Protein AF-A0A8S3URV7-F1 (afdb_monomer)

Sequence (407 aa):
MISGGKGIKQDGANEVMISRGKGIKQDGANEVMISRGKGIKQDKANEVMISGDGANEVMISGGKGIKQDGANEVMISRGKGIKQDQANEVMISRGKGIKQDQANEVMISRGKGIKQDGANEVMISRGKGIKQDGANEVMISRGKGIKQDKANEVMISREQSKGIKQDGANEVMISRGKGIKQDKANEVMISRGKGIKQDGANEVMISRGKGIKQDQANEVEAGFNKNNNCFEIKTYNSFRKYDQVFISYGAHSNTHLLMEYGFILPDNPHDVYELDYDEIVRVAQNLNLQYIDRKKRIIEENNINRKLVCSKEGVSWSMHAVMKILAMDFTELKSWKLIFKDDQISVTNQKAVEQMGHILLQQELLELRSVFVKFPSKDKSRLTPHQNLALDLLKIEENILQQSIKL

Nearest PDB structures (foldseek):
  6n2c-assembly1_A  TM=2.818E-01  e=5.886E-01  Caldicellulosiruptor hydrothermalis 108
  1k8f-assembly2_D  TM=2.735E-01  e=3.463E+00  Homo sapiens
  9j4l-assembly1_B  TM=2.884E-01  e=6.061E+00  Paenarthrobacter aurescens

Radius of gyration: 26.78 Å; Cα contacts (8 Å, |Δi|>4): 936; chains: 1; bounding box: 63×56×77 Å

Foldseek 3Di:
DAEEDECAEDEQEAEAAAAEYEQYEYEEYQEHAYNEYEQHEYEDYDDDDDDDDDGGEDHYAYYENAHYEYGAEYAYAEYENAEYEDYAEYAYAYYEQHEYEDYAEYAYAEYEQYEAEDYAEYHYAAYENYEYEDYAEYEYAYYEQYEYEAYAEYAYHDAHYENYEAEHYAEYHAAHYEQYEYEDYAEYEYAEYENYEYEQYQYYHYNYYDNYHYHNNHQWDWAQDPVVRDTDIDGPDDDDPPDDDDDDPHLDAQVRCCVPPNAGDPPRPSHKAFDDPVLLLVLLVVVVQPDSVVLVCVCVVVVLCPRFIFFLVATDLSVLLSLLSSLDDPVLVVVSVCSVVVDDSDPSSVVSSLSSRLVSLVVVLVVLVVVVVVQPDPDPVPDDPSSVRVNVSSVNSNSGSVSNNVD

InterPro domains:
  IPR015353 Rubisco LSMT, substrate-binding domain [PF09273] (291-401)
  IPR036464 Rubisco LSMT, substrate-binding domain superfamily [G3DSA:3.90.1420.10] (265-407)
  IPR046341 SET domain superfamily [SSF82199] (220-268)
  IPR050600 SETD3/SETD6 methyltransferase [PTHR13271] (235-353)

Mean predicted aligned error: 16.63 Å

Structure (mmCIF, N/CA/C/O backbone):
data_AF-A0A8S3URV7-F1
#
_entry.id   AF-A0A8S3URV7-F1
#
loop_
_atom_site.group_PDB
_atom_site.id
_atom_site.type_symbol
_atom_site.label_atom_id
_atom_site.label_alt_id
_atom_site.label_comp_id
_atom_site.label_asym_id
_atom_site.label_entity_id
_atom_site.label_seq_id
_atom_site.pdbx_PDB_ins_code
_atom_site.Cartn_x
_atom_site.Cartn_y
_atom_site.Cartn_z
_atom_site.occupancy
_atom_site.B_iso_or_equiv
_atom_site.auth_seq_id
_atom_site.auth_comp_id
_atom_site.auth_asym_id
_atom_site.auth_atom_id
_atom_site.pdbx_PDB_model_num
ATOM 1 N N . MET A 1 1 ? -29.264 -3.124 39.403 1.00 60.69 1 MET A N 1
ATOM 2 C CA . MET A 1 1 ? -28.294 -4.246 39.356 1.00 60.69 1 MET A CA 1
ATOM 3 C C . MET A 1 1 ? -28.998 -5.569 39.658 1.00 60.69 1 MET A C 1
ATOM 5 O O . MET A 1 1 ? -29.662 -5.661 40.682 1.00 60.69 1 MET A O 1
ATOM 9 N N . ILE A 1 2 ? -28.846 -6.590 38.806 1.00 70.50 2 ILE A N 1
ATOM 10 C CA . ILE A 1 2 ? -29.430 -7.934 38.998 1.00 70.50 2 ILE A CA 1
ATOM 11 C C . ILE A 1 2 ? -28.341 -8.924 39.444 1.00 70.50 2 ILE A C 1
ATOM 13 O O . ILE A 1 2 ? -27.338 -9.128 38.754 1.00 70.50 2 ILE A O 1
ATOM 17 N N . SER A 1 3 ? -28.544 -9.564 40.600 1.00 66.19 3 SER A N 1
ATOM 18 C CA . SER A 1 3 ? -27.542 -10.384 41.306 1.00 66.19 3 SER A CA 1
ATOM 19 C C . SER A 1 3 ? -27.670 -11.906 41.106 1.00 66.19 3 SER A C 1
ATOM 21 O O . SER A 1 3 ? -27.063 -12.690 41.836 1.00 66.19 3 SER A O 1
ATOM 23 N N . GLY A 1 4 ? -28.409 -12.352 40.088 1.00 66.19 4 GLY A N 1
ATOM 24 C CA . GLY A 1 4 ? -28.606 -13.772 39.779 1.00 66.19 4 GLY A CA 1
ATOM 25 C C . GLY A 1 4 ? -29.998 -14.058 39.221 1.00 66.19 4 GLY A C 1
ATOM 26 O O . GLY A 1 4 ? -30.979 -13.521 39.715 1.00 66.19 4 GLY A O 1
ATOM 27 N N . GLY A 1 5 ? -30.111 -14.935 38.218 1.00 69.38 5 GLY A N 1
ATOM 28 C CA . GLY A 1 5 ? -31.422 -15.340 37.697 1.00 69.38 5 GLY A CA 1
ATOM 29 C C . GLY A 1 5 ? -31.390 -16.334 36.532 1.00 69.38 5 GLY A C 1
ATOM 30 O O . GLY A 1 5 ? -30.348 -16.575 35.908 1.00 69.38 5 GLY A O 1
ATOM 31 N N . LYS A 1 6 ? -32.561 -16.909 36.234 1.00 74.50 6 LYS A N 1
ATOM 32 C CA . LYS A 1 6 ? -32.887 -17.583 34.966 1.00 74.50 6 LYS A CA 1
ATOM 33 C C . LYS A 1 6 ? -33.961 -16.749 34.259 1.00 74.50 6 LYS A C 1
ATOM 35 O O . LYS A 1 6 ? -34.917 -16.372 34.920 1.00 74.50 6 LYS A O 1
ATOM 40 N N . GLY A 1 7 ? -33.844 -16.536 32.949 1.00 75.62 7 GLY A N 1
ATOM 41 C CA . GLY A 1 7 ? -34.867 -15.830 32.168 1.00 75.62 7 GLY A CA 1
ATOM 42 C C . GLY A 1 7 ? -34.942 -14.334 32.479 1.00 75.62 7 GLY A C 1
ATOM 43 O O . GLY A 1 7 ? -36.033 -13.796 32.605 1.00 75.62 7 GLY A O 1
ATOM 44 N N . ILE A 1 8 ? -33.790 -13.678 32.640 1.00 75.75 8 ILE A N 1
ATOM 45 C CA . ILE A 1 8 ? -33.731 -12.229 32.873 1.00 75.75 8 ILE A CA 1
ATOM 46 C C . ILE A 1 8 ? -34.145 -11.531 31.572 1.00 75.75 8 ILE A C 1
ATOM 48 O O . ILE A 1 8 ? -33.482 -11.728 30.552 1.00 75.75 8 ILE A O 1
ATOM 52 N N . LYS A 1 9 ? -35.218 -10.735 31.612 1.00 78.50 9 LYS A N 1
ATOM 53 C CA . LYS A 1 9 ? -35.655 -9.857 30.519 1.00 78.50 9 LYS A CA 1
ATOM 54 C C . LYS A 1 9 ? -35.685 -8.414 31.021 1.00 78.50 9 LYS A C 1
ATOM 56 O O . LYS A 1 9 ? -36.252 -8.172 32.084 1.00 78.50 9 LYS A O 1
ATOM 61 N N . GLN A 1 10 ? -35.076 -7.493 30.281 1.00 68.00 10 GLN A N 1
ATOM 62 C CA . GLN A 1 10 ? -35.202 -6.048 30.491 1.00 68.00 10 GLN A CA 1
ATOM 63 C C . GLN A 1 10 ? -35.304 -5.358 29.134 1.00 68.00 10 GLN A C 1
ATOM 65 O O . GLN A 1 10 ? -34.440 -5.560 28.284 1.00 68.00 10 GLN A O 1
ATOM 70 N N . ASP A 1 11 ? -36.333 -4.537 28.960 1.00 73.38 11 ASP A N 1
ATOM 71 C CA . ASP A 1 11 ? -36.576 -3.784 27.734 1.00 73.38 11 ASP A CA 1
ATOM 72 C C . ASP A 1 11 ? -36.604 -2.283 28.084 1.00 73.38 11 A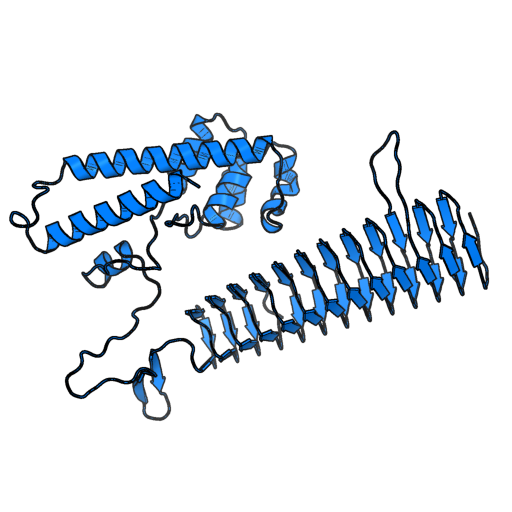SP A C 1
ATOM 74 O O . ASP A 1 11 ? -37.182 -1.925 29.114 1.00 73.38 11 ASP A O 1
ATOM 78 N N . GLY A 1 12 ? -35.995 -1.417 27.268 1.00 63.84 12 GLY A N 1
ATOM 79 C CA . GLY A 1 12 ? -36.136 0.045 27.382 1.00 63.84 12 GLY A CA 1
ATOM 80 C C . GLY A 1 12 ? -35.492 0.706 28.612 1.00 63.84 12 GLY A C 1
ATOM 81 O O . GLY A 1 12 ? -36.036 1.681 29.125 1.00 63.84 12 GLY A O 1
ATOM 82 N N . ALA A 1 13 ? -34.383 0.174 29.133 1.00 64.19 13 ALA A N 1
ATOM 83 C CA . ALA A 1 13 ? -33.708 0.702 30.326 1.00 64.19 13 ALA A CA 1
ATOM 84 C C . ALA A 1 13 ? -32.379 1.382 29.964 1.00 64.19 13 ALA A C 1
ATOM 86 O O . ALA A 1 13 ? -31.572 0.764 29.284 1.00 64.19 13 ALA A O 1
ATOM 87 N N . ASN A 1 14 ? -32.104 2.590 30.472 1.00 64.38 14 ASN A N 1
ATOM 88 C CA . ASN A 1 14 ? -30.864 3.315 30.141 1.00 64.38 14 ASN A CA 1
ATOM 89 C C . ASN A 1 14 ? -29.588 2.512 30.476 1.00 64.38 14 ASN A C 1
ATOM 91 O O . ASN A 1 14 ? -28.701 2.414 29.635 1.00 64.38 14 ASN A O 1
ATOM 95 N N . GLU A 1 15 ? -29.518 1.910 31.671 1.00 69.69 15 GLU A N 1
ATOM 96 C CA . GLU A 1 15 ? -28.347 1.163 32.155 1.00 69.69 15 GLU A CA 1
ATOM 97 C C . GLU A 1 15 ? -28.745 -0.223 32.704 1.00 69.69 15 GLU A C 1
ATOM 99 O O . GLU A 1 15 ? -29.663 -0.357 33.526 1.00 69.69 15 GLU A O 1
ATOM 104 N N . VAL A 1 16 ? -28.036 -1.278 32.282 1.00 69.12 16 VAL A N 1
ATOM 105 C CA . VAL A 1 16 ? -28.296 -2.671 32.688 1.00 69.12 16 VAL A CA 1
ATOM 106 C C . VAL A 1 16 ? -27.043 -3.343 33.262 1.00 69.12 16 VAL A C 1
ATOM 108 O O . VAL A 1 16 ? -26.223 -3.916 32.547 1.00 69.12 16 VAL A O 1
ATOM 111 N N . MET A 1 17 ? -26.940 -3.378 34.596 1.00 75.00 17 MET A N 1
ATOM 112 C CA . MET A 1 17 ? -25.927 -4.164 35.320 1.00 75.00 17 MET A CA 1
ATOM 113 C C . MET A 1 17 ? -26.431 -5.560 35.730 1.00 75.00 17 MET A C 1
ATOM 115 O O . MET A 1 17 ? -27.276 -5.682 36.629 1.00 75.00 17 MET A O 1
ATOM 119 N N . ILE A 1 18 ? -25.842 -6.629 35.176 1.00 67.75 18 ILE A N 1
ATOM 120 C CA . ILE A 1 18 ? -26.134 -8.034 35.531 1.00 67.75 18 ILE A CA 1
ATOM 121 C C . ILE A 1 18 ? -24.853 -8.766 35.956 1.00 67.75 18 ILE A C 1
ATOM 123 O O . ILE A 1 18 ? -23.999 -9.116 35.136 1.00 67.75 18 ILE A O 1
ATOM 127 N N . SER A 1 19 ? -24.741 -9.117 37.240 1.00 64.31 19 SER A N 1
ATOM 128 C CA . SER A 1 19 ? -23.536 -9.802 37.732 1.00 64.31 19 SER A CA 1
ATOM 129 C C . SER A 1 19 ? -23.492 -11.284 37.333 1.00 64.31 19 SER A C 1
ATOM 131 O O . SER A 1 19 ? -22.426 -11.807 36.986 1.00 64.31 19 SER A O 1
ATOM 133 N N . ARG A 1 20 ? -24.637 -11.990 37.354 1.00 63.97 20 ARG A N 1
ATOM 134 C CA . ARG A 1 20 ? -24.758 -13.410 36.958 1.00 63.97 20 ARG A CA 1
ATOM 135 C C . ARG A 1 20 ? -26.134 -13.728 36.356 1.00 63.97 20 ARG A C 1
ATOM 137 O O . ARG A 1 20 ? -27.149 -13.347 36.924 1.00 63.97 20 ARG A O 1
ATOM 144 N N . GLY A 1 21 ? -26.195 -14.525 35.283 1.00 65.38 21 GLY A N 1
ATOM 145 C CA . GLY A 1 21 ? -27.484 -14.960 34.714 1.00 65.38 21 GLY A CA 1
ATOM 146 C C . GLY A 1 21 ? -27.446 -16.123 33.711 1.00 65.38 21 GLY A C 1
ATOM 147 O O . GLY A 1 21 ? -26.399 -16.482 33.161 1.00 65.38 21 GLY A O 1
ATOM 148 N N . LYS A 1 22 ? -28.615 -16.728 33.463 1.00 68.81 22 LYS A N 1
ATOM 149 C CA . LYS A 1 22 ? -28.870 -17.688 32.368 1.00 68.81 22 LYS A CA 1
ATOM 150 C C . LYS A 1 22 ? -30.100 -17.252 31.571 1.00 68.81 22 LYS A C 1
ATOM 152 O O . LYS A 1 22 ? -31.150 -17.071 32.174 1.00 68.81 22 LYS A O 1
ATOM 157 N N . GLY A 1 23 ? -30.004 -17.181 30.245 1.00 71.81 23 GLY A N 1
ATOM 158 C CA . GLY A 1 23 ? -31.092 -16.685 29.400 1.00 71.81 23 GLY A CA 1
ATOM 159 C C . GLY A 1 23 ? -31.350 -15.211 29.689 1.00 71.81 23 GLY A C 1
ATOM 160 O O . GLY A 1 23 ? -32.389 -14.881 30.247 1.00 71.81 23 GLY A O 1
ATOM 161 N N . ILE A 1 24 ? -30.358 -14.372 29.394 1.00 71.25 24 ILE A N 1
ATOM 162 C CA . ILE A 1 24 ? -30.464 -12.913 29.468 1.00 71.25 24 ILE A CA 1
ATOM 163 C C . ILE A 1 24 ? -30.967 -12.445 28.102 1.00 71.25 24 ILE A C 1
ATOM 165 O O . ILE A 1 24 ? -30.348 -12.772 27.086 1.00 71.25 24 ILE A O 1
ATOM 169 N N . LYS A 1 25 ? -32.085 -11.722 28.085 1.00 76.31 25 LYS A N 1
ATOM 170 C CA . LYS A 1 25 ? -32.595 -10.979 26.933 1.00 76.31 25 LYS A CA 1
ATOM 171 C C . LYS A 1 25 ? -32.649 -9.505 27.308 1.00 76.31 25 LYS A C 1
ATOM 173 O O . LYS A 1 25 ? -33.224 -9.175 28.343 1.00 76.31 25 LYS A O 1
ATOM 178 N N . GLN A 1 26 ? -32.061 -8.660 26.481 1.00 70.31 26 GLN A N 1
ATOM 179 C CA . GLN A 1 26 ? -32.095 -7.217 26.648 1.00 70.31 26 GLN A CA 1
ATOM 180 C C . GLN A 1 26 ? -32.399 -6.581 25.282 1.00 70.31 26 GLN A C 1
ATOM 182 O O . GLN A 1 26 ? -31.883 -7.053 24.272 1.00 70.31 26 GLN A O 1
ATOM 187 N N . ASP A 1 27 ? -33.293 -5.595 25.258 1.00 70.25 27 ASP A N 1
ATOM 188 C CA . ASP A 1 27 ? -33.721 -4.864 24.055 1.00 70.25 27 ASP A CA 1
ATOM 189 C C . ASP A 1 27 ? -33.790 -3.356 24.373 1.00 70.25 27 ASP A C 1
ATOM 191 O O . ASP A 1 27 ? -34.379 -2.977 25.392 1.00 70.25 27 ASP A O 1
ATOM 195 N N . GLY A 1 28 ? -33.137 -2.501 23.579 1.00 61.56 28 GLY A N 1
ATOM 196 C CA . GLY A 1 28 ? -33.184 -1.038 23.742 1.00 61.56 28 GLY A CA 1
ATOM 197 C C . GLY A 1 28 ? -32.597 -0.503 25.057 1.00 61.56 28 GLY A C 1
ATOM 198 O O . GLY A 1 28 ? -33.337 0.023 25.886 1.00 61.56 28 GLY A O 1
ATOM 199 N N . ALA A 1 29 ? -31.284 -0.642 25.265 1.00 62.44 29 ALA A N 1
ATOM 200 C CA . ALA A 1 29 ? -30.551 0.010 26.366 1.00 62.44 29 ALA A CA 1
ATOM 201 C C . ALA A 1 29 ? -29.327 0.752 25.835 1.00 62.44 29 ALA A C 1
ATOM 203 O O . ALA A 1 29 ? -28.779 0.354 24.808 1.00 62.44 29 ALA A O 1
ATOM 204 N N . ASN A 1 30 ? -28.881 1.776 26.562 1.00 58.19 30 ASN A N 1
ATOM 205 C CA . ASN A 1 30 ? -27.732 2.589 26.165 1.00 58.19 30 ASN A CA 1
ATOM 206 C C . ASN A 1 30 ? -26.423 1.937 26.647 1.00 58.19 30 ASN A C 1
ATOM 208 O O . ASN A 1 30 ? -25.471 1.836 25.879 1.00 58.19 30 ASN A O 1
ATOM 212 N N . GLU A 1 31 ? -26.404 1.418 27.883 1.00 59.78 31 GLU A N 1
ATOM 213 C CA . GLU A 1 31 ? -25.249 0.713 28.456 1.00 59.78 31 GLU A CA 1
ATOM 214 C C . GLU A 1 31 ? -25.634 -0.653 29.052 1.00 59.78 31 GLU A C 1
ATOM 216 O O . GLU A 1 31 ? -26.603 -0.784 29.813 1.00 59.78 31 GLU A O 1
ATOM 221 N N . VAL A 1 32 ? -24.850 -1.695 28.737 1.00 63.81 32 VAL A N 1
ATOM 222 C CA . VAL A 1 32 ? -25.082 -3.063 29.235 1.00 63.81 32 VAL A CA 1
ATOM 223 C C . VAL A 1 32 ? -23.798 -3.707 29.763 1.00 63.81 32 VAL A C 1
ATOM 225 O O . VAL A 1 32 ? -22.942 -4.178 29.010 1.00 63.81 32 VAL A O 1
ATOM 228 N N . MET A 1 33 ? -23.716 -3.843 31.089 1.00 67.44 33 MET A N 1
ATOM 229 C CA . MET A 1 33 ? -22.627 -4.517 31.799 1.00 67.44 33 MET A CA 1
ATOM 230 C C . MET A 1 33 ? -23.030 -5.928 32.260 1.00 67.44 33 MET A C 1
ATOM 232 O O . MET A 1 33 ? -23.816 -6.105 33.199 1.00 67.44 33 MET A O 1
ATOM 236 N N . ILE A 1 34 ? -22.425 -6.970 31.673 1.00 62.12 34 ILE A N 1
ATOM 237 C CA . ILE A 1 34 ? -22.662 -8.375 32.061 1.00 62.12 34 ILE A CA 1
ATOM 238 C C . ILE A 1 34 ? -21.376 -9.037 32.565 1.00 62.12 34 ILE A C 1
ATOM 240 O O . ILE A 1 34 ? -20.462 -9.371 31.802 1.00 62.12 34 ILE A O 1
ATOM 244 N N . SER A 1 35 ? -21.322 -9.348 33.865 1.00 57.62 35 SER A N 1
ATOM 245 C CA . SER A 1 35 ? -20.127 -9.980 34.439 1.00 57.62 35 SER A CA 1
ATOM 246 C C . SER A 1 35 ? -20.027 -11.481 34.119 1.00 57.62 35 SER A C 1
ATOM 248 O O . SER A 1 35 ? -18.947 -11.965 33.773 1.00 57.62 35 SER A O 1
ATOM 250 N N . ARG A 1 36 ? -21.120 -12.263 34.235 1.00 53.22 36 ARG A N 1
ATOM 251 C CA . ARG A 1 36 ? -21.135 -13.706 33.882 1.00 53.22 36 ARG A CA 1
ATOM 252 C C . ARG A 1 36 ? -22.484 -14.211 33.349 1.00 53.22 36 ARG A C 1
ATOM 254 O O . ARG A 1 36 ? -23.401 -14.453 34.133 1.00 53.22 36 ARG A O 1
ATOM 261 N N . GLY A 1 37 ? -22.575 -14.524 32.053 1.00 53.88 37 GLY A N 1
ATOM 262 C CA . GLY A 1 37 ? -23.813 -15.029 31.428 1.00 53.88 37 GLY A CA 1
ATOM 263 C C . GLY A 1 37 ? -23.714 -16.364 30.668 1.00 53.88 37 GLY A C 1
ATOM 264 O O . GLY A 1 37 ? -22.651 -16.783 30.195 1.00 53.88 37 GLY A O 1
ATOM 265 N N . LYS A 1 38 ? -24.858 -17.044 30.506 1.00 57.12 38 LYS A N 1
ATOM 266 C CA . LYS A 1 38 ? -25.068 -18.106 29.500 1.00 57.12 38 LYS A CA 1
ATOM 267 C C . LYS A 1 38 ? -26.335 -17.818 28.699 1.00 57.12 38 LYS A C 1
ATOM 269 O O . LYS A 1 38 ? -27.394 -17.729 29.311 1.00 57.12 38 LYS A O 1
ATOM 274 N N . GLY A 1 39 ? -26.246 -17.781 27.371 1.00 48.34 39 GLY A N 1
ATOM 275 C CA . GLY A 1 39 ? -27.368 -17.404 26.511 1.00 48.34 39 GLY A CA 1
ATOM 276 C C . GLY A 1 39 ? -27.726 -15.942 26.745 1.00 48.34 39 GLY A C 1
ATOM 277 O O . GLY A 1 39 ? -28.719 -15.663 27.407 1.00 48.34 39 GLY A O 1
ATOM 278 N N . ILE A 1 40 ? -26.855 -15.051 26.281 1.00 66.56 40 ILE A N 1
ATOM 279 C CA . ILE A 1 40 ? -27.071 -13.604 26.249 1.00 66.56 40 ILE A CA 1
ATOM 280 C C . ILE A 1 40 ? -27.579 -13.284 24.841 1.00 66.56 40 ILE A C 1
ATOM 282 O O . ILE A 1 40 ? -26.930 -13.682 23.870 1.00 66.56 40 ILE A O 1
ATOM 286 N N . LYS A 1 41 ? -28.729 -12.619 24.736 1.00 67.19 41 LYS A N 1
ATOM 287 C CA . LYS A 1 41 ? -29.194 -11.952 23.517 1.00 67.19 41 LYS A CA 1
ATOM 288 C C . LYS A 1 41 ? -29.412 -10.479 23.847 1.00 67.19 41 LYS A C 1
ATOM 290 O O . LYS A 1 41 ? -30.148 -10.193 24.790 1.00 67.19 41 LYS A O 1
ATOM 295 N N . GLN A 1 42 ? -28.770 -9.610 23.087 1.00 64.12 42 GLN A N 1
ATOM 296 C CA . GLN A 1 42 ? -28.973 -8.173 23.109 1.00 64.12 42 GLN A CA 1
ATOM 297 C C . GLN A 1 42 ? -29.274 -7.710 21.688 1.00 64.12 42 GLN A C 1
ATOM 299 O O . GLN A 1 42 ? -28.539 -8.083 20.775 1.00 64.12 42 GLN A O 1
ATOM 304 N N . ASP A 1 43 ? -30.331 -6.924 21.526 1.00 56.50 43 ASP A N 1
ATOM 305 C CA . ASP A 1 43 ? -30.705 -6.311 20.256 1.00 56.50 43 ASP A CA 1
ATOM 306 C C . ASP A 1 43 ? -30.808 -4.787 20.477 1.00 56.50 43 ASP A C 1
ATOM 308 O O . ASP A 1 43 ? -31.421 -4.372 21.460 1.00 56.50 43 ASP A O 1
ATOM 312 N N . LYS A 1 44 ? -30.221 -3.984 19.577 1.00 54.19 44 LYS A N 1
ATOM 313 C CA . LYS A 1 44 ? -30.356 -2.513 19.448 1.00 54.19 44 LYS A CA 1
ATOM 314 C C . LYS A 1 44 ? -30.019 -1.654 20.685 1.00 54.19 44 LYS A C 1
ATOM 316 O O . LYS A 1 44 ? -30.768 -1.606 21.661 1.00 54.19 44 LYS A O 1
ATOM 321 N N . ALA A 1 45 ? -28.956 -0.856 20.577 1.00 50.22 45 ALA A N 1
ATOM 322 C CA . ALA A 1 45 ? -28.651 0.273 21.468 1.00 50.22 45 ALA A CA 1
ATOM 323 C C . ALA A 1 45 ? -28.720 1.609 20.696 1.00 50.22 45 ALA A C 1
ATOM 325 O O . ALA A 1 45 ? -28.140 1.705 19.617 1.00 50.22 45 ALA A O 1
ATOM 326 N N . ASN A 1 46 ? -29.408 2.627 21.234 1.00 40.12 46 ASN A N 1
ATOM 327 C CA . ASN A 1 46 ? -29.650 3.921 20.566 1.00 40.12 46 ASN A CA 1
ATOM 328 C C . ASN A 1 46 ? -29.085 5.108 21.379 1.00 40.12 46 ASN A C 1
ATOM 330 O O . ASN A 1 46 ? -28.995 5.046 22.600 1.00 40.12 46 ASN A O 1
ATOM 334 N N . GLU A 1 47 ? -28.719 6.197 20.699 1.00 28.84 47 GLU A N 1
ATOM 335 C CA . GLU A 1 47 ? -28.014 7.363 21.268 1.00 28.84 47 GLU A CA 1
ATOM 336 C C . GLU A 1 47 ? -28.925 8.458 21.869 1.00 28.84 47 GLU A C 1
ATOM 338 O O . GLU A 1 47 ? -30.034 8.682 21.385 1.00 28.84 47 GLU A O 1
ATOM 343 N N . VAL A 1 48 ? -28.416 9.191 22.876 1.00 20.92 48 VAL A N 1
ATOM 344 C CA . VAL A 1 48 ? -28.099 10.650 22.851 1.00 20.92 48 VAL A CA 1
ATOM 345 C C . VAL A 1 48 ? -27.451 11.071 24.200 1.00 20.92 48 VAL A C 1
ATOM 347 O O . VAL A 1 48 ? -27.645 10.426 25.227 1.00 20.92 48 VAL A O 1
ATOM 350 N N . MET A 1 49 ? -26.606 12.109 24.162 1.00 26.64 49 MET A N 1
ATOM 351 C CA . MET A 1 49 ? -25.506 12.450 25.095 1.00 26.64 49 MET A CA 1
ATOM 352 C C . MET A 1 49 ? -25.875 13.408 26.262 1.00 26.64 49 MET A C 1
ATOM 354 O O . MET A 1 49 ? -26.874 14.116 26.162 1.00 26.64 49 MET A O 1
ATOM 358 N N . ILE A 1 50 ? -25.024 13.507 27.309 1.00 25.05 50 ILE A N 1
ATOM 359 C CA . ILE A 1 50 ? -24.368 14.761 27.798 1.00 25.05 50 ILE A CA 1
ATOM 360 C C . ILE A 1 50 ? -23.368 14.486 28.959 1.00 25.05 50 ILE A C 1
ATOM 362 O O . ILE A 1 50 ? -23.680 13.768 29.904 1.00 25.05 50 ILE A O 1
ATOM 366 N N . SER A 1 51 ? -22.199 15.146 28.897 1.00 26.89 51 SER A N 1
ATOM 367 C CA . SER A 1 51 ? -21.103 15.251 29.895 1.00 26.89 51 SER A CA 1
ATOM 368 C C . SER A 1 51 ? -20.344 13.969 30.302 1.00 26.89 51 SER A C 1
ATOM 370 O O . SER A 1 51 ? -20.693 13.323 31.288 1.00 26.89 51 SER A O 1
ATOM 372 N N . GLY A 1 52 ? -19.221 13.700 29.620 1.00 26.58 52 GLY A N 1
ATOM 373 C CA . GLY A 1 52 ? -18.266 12.620 29.916 1.00 26.58 52 GLY A CA 1
ATOM 374 C C . GLY A 1 52 ? -18.304 11.513 28.857 1.00 26.58 52 GLY A C 1
ATOM 375 O O . GLY A 1 52 ? -19.371 11.006 28.532 1.00 26.58 52 GLY A O 1
ATOM 376 N N . ASP A 1 53 ? -17.155 11.144 28.296 1.00 30.77 53 ASP A N 1
ATOM 377 C CA . ASP A 1 53 ? -17.112 10.700 26.895 1.00 30.77 53 ASP A CA 1
ATOM 378 C C . ASP A 1 53 ? -16.617 9.241 26.727 1.00 30.77 53 ASP A C 1
ATOM 380 O O . ASP A 1 53 ? -15.568 8.894 27.267 1.00 30.77 53 ASP A O 1
ATOM 384 N N . GLY A 1 54 ? -17.300 8.358 25.978 1.00 31.09 54 GLY A N 1
ATOM 385 C CA . GLY A 1 54 ? -18.624 8.528 25.354 1.00 31.09 54 GLY A CA 1
ATOM 386 C C . GLY A 1 54 ? -19.026 7.420 24.355 1.00 31.09 54 GLY A C 1
ATOM 387 O O . GLY A 1 54 ? -18.172 6.733 23.814 1.00 31.09 54 GLY A O 1
ATOM 388 N N . ALA A 1 55 ? -20.332 7.354 24.044 1.00 33.53 55 ALA A N 1
ATOM 389 C CA . ALA A 1 55 ? -21.015 6.435 23.105 1.00 33.53 55 ALA A CA 1
ATOM 390 C C . ALA A 1 55 ? -21.222 4.959 23.548 1.00 33.53 55 ALA A C 1
ATOM 392 O O . ALA A 1 55 ? -20.552 4.437 24.423 1.00 33.53 55 ALA A O 1
ATOM 393 N N . ASN A 1 56 ? -22.248 4.313 22.969 1.00 56.97 56 ASN A N 1
ATOM 394 C CA . ASN A 1 56 ? -22.881 3.062 23.432 1.00 56.97 56 ASN A CA 1
ATOM 395 C C . ASN A 1 56 ? -21.945 1.830 23.529 1.00 56.97 56 ASN A C 1
ATOM 397 O O . ASN A 1 56 ? -21.558 1.269 22.498 1.00 56.97 56 ASN A O 1
ATOM 401 N N . GLU A 1 57 ? -21.723 1.322 24.749 1.00 57.91 57 GLU A N 1
ATOM 402 C CA . GLU A 1 57 ? -20.860 0.164 25.039 1.00 57.91 57 GLU A CA 1
ATOM 403 C C . GLU A 1 57 ? -21.615 -1.109 25.487 1.00 57.91 57 GLU A C 1
ATOM 405 O O . GLU A 1 57 ? -22.462 -1.103 26.391 1.00 57.91 57 GLU A O 1
ATOM 410 N N . VAL A 1 58 ? -21.211 -2.263 24.937 1.00 62.28 58 VAL A N 1
ATOM 411 C CA . VAL A 1 58 ? -21.603 -3.598 25.432 1.00 62.28 58 VAL A CA 1
ATOM 412 C C . VAL A 1 58 ? -20.421 -4.302 26.102 1.00 62.28 58 VAL A C 1
ATOM 414 O O . VAL A 1 58 ? -19.602 -4.953 25.446 1.00 62.28 58 VAL A O 1
ATOM 417 N N . MET A 1 59 ? -20.360 -4.245 27.435 1.00 67.25 59 MET A N 1
ATOM 418 C CA . MET A 1 59 ? -19.274 -4.823 28.234 1.00 67.25 59 MET A CA 1
ATOM 419 C C . MET A 1 59 ? -19.595 -6.234 28.761 1.00 67.25 59 MET A C 1
ATOM 421 O O . MET A 1 59 ? -20.355 -6.429 29.717 1.00 67.25 59 MET A O 1
ATOM 425 N N . ILE A 1 60 ? -18.934 -7.259 28.206 1.00 65.38 60 ILE A N 1
ATOM 426 C CA . ILE A 1 60 ? -19.087 -8.668 28.619 1.00 65.38 60 ILE A CA 1
ATOM 427 C C . ILE A 1 60 ? -17.751 -9.268 29.079 1.00 65.38 60 ILE A C 1
ATOM 429 O O . ILE A 1 60 ? -16.976 -9.848 28.308 1.00 65.38 60 ILE A O 1
ATOM 433 N N . SER A 1 61 ? -17.510 -9.262 30.393 1.00 57.75 61 SER A N 1
ATOM 434 C CA . SER A 1 61 ? -16.280 -9.857 30.950 1.00 57.75 61 SER A CA 1
ATOM 435 C C . SER A 1 61 ? -16.253 -11.398 30.915 1.00 57.75 61 SER A C 1
ATOM 437 O O . SER A 1 61 ? -15.175 -12.007 30.988 1.00 57.75 61 SER A O 1
ATOM 439 N N . GLY A 1 62 ? -17.410 -12.059 30.755 1.00 58.50 62 GLY A N 1
ATOM 440 C CA . GLY A 1 62 ? -17.503 -13.521 30.714 1.00 58.50 62 GLY A CA 1
ATOM 441 C C . GLY A 1 62 ? -18.826 -14.099 30.191 1.00 58.50 62 GLY A C 1
ATOM 442 O O . GLY A 1 62 ? -19.847 -14.023 30.870 1.00 58.50 62 GLY A O 1
ATOM 443 N N . GLY A 1 63 ? -18.814 -14.817 29.058 1.00 67.44 63 GLY A N 1
ATOM 444 C CA . GLY A 1 63 ? -20.044 -15.427 28.519 1.00 67.44 63 GLY A CA 1
ATOM 445 C C . GLY A 1 63 ? -19.908 -16.733 27.722 1.00 67.44 63 GLY A C 1
ATOM 446 O O . GLY A 1 63 ? -18.849 -17.079 27.188 1.00 67.44 63 GLY A O 1
ATOM 447 N N . LYS A 1 64 ? -21.022 -17.475 27.623 1.00 66.56 64 LYS A N 1
ATOM 448 C CA . LYS A 1 64 ? -21.242 -18.537 26.619 1.00 66.56 64 LYS A CA 1
ATOM 449 C C . LYS A 1 64 ? -22.525 -18.270 25.834 1.00 66.56 64 LYS A C 1
ATOM 451 O O . LYS A 1 64 ? -23.565 -18.111 26.468 1.00 66.56 64 LYS A O 1
ATOM 456 N N . GLY A 1 65 ? -22.481 -18.357 24.506 1.00 72.44 65 GLY A N 1
ATOM 457 C CA . GLY A 1 65 ? -23.638 -18.058 23.660 1.00 72.44 65 GLY A CA 1
ATOM 458 C C . GLY A 1 65 ? -24.005 -16.587 23.798 1.00 72.44 65 GLY A C 1
ATOM 459 O O . GLY A 1 65 ? -25.043 -16.278 24.373 1.00 72.44 65 GLY A O 1
ATOM 460 N N . ILE A 1 66 ? -23.087 -15.725 23.368 1.00 74.00 66 ILE A N 1
ATOM 461 C CA . ILE A 1 66 ? -23.284 -14.280 23.266 1.00 74.00 66 ILE A CA 1
ATOM 462 C C . ILE A 1 66 ? -23.846 -14.030 21.868 1.00 74.00 66 ILE A C 1
ATOM 464 O O . ILE A 1 66 ? -23.269 -14.513 20.891 1.00 74.00 66 ILE A O 1
ATOM 468 N N . LYS A 1 67 ? -24.977 -13.338 21.792 1.00 78.31 67 LYS A N 1
ATOM 469 C CA . LYS A 1 67 ? -25.519 -12.731 20.581 1.00 78.31 67 LYS A CA 1
ATOM 470 C C . LYS A 1 67 ? -25.727 -11.252 20.880 1.00 78.31 67 LYS A C 1
ATOM 472 O O . LYS A 1 67 ? -26.433 -10.955 21.843 1.00 78.31 67 LYS A O 1
ATOM 477 N N . GLN A 1 68 ? -25.131 -10.390 20.078 1.00 73.62 68 GLN A N 1
ATOM 478 C CA . GLN A 1 68 ? -25.432 -8.967 20.042 1.00 73.62 68 GLN A CA 1
ATOM 479 C C . GLN A 1 68 ? -25.673 -8.575 18.574 1.00 73.62 68 GLN A C 1
ATOM 481 O O . GLN A 1 68 ? -25.109 -9.212 17.681 1.00 73.62 68 GLN A O 1
ATOM 486 N N . ASP A 1 69 ? -26.570 -7.618 18.367 1.00 72.38 69 ASP A N 1
ATOM 487 C CA . ASP A 1 69 ? -27.022 -7.085 17.077 1.00 72.38 69 ASP A CA 1
ATOM 488 C C . ASP A 1 69 ? -27.239 -5.565 17.233 1.00 72.38 69 ASP A C 1
ATOM 490 O O . ASP A 1 69 ? -27.936 -5.156 18.170 1.00 72.38 69 ASP A O 1
ATOM 494 N N . GLY A 1 70 ? -26.586 -4.744 16.400 1.00 65.56 70 GLY A N 1
ATOM 495 C CA . GLY A 1 70 ? -26.682 -3.273 16.389 1.00 65.56 70 GLY A CA 1
ATOM 496 C C . GLY A 1 70 ? -26.188 -2.561 17.662 1.00 65.56 70 GLY A C 1
ATOM 497 O O . GLY A 1 70 ? -26.981 -2.261 18.557 1.00 65.56 70 GLY A O 1
ATOM 498 N N . ALA A 1 71 ? -24.883 -2.275 17.752 1.00 65.50 71 ALA A N 1
ATOM 499 C CA . ALA A 1 71 ? -24.274 -1.454 18.817 1.00 65.50 71 ALA A CA 1
ATOM 500 C C . ALA A 1 71 ? -23.057 -0.685 18.289 1.00 65.50 71 ALA A C 1
ATOM 502 O O . ALA A 1 71 ? -22.416 -1.145 17.353 1.00 65.50 71 ALA A O 1
ATOM 503 N N . ASN A 1 72 ? -22.694 0.442 18.906 1.00 62.97 72 ASN A N 1
ATOM 504 C CA . ASN A 1 72 ? -21.513 1.196 18.478 1.00 62.97 72 ASN A CA 1
ATOM 505 C C . ASN A 1 72 ? -20.227 0.441 18.865 1.00 62.97 72 ASN A C 1
ATOM 507 O O . ASN A 1 72 ? -19.448 0.100 17.975 1.00 62.97 72 ASN A O 1
ATOM 511 N N . GLU A 1 73 ? -20.049 0.101 20.148 1.00 69.75 73 GLU A N 1
ATOM 512 C CA . GLU A 1 73 ? -18.869 -0.621 20.643 1.00 69.75 73 GLU A CA 1
ATOM 513 C C . GLU A 1 73 ? -19.223 -1.920 21.396 1.00 69.75 73 GLU A C 1
ATOM 515 O O . GLU A 1 73 ? -20.148 -1.981 22.215 1.00 69.75 73 GLU A O 1
ATOM 520 N N . VAL A 1 74 ? -18.456 -2.992 21.149 1.00 74.06 74 VAL A N 1
ATOM 521 C CA . VAL A 1 74 ? -18.631 -4.297 21.812 1.00 74.06 74 VAL A CA 1
ATOM 522 C C . VAL A 1 74 ? -17.325 -4.810 22.430 1.00 74.06 74 VAL A C 1
ATOM 524 O O . VAL A 1 74 ? -16.462 -5.368 21.747 1.00 74.06 74 VAL A O 1
ATOM 527 N N . MET A 1 75 ? -17.224 -4.746 23.761 1.00 75.19 75 MET A N 1
ATOM 528 C CA . MET A 1 75 ? -16.073 -5.219 24.539 1.00 75.19 75 MET A CA 1
ATOM 529 C C . MET A 1 75 ? -16.306 -6.595 25.186 1.00 75.19 75 MET A C 1
ATOM 531 O O . MET A 1 75 ? -17.024 -6.748 26.178 1.00 75.19 75 MET A O 1
ATOM 535 N N . ILE A 1 76 ? -15.611 -7.635 24.705 1.00 72.94 76 ILE A N 1
ATOM 536 C CA . ILE A 1 76 ? -15.703 -9.004 25.248 1.00 72.94 76 ILE A CA 1
ATOM 537 C C . ILE A 1 76 ? -14.353 -9.493 25.782 1.00 72.94 76 ILE A C 1
ATOM 539 O O . ILE A 1 76 ? -13.519 -10.060 25.063 1.00 72.94 76 ILE A O 1
ATOM 543 N N . SER A 1 77 ? -14.165 -9.421 27.103 1.00 67.44 77 SER A N 1
ATOM 544 C CA . SER A 1 77 ? -12.922 -9.897 27.726 1.00 67.44 77 SER A CA 1
ATOM 545 C C . SER A 1 77 ? -12.745 -11.417 27.582 1.00 67.44 77 SER A C 1
ATOM 547 O O . SER A 1 77 ? -11.620 -11.897 27.378 1.00 67.44 77 SER A O 1
ATOM 549 N N . ARG A 1 78 ? -13.830 -12.208 27.730 1.00 68.50 78 ARG A N 1
ATOM 550 C CA . ARG A 1 78 ? -13.816 -13.689 27.623 1.00 68.50 78 ARG A CA 1
ATOM 551 C C . ARG A 1 78 ? -15.145 -14.277 27.120 1.00 68.50 78 ARG A C 1
ATOM 553 O O . ARG A 1 78 ? -16.108 -14.374 27.877 1.00 68.50 78 ARG A O 1
ATOM 560 N N . GLY A 1 79 ? -15.171 -14.826 25.902 1.00 75.38 79 GLY A N 1
ATOM 561 C CA . GLY A 1 79 ? -16.384 -15.424 25.316 1.00 75.38 79 GLY A CA 1
ATOM 562 C C . GLY A 1 79 ? -16.210 -16.812 24.682 1.00 75.38 79 GLY A C 1
ATOM 563 O O . GLY A 1 79 ? -15.119 -17.213 24.261 1.00 75.38 79 GLY A O 1
ATOM 564 N N . LYS A 1 80 ? -17.311 -17.572 24.594 1.00 76.50 80 LYS A N 1
ATOM 565 C CA . LYS A 1 80 ? -17.426 -18.790 23.765 1.00 76.50 80 LYS A CA 1
ATOM 566 C C . LYS A 1 80 ? -18.747 -18.801 23.000 1.00 76.50 80 LYS A C 1
ATOM 568 O O . LYS A 1 80 ? -19.792 -18.731 23.639 1.00 76.50 80 LYS A O 1
ATOM 573 N N . GLY A 1 81 ? -18.711 -18.999 21.684 1.00 82.56 81 GLY A N 1
ATOM 574 C CA . GLY A 1 81 ? -19.900 -18.859 20.844 1.00 82.56 81 GLY A CA 1
ATOM 575 C C . GLY A 1 81 ? -20.367 -17.410 20.872 1.00 82.56 81 GLY A C 1
ATOM 576 O O . GLY A 1 81 ? -21.417 -17.128 21.441 1.00 82.56 81 GLY A O 1
ATOM 577 N N . ILE A 1 82 ? -19.515 -16.523 20.364 1.00 84.50 82 ILE A N 1
ATOM 578 C CA . ILE A 1 82 ? -19.818 -15.111 20.140 1.00 84.50 82 ILE A CA 1
ATOM 579 C C . ILE A 1 82 ? -20.420 -15.027 18.739 1.00 84.50 82 ILE A C 1
ATOM 581 O O . ILE A 1 82 ? -19.840 -15.563 17.790 1.00 84.50 82 ILE A O 1
ATOM 585 N N . LYS A 1 83 ? -21.592 -14.415 18.640 1.00 87.06 83 LYS A N 1
ATOM 586 C CA . LYS A 1 83 ? -22.148 -13.868 17.412 1.00 87.06 83 LYS A CA 1
ATOM 587 C C . LYS A 1 83 ? -22.360 -12.381 17.641 1.00 87.06 83 LYS A C 1
ATOM 589 O O . LYS A 1 83 ? -22.895 -12.012 18.686 1.00 87.06 83 LYS A O 1
ATOM 594 N N . GLN A 1 84 ? -21.940 -11.609 16.671 1.00 83.12 84 GLN A N 1
ATOM 595 C CA . GLN A 1 84 ? -22.029 -10.169 16.611 1.00 83.12 84 GLN A CA 1
ATOM 596 C C . GLN A 1 84 ? -22.447 -9.870 15.163 1.00 83.12 84 GLN A C 1
ATOM 598 O O . GLN A 1 84 ? -21.992 -10.578 14.255 1.00 83.12 84 GLN A O 1
ATOM 603 N N . ASP A 1 85 ? -23.368 -8.932 15.003 1.00 81.38 85 ASP A N 1
ATOM 604 C CA . ASP A 1 85 ? -23.887 -8.430 13.732 1.00 81.38 85 ASP A CA 1
ATOM 605 C C . ASP A 1 85 ? -23.983 -6.901 13.869 1.00 81.38 85 ASP A C 1
ATOM 607 O O . ASP A 1 85 ? -24.479 -6.427 14.897 1.00 81.38 85 ASP A O 1
ATOM 611 N N . GLN A 1 86 ? -23.456 -6.147 12.902 1.00 78.69 86 GLN A N 1
ATOM 612 C CA . GLN A 1 86 ? -23.476 -4.675 12.837 1.00 78.69 86 GLN A CA 1
ATOM 613 C C . GLN A 1 86 ? -22.919 -3.966 14.089 1.00 78.69 86 GLN A C 1
ATOM 615 O O . GLN A 1 86 ? -23.626 -3.732 15.077 1.00 78.69 86 GLN A O 1
ATOM 620 N N . ALA A 1 87 ? -21.639 -3.584 14.047 1.00 75.19 87 ALA A N 1
ATOM 621 C CA . ALA A 1 87 ? -21.072 -2.625 15.002 1.00 75.19 87 ALA A CA 1
ATOM 622 C C . ALA A 1 87 ? -20.013 -1.708 14.390 1.00 75.19 87 ALA A C 1
ATOM 624 O O . ALA A 1 87 ? -19.412 -2.051 13.380 1.00 75.19 87 ALA A O 1
ATOM 625 N N . ASN A 1 88 ? -19.730 -0.566 15.017 1.00 70.38 88 ASN A N 1
ATOM 626 C CA . ASN A 1 88 ? -18.599 0.257 14.585 1.00 70.38 88 ASN A CA 1
ATOM 627 C C . ASN A 1 88 ? -17.282 -0.402 15.022 1.00 70.38 88 ASN A C 1
ATOM 629 O O . ASN A 1 88 ? -16.436 -0.674 14.174 1.00 70.38 88 ASN A O 1
ATOM 633 N N . GLU A 1 89 ? -17.143 -0.744 16.306 1.00 77.19 89 GLU A N 1
ATOM 634 C CA . GLU A 1 89 ? -15.929 -1.360 16.854 1.00 77.19 89 GLU A CA 1
ATOM 635 C C . GLU A 1 89 ? -16.222 -2.626 17.678 1.00 77.19 89 GLU A C 1
ATOM 637 O O . GLU A 1 89 ? -17.133 -2.674 18.512 1.00 77.19 89 GLU A O 1
ATOM 642 N N . VAL A 1 90 ? -15.415 -3.677 17.475 1.00 81.81 90 VAL A N 1
ATOM 643 C CA . VAL A 1 90 ? -15.516 -4.927 18.245 1.00 81.81 90 VAL A CA 1
ATOM 644 C C . VAL A 1 90 ? -14.173 -5.380 18.818 1.00 81.81 90 VAL A C 1
ATOM 646 O O . VAL A 1 90 ? -13.311 -5.926 18.123 1.00 81.81 90 VAL A O 1
ATOM 649 N N . MET A 1 91 ? -14.045 -5.277 20.143 1.00 82.44 91 MET A N 1
ATOM 650 C CA . MET A 1 91 ? -12.865 -5.673 20.913 1.00 82.44 91 MET A CA 1
ATOM 651 C C . MET A 1 91 ? -13.050 -7.013 21.641 1.00 82.44 91 MET A C 1
ATOM 653 O O . MET A 1 91 ? -13.796 -7.140 22.614 1.00 82.44 91 M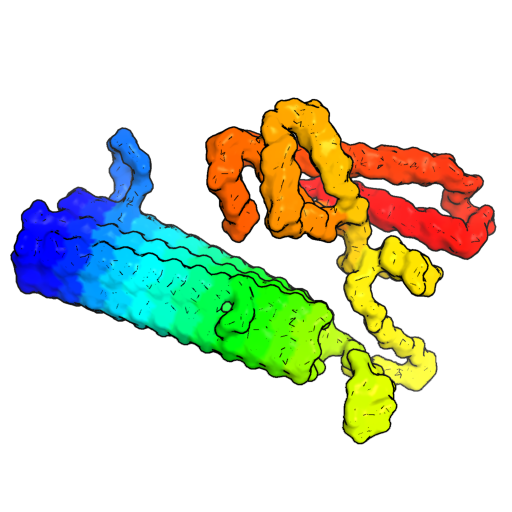ET A O 1
ATOM 657 N N . ILE A 1 92 ? -12.289 -8.046 21.254 1.00 82.00 92 ILE A N 1
ATOM 658 C CA . ILE A 1 92 ? -12.345 -9.380 21.884 1.00 82.00 92 ILE A CA 1
ATOM 659 C C . ILE A 1 92 ? -10.975 -9.822 22.407 1.00 82.00 92 ILE A C 1
ATOM 661 O O . ILE A 1 92 ? -10.145 -10.403 21.695 1.00 82.00 92 ILE A O 1
ATOM 665 N N . SER A 1 93 ? -10.759 -9.690 23.720 1.00 74.75 93 SER A N 1
ATOM 666 C CA . SER A 1 93 ? -9.476 -10.072 24.325 1.00 74.75 93 SER A CA 1
ATOM 667 C C . SER A 1 93 ? -9.228 -11.588 24.278 1.00 74.75 93 SER A C 1
ATOM 669 O O . SER A 1 93 ? -8.084 -12.026 24.095 1.00 74.75 93 SER A O 1
ATOM 671 N N . ARG A 1 94 ? -10.270 -12.420 24.495 1.00 82.00 94 ARG A N 1
ATOM 672 C CA . ARG A 1 94 ? -10.189 -13.903 24.465 1.00 82.00 94 ARG A CA 1
ATOM 673 C C . ARG A 1 94 ? -11.494 -14.584 24.016 1.00 82.00 94 ARG A C 1
ATOM 675 O O . ARG A 1 94 ? -12.370 -14.845 24.843 1.00 82.00 94 ARG A O 1
ATOM 682 N N . GLY A 1 95 ? -11.584 -15.010 22.755 1.00 86.38 95 GLY A N 1
ATOM 683 C CA . GLY A 1 95 ? -12.774 -15.688 22.207 1.00 86.38 95 GLY A CA 1
ATOM 684 C C . GLY A 1 95 ? -12.546 -17.117 21.682 1.00 86.38 95 GLY A C 1
ATOM 685 O O . GLY A 1 95 ? -11.441 -17.505 21.292 1.00 86.38 95 GLY A O 1
ATOM 686 N N . LYS A 1 96 ? -13.611 -17.934 21.647 1.00 89.62 96 LYS A N 1
ATOM 687 C CA . LYS A 1 96 ? -13.654 -19.211 20.900 1.00 89.62 96 LYS A CA 1
ATOM 688 C C . LYS A 1 96 ? -14.984 -19.378 20.170 1.00 89.62 96 LYS A C 1
ATOM 690 O O . LYS A 1 96 ? -16.019 -19.367 20.831 1.00 89.62 96 LYS A O 1
ATOM 695 N N . GLY A 1 97 ? -14.955 -19.637 18.865 1.00 91.94 97 GLY A N 1
ATOM 696 C CA . GLY A 1 97 ? -16.160 -19.646 18.035 1.00 91.94 97 GLY A CA 1
ATOM 697 C C . GLY A 1 97 ? -16.732 -18.236 17.970 1.00 91.94 97 GLY A C 1
ATOM 698 O O . GLY A 1 97 ? -17.722 -17.961 18.639 1.00 91.94 97 GLY A O 1
ATOM 699 N N . ILE A 1 98 ? -16.027 -17.363 17.257 1.00 93.25 98 ILE A N 1
ATOM 700 C CA . ILE A 1 98 ? -16.403 -15.975 16.999 1.00 93.25 98 ILE A CA 1
ATOM 701 C C . ILE A 1 98 ? -17.002 -15.939 15.594 1.00 93.25 98 ILE A C 1
ATOM 703 O O . ILE A 1 98 ? -16.409 -16.496 14.666 1.00 93.25 98 ILE A O 1
ATOM 707 N N . LYS A 1 99 ? -18.180 -15.340 15.467 1.00 93.69 99 LYS A N 1
ATOM 708 C CA . LYS A 1 99 ? -18.760 -14.885 14.210 1.00 93.69 99 LYS A CA 1
ATOM 709 C C . LYS A 1 99 ? -19.038 -13.396 14.354 1.00 93.69 99 LYS A C 1
ATOM 711 O O . LYS A 1 99 ? -19.618 -13.017 15.370 1.00 93.69 99 LYS A O 1
ATOM 716 N N . GLN A 1 100 ? -18.614 -12.648 13.359 1.00 89.88 100 GLN A N 1
ATOM 717 C CA . GLN A 1 100 ? -18.678 -11.204 13.250 1.00 89.88 100 GLN A CA 1
ATOM 718 C C . GLN A 1 100 ? -19.106 -10.923 11.807 1.00 89.88 100 GLN A C 1
ATOM 720 O O . GLN A 1 100 ? -18.537 -11.541 10.901 1.00 89.88 100 GLN A O 1
ATOM 725 N N . ASP A 1 101 ? -20.119 -10.086 11.631 1.00 89.06 101 ASP A N 1
ATOM 726 C CA . ASP A 1 101 ? -20.694 -9.700 10.339 1.00 89.06 101 ASP A CA 1
ATOM 727 C C . ASP A 1 101 ? -20.890 -8.179 10.360 1.00 89.06 101 ASP A C 1
ATOM 729 O O . ASP A 1 101 ? -21.461 -7.671 11.324 1.00 89.06 101 ASP A O 1
ATOM 733 N N . GLN A 1 102 ? -20.348 -7.478 9.363 1.00 83.31 102 GLN A N 1
ATOM 734 C CA . GLN A 1 102 ? -20.308 -6.013 9.227 1.00 83.31 102 GLN A CA 1
ATOM 735 C C . GLN A 1 102 ? -19.759 -5.252 10.453 1.00 83.31 102 GLN A C 1
ATOM 737 O O . GLN A 1 102 ? -20.470 -5.008 11.432 1.00 83.31 102 GLN A O 1
ATOM 742 N N . ALA A 1 103 ? -18.505 -4.791 10.385 1.00 81.56 103 ALA A N 1
ATOM 743 C CA . ALA A 1 103 ? -18.025 -3.748 11.299 1.00 81.56 103 ALA A CA 1
ATOM 744 C C . ALA A 1 103 ? -16.975 -2.809 10.703 1.00 81.56 103 ALA A C 1
ATOM 746 O O . ALA A 1 103 ? -16.301 -3.181 9.754 1.00 81.56 103 ALA A O 1
ATOM 747 N N . ASN A 1 104 ? -16.774 -1.620 11.275 1.00 73.06 104 ASN A N 1
ATOM 748 C CA . ASN A 1 104 ? -15.678 -0.759 10.821 1.00 73.06 104 ASN A CA 1
ATOM 749 C C . ASN A 1 104 ? -14.328 -1.336 11.288 1.00 73.06 104 ASN A C 1
ATOM 751 O O . ASN A 1 104 ? -13.506 -1.681 10.443 1.00 73.06 104 ASN A O 1
ATOM 755 N N . GLU A 1 105 ? -14.137 -1.543 12.596 1.00 80.38 105 GLU A N 1
ATOM 756 C CA . GLU A 1 105 ? -12.902 -2.100 13.174 1.00 80.38 105 GLU A CA 1
ATOM 757 C C . GLU A 1 105 ? -13.162 -3.375 14.005 1.00 80.38 105 GLU A C 1
ATOM 759 O O . GLU A 1 105 ? -14.075 -3.446 14.835 1.00 80.38 105 GLU A O 1
ATOM 764 N N . VAL A 1 106 ? -12.323 -4.405 13.822 1.00 86.31 106 VAL A N 1
ATOM 765 C CA . VAL A 1 106 ? -12.390 -5.658 14.598 1.00 86.31 106 VAL A CA 1
ATOM 766 C C . VAL A 1 106 ? -11.037 -6.030 15.208 1.00 86.31 106 VAL A C 1
ATOM 768 O O . VAL A 1 106 ? -10.155 -6.581 14.544 1.00 86.31 106 VAL A O 1
ATOM 771 N N . MET A 1 107 ? -10.905 -5.848 16.525 1.00 87.06 107 MET A N 1
ATOM 772 C CA . MET A 1 107 ? -9.694 -6.146 17.297 1.00 87.06 107 MET A CA 1
ATOM 773 C C . MET A 1 107 ? -9.808 -7.442 18.120 1.00 87.06 107 MET A C 1
ATOM 775 O O . MET A 1 107 ? -10.505 -7.525 19.134 1.00 87.06 107 MET A O 1
ATOM 779 N N . ILE A 1 108 ? -9.036 -8.480 17.771 1.00 88.25 108 ILE A N 1
ATOM 780 C CA . ILE A 1 108 ? -9.036 -9.778 18.478 1.00 88.25 108 ILE A CA 1
ATOM 781 C C . ILE A 1 108 ? -7.643 -10.138 19.010 1.00 88.25 108 ILE A C 1
ATOM 783 O O . ILE A 1 108 ? -6.799 -10.727 18.321 1.00 88.25 108 ILE A O 1
ATOM 787 N N . SER A 1 109 ? -7.408 -9.921 20.309 1.00 81.31 109 SER A N 1
ATOM 788 C CA . SER A 1 109 ? -6.093 -10.206 20.906 1.00 81.31 109 SER A CA 1
ATOM 789 C C . SER A 1 109 ? -5.764 -11.707 20.942 1.00 81.31 109 SER A C 1
ATOM 791 O O . SER A 1 109 ? -4.599 -12.095 20.785 1.00 81.31 109 SER A O 1
ATOM 793 N N . ARG A 1 110 ? -6.761 -12.577 21.204 1.00 87.69 110 ARG A N 1
ATOM 794 C CA . ARG A 1 110 ? -6.615 -14.054 21.216 1.00 87.69 110 ARG A CA 1
ATOM 795 C C . ARG A 1 110 ? -7.908 -14.784 20.822 1.00 87.69 110 ARG A C 1
ATOM 797 O O . ARG A 1 110 ? -8.800 -14.944 21.655 1.00 87.69 110 ARG A O 1
ATOM 804 N N . GLY A 1 111 ? -7.973 -15.359 19.620 1.00 89.94 111 GLY A N 1
ATOM 805 C CA . GLY A 1 111 ? -9.154 -16.100 19.147 1.00 89.94 111 GLY A CA 1
ATOM 806 C C . GLY A 1 111 ? -8.882 -17.515 18.616 1.00 89.94 111 GLY A C 1
ATOM 807 O O . GLY A 1 111 ? -7.789 -17.843 18.149 1.00 89.94 111 GLY A O 1
ATOM 808 N N . LYS A 1 112 ? -9.900 -18.386 18.672 1.00 92.62 112 LYS A N 1
ATOM 809 C CA . LYS A 1 112 ? -9.912 -19.691 17.977 1.00 92.62 112 LYS A CA 1
ATOM 810 C C . LYS A 1 112 ? -11.251 -19.921 17.278 1.00 92.62 112 LYS A C 1
ATOM 812 O O . LYS A 1 112 ? -12.272 -19.960 17.962 1.00 92.62 112 LYS A O 1
ATOM 817 N N . GLY A 1 113 ? -11.229 -20.212 15.979 1.00 93.25 113 GLY A N 1
ATOM 818 C CA . GLY A 1 113 ? -12.440 -20.360 15.172 1.00 93.25 113 GLY A CA 1
ATOM 819 C C . GLY A 1 113 ? -13.110 -19.003 15.015 1.00 93.25 113 GLY A C 1
ATOM 820 O O . GLY A 1 113 ? -14.128 -18.767 15.658 1.00 93.25 113 GLY A O 1
ATOM 821 N N . ILE A 1 114 ? -12.468 -18.125 14.251 1.00 94.00 114 ILE A N 1
ATOM 822 C CA . ILE A 1 114 ? -12.952 -16.790 13.898 1.00 94.00 114 ILE A CA 1
ATOM 823 C C . ILE A 1 114 ? -13.566 -16.892 12.501 1.00 94.00 114 ILE A C 1
ATOM 825 O O . ILE A 1 114 ? -12.976 -17.525 11.621 1.00 94.00 114 ILE A O 1
ATOM 829 N N . LYS A 1 115 ? -14.746 -16.305 12.327 1.00 94.31 115 LYS A N 1
ATOM 830 C CA . LYS A 1 115 ? -15.321 -15.944 11.036 1.00 94.31 115 LYS A CA 1
ATOM 831 C C . LYS A 1 115 ? -15.615 -14.446 11.066 1.00 94.31 115 LYS A C 1
ATOM 833 O O . LYS A 1 115 ? -16.399 -14.044 11.922 1.00 94.31 115 LYS A O 1
ATOM 838 N N . GLN A 1 116 ? -14.973 -13.708 10.175 1.00 90.12 116 GLN A N 1
ATOM 839 C CA . GLN A 1 116 ? -15.291 -12.332 9.812 1.00 90.12 116 GLN A CA 1
ATOM 840 C C . GLN A 1 116 ? -15.974 -12.350 8.445 1.00 90.12 116 GLN A C 1
ATOM 842 O O . GLN A 1 116 ? -15.556 -13.142 7.596 1.00 90.12 116 GLN A O 1
ATOM 847 N N . ASP A 1 117 ? -16.970 -11.498 8.261 1.00 90.88 117 ASP A N 1
ATOM 848 C CA . ASP A 1 117 ? -17.629 -11.211 6.988 1.00 90.88 117 ASP A CA 1
ATOM 849 C C . ASP A 1 117 ? -17.866 -9.692 6.958 1.00 90.88 117 ASP A C 1
ATOM 851 O O . ASP A 1 117 ? -18.509 -9.178 7.871 1.00 90.88 117 ASP A O 1
ATOM 855 N N . GLY A 1 118 ? -17.246 -8.966 6.025 1.00 83.25 118 GLY A N 1
ATOM 856 C CA . GLY A 1 118 ? -17.289 -7.498 5.956 1.00 83.25 118 GLY A CA 1
ATOM 857 C C . GLY A 1 118 ? -16.581 -6.772 7.114 1.00 83.25 118 GLY A C 1
ATOM 858 O O . GLY A 1 118 ? -17.016 -6.827 8.269 1.00 83.25 118 GLY A O 1
ATOM 859 N N . ALA A 1 119 ? -15.499 -6.048 6.819 1.00 82.31 119 ALA A N 1
ATOM 860 C CA . ALA A 1 119 ? -15.029 -4.958 7.679 1.00 82.31 119 ALA A CA 1
ATOM 861 C C . ALA A 1 119 ? -14.224 -3.886 6.929 1.00 82.31 119 ALA A C 1
ATOM 863 O O . ALA A 1 119 ? -13.784 -4.137 5.814 1.00 82.31 119 ALA A O 1
ATOM 864 N N . ASN A 1 120 ? -13.949 -2.731 7.544 1.00 72.31 120 ASN A N 1
ATOM 865 C CA . ASN A 1 120 ? -12.879 -1.866 7.032 1.00 72.31 120 ASN A CA 1
ATOM 866 C C . ASN A 1 120 ? -11.517 -2.418 7.488 1.00 72.31 120 ASN A C 1
ATOM 868 O O . ASN A 1 120 ? -10.704 -2.784 6.641 1.00 72.31 120 ASN A O 1
ATOM 872 N N . GLU A 1 121 ? -11.309 -2.592 8.797 1.00 77.38 121 GLU A N 1
ATOM 873 C CA . GLU A 1 121 ? -10.045 -3.069 9.380 1.00 77.38 121 GLU A CA 1
ATOM 874 C C . GLU A 1 121 ? -10.228 -4.313 10.275 1.00 77.38 121 GLU A C 1
ATOM 876 O O . GLU A 1 121 ? -11.157 -4.411 11.086 1.00 77.38 121 GLU A O 1
ATOM 881 N N . VAL A 1 122 ? -9.312 -5.286 10.168 1.00 83.88 122 VAL A N 1
ATOM 882 C CA . VAL A 1 122 ? -9.311 -6.509 10.993 1.00 83.88 122 VAL A CA 1
ATOM 883 C C . VAL A 1 122 ? -7.934 -6.788 11.608 1.00 83.88 122 VAL A C 1
ATOM 885 O O . VAL A 1 122 ? -7.048 -7.373 10.979 1.00 83.88 122 VAL A O 1
ATOM 888 N N . MET A 1 123 ? -7.786 -6.501 12.902 1.00 83.75 123 MET A N 1
ATOM 889 C CA . MET A 1 123 ? -6.570 -6.754 13.683 1.00 83.75 123 MET A CA 1
ATOM 890 C C . MET A 1 123 ? -6.655 -8.028 14.536 1.00 83.75 123 MET A C 1
ATOM 892 O O . MET A 1 123 ? -7.411 -8.122 15.506 1.00 83.75 123 MET A O 1
ATOM 896 N N . ILE A 1 124 ? -5.791 -9.019 14.279 1.00 86.94 124 ILE A N 1
ATOM 897 C CA . ILE A 1 124 ? -5.733 -10.265 15.071 1.00 86.94 124 ILE A CA 1
ATOM 898 C C . ILE A 1 124 ? -4.320 -10.549 15.596 1.00 86.94 124 ILE A C 1
ATOM 900 O O . ILE A 1 124 ? -3.476 -11.165 14.934 1.00 86.94 124 ILE A O 1
ATOM 904 N N . SER A 1 125 ? -4.070 -10.234 16.871 1.00 82.31 125 SER A N 1
ATOM 905 C CA . SER A 1 125 ? -2.738 -10.438 17.463 1.00 82.31 125 SER A CA 1
ATOM 906 C C . SER A 1 125 ? -2.357 -11.922 17.592 1.00 82.31 125 SER A C 1
ATOM 908 O O . SER A 1 125 ? -1.176 -12.273 17.479 1.00 82.31 125 SER A O 1
ATOM 910 N N . ARG A 1 126 ? -3.325 -12.815 17.887 1.00 84.94 126 ARG A N 1
ATOM 911 C CA . ARG A 1 126 ? -3.123 -14.283 17.981 1.00 84.94 126 ARG A CA 1
ATOM 912 C C . ARG A 1 126 ? -4.379 -15.085 17.604 1.00 84.94 126 ARG A C 1
ATOM 914 O O . ARG A 1 126 ? -5.287 -15.232 18.423 1.00 84.94 126 ARG A O 1
ATOM 921 N N . GLY A 1 127 ? -4.392 -15.715 16.429 1.00 85.75 127 GLY A N 1
ATOM 922 C CA . GLY A 1 127 ? -5.528 -16.508 15.935 1.00 85.75 127 GLY A CA 1
ATOM 923 C C . GLY A 1 127 ? -5.215 -17.974 15.604 1.00 85.75 127 GLY A C 1
ATOM 924 O O . GLY A 1 127 ? -4.096 -18.337 15.235 1.00 85.75 127 GLY A O 1
ATOM 925 N N . LYS A 1 128 ? -6.225 -18.850 15.691 1.00 89.88 128 LYS A N 1
ATOM 926 C CA . LYS A 1 128 ? -6.189 -20.201 15.092 1.00 89.88 128 LYS A CA 1
ATOM 927 C C . LYS A 1 128 ? -7.521 -20.559 14.437 1.00 89.88 128 LYS A C 1
ATOM 929 O O . LYS A 1 128 ? -8.532 -20.627 15.136 1.00 89.88 128 LYS A O 1
ATOM 934 N N . GLY A 1 129 ? -7.502 -20.910 13.153 1.00 90.31 129 GLY A N 1
ATOM 935 C CA . GLY A 1 129 ? -8.715 -21.137 12.369 1.00 90.31 129 GLY A CA 1
ATOM 936 C C . GLY A 1 129 ? -9.440 -19.817 12.151 1.00 90.31 129 GLY A C 1
ATOM 937 O O . GLY A 1 129 ? -10.474 -19.598 12.777 1.00 90.31 129 GLY A O 1
ATOM 938 N N . ILE A 1 130 ? -8.840 -18.939 11.350 1.00 90.06 130 ILE A N 1
ATOM 939 C CA . ILE A 1 130 ? -9.445 -17.687 10.889 1.00 90.06 130 ILE A CA 1
ATOM 940 C C . ILE A 1 130 ? -10.050 -17.954 9.512 1.00 90.06 130 ILE A C 1
ATOM 942 O O . ILE A 1 130 ? -9.413 -18.598 8.674 1.00 90.06 130 ILE A O 1
ATOM 946 N N . LYS A 1 131 ? -11.273 -17.479 9.309 1.00 92.00 131 LYS A N 1
ATOM 947 C CA . LYS A 1 131 ? -11.832 -17.153 8.003 1.00 92.00 131 LYS A CA 1
ATOM 948 C C . LYS A 1 131 ? -12.194 -15.672 8.031 1.00 92.00 131 LYS A C 1
ATOM 950 O O . LYS A 1 131 ? -12.839 -15.266 8.995 1.00 92.00 131 LYS A O 1
ATOM 955 N N . GLN A 1 132 ? -11.789 -14.924 7.024 1.00 87.69 132 GLN A N 1
ATOM 956 C CA . GLN A 1 132 ? -12.262 -13.571 6.758 1.00 87.69 132 GLN A CA 1
ATOM 957 C C . GLN A 1 132 ? -12.646 -13.507 5.273 1.00 87.69 132 GLN A C 1
ATOM 959 O O . GLN A 1 132 ? -12.038 -14.211 4.465 1.00 87.69 132 GLN A O 1
ATOM 964 N N . ASP A 1 133 ? -13.705 -12.767 4.975 1.00 88.19 133 ASP A N 1
ATOM 965 C CA . ASP A 1 133 ? -14.246 -12.490 3.641 1.00 88.19 133 ASP A CA 1
ATOM 966 C C . ASP A 1 133 ? -14.597 -10.995 3.631 1.00 88.19 133 ASP A C 1
ATOM 968 O O . ASP A 1 133 ? -15.166 -10.522 4.618 1.00 88.19 133 ASP A O 1
ATOM 972 N N . GLY A 1 134 ? -14.166 -10.253 2.608 1.00 79.31 134 GLY A N 1
ATOM 973 C CA . GLY A 1 134 ? -14.387 -8.808 2.457 1.00 79.31 134 GLY A CA 1
ATOM 974 C C . GLY A 1 134 ? -13.781 -7.939 3.569 1.00 79.31 134 GLY A C 1
ATOM 975 O O . GLY A 1 134 ? -14.361 -7.798 4.646 1.00 79.31 134 GLY A O 1
ATOM 976 N N . ALA A 1 135 ? -12.617 -7.334 3.327 1.00 77.88 135 ALA A N 1
ATOM 977 C CA . ALA A 1 135 ? -12.106 -6.241 4.162 1.00 77.88 135 ALA A CA 1
ATOM 978 C C . ALA A 1 135 ? -11.296 -5.217 3.353 1.00 77.88 135 ALA A C 1
ATOM 980 O O . ALA A 1 135 ? -10.860 -5.538 2.253 1.00 77.88 135 ALA A O 1
ATOM 981 N N . ASN A 1 136 ? -11.034 -4.020 3.886 1.00 70.38 136 ASN A N 1
ATOM 982 C CA . ASN A 1 136 ? -10.014 -3.153 3.287 1.00 70.38 136 ASN A CA 1
ATOM 983 C C . ASN A 1 136 ? -8.623 -3.600 3.761 1.00 70.38 136 ASN A C 1
ATOM 985 O O . ASN A 1 136 ? -7.810 -4.003 2.933 1.00 70.38 136 ASN A O 1
ATOM 989 N N . GLU A 1 137 ? -8.383 -3.656 5.073 1.00 73.81 137 GLU A N 1
ATOM 990 C CA . GLU A 1 137 ? -7.094 -4.067 5.647 1.00 73.81 137 GLU A CA 1
ATOM 991 C C . GLU A 1 137 ? -7.228 -5.246 6.629 1.00 73.81 137 GLU A C 1
ATOM 993 O O . GLU A 1 137 ? -8.156 -5.320 7.444 1.00 73.81 137 GLU A O 1
ATOM 998 N N . VAL A 1 138 ? -6.274 -6.188 6.585 1.00 80.31 138 VAL A N 1
ATOM 999 C CA . VAL A 1 138 ? -6.184 -7.290 7.557 1.00 80.31 138 VAL A CA 1
ATOM 1000 C C . VAL A 1 138 ? -4.766 -7.493 8.104 1.00 80.31 138 VAL A C 1
ATOM 1002 O O . VAL A 1 138 ? -3.896 -8.090 7.460 1.00 80.31 138 VAL A O 1
ATOM 1005 N N . MET A 1 139 ? -4.571 -7.143 9.377 1.00 81.44 139 MET A N 1
ATOM 1006 C CA . MET A 1 139 ? -3.326 -7.348 10.125 1.00 81.44 139 MET A CA 1
ATOM 1007 C C . MET A 1 139 ? -3.374 -8.585 11.039 1.00 81.44 139 MET A C 1
ATOM 1009 O O . MET A 1 139 ? -4.110 -8.643 12.029 1.00 81.44 139 MET A O 1
ATOM 1013 N N . ILE A 1 140 ? -2.503 -9.579 10.808 1.00 82.88 140 ILE A N 1
ATOM 1014 C CA . ILE A 1 140 ? -2.414 -10.789 11.653 1.00 82.88 140 ILE A CA 1
ATOM 1015 C C . ILE A 1 140 ? -0.990 -11.030 12.168 1.00 82.88 140 ILE A C 1
ATOM 1017 O O . ILE A 1 140 ? -0.144 -11.644 11.510 1.00 82.88 140 ILE A O 1
ATOM 1021 N N . SER A 1 141 ? -0.729 -10.685 13.433 1.00 77.44 141 SER A N 1
ATOM 1022 C CA . SER A 1 141 ? 0.619 -10.845 14.004 1.00 77.44 141 SER A CA 1
ATOM 1023 C C . SER A 1 141 ? 1.021 -12.312 14.237 1.00 77.44 141 SER A C 1
ATOM 1025 O O . SER A 1 141 ? 2.206 -12.648 14.190 1.00 77.44 141 SER A O 1
ATOM 1027 N N . ARG A 1 142 ? 0.074 -13.216 14.557 1.00 78.50 142 ARG A N 1
ATOM 1028 C CA . ARG A 1 142 ? 0.344 -14.664 14.767 1.00 78.50 142 ARG A CA 1
ATOM 1029 C C . ARG A 1 142 ? -0.882 -15.539 14.457 1.00 78.50 142 ARG A C 1
ATOM 1031 O O . ARG A 1 142 ? -1.724 -15.736 15.334 1.00 78.50 142 ARG A O 1
ATOM 1038 N N . GLY A 1 143 ? -0.951 -16.154 13.275 1.00 77.12 143 GLY A N 1
ATOM 1039 C CA . GLY A 1 143 ? -2.083 -17.010 12.873 1.00 77.12 143 GLY A CA 1
ATOM 1040 C C . GLY A 1 143 ? -1.726 -18.473 12.577 1.00 77.12 143 GLY A C 1
ATOM 1041 O O . GLY A 1 143 ? -0.613 -18.788 12.177 1.00 77.12 143 GLY A O 1
ATOM 1042 N N . LYS A 1 144 ? -2.660 -19.417 12.748 1.00 83.81 144 LYS A N 1
ATOM 1043 C CA . LYS A 1 144 ? -2.511 -20.805 12.246 1.00 83.81 144 LYS A CA 1
ATOM 1044 C C . LYS A 1 144 ? -3.805 -21.293 11.609 1.00 83.81 144 LYS A C 1
ATOM 1046 O O . LYS A 1 144 ? -4.819 -21.359 12.304 1.00 83.81 144 LYS A O 1
ATOM 1051 N N . GLY A 1 145 ? -3.761 -21.699 10.343 1.00 84.81 145 GLY A N 1
ATOM 1052 C CA . GLY A 1 145 ? -4.965 -21.987 9.563 1.00 84.81 145 GLY A CA 1
ATOM 1053 C C . GLY A 1 145 ? -5.743 -20.699 9.319 1.00 84.81 145 GLY A C 1
ATOM 1054 O O . GLY A 1 145 ? -6.767 -20.485 9.966 1.00 84.81 145 GLY A O 1
ATOM 1055 N N . ILE A 1 146 ? -5.201 -19.835 8.465 1.00 83.81 146 ILE A N 1
ATOM 1056 C CA . ILE A 1 146 ? -5.859 -18.615 7.991 1.00 83.81 146 ILE A CA 1
ATOM 1057 C C . ILE A 1 146 ? -6.440 -18.914 6.607 1.00 83.81 146 ILE A C 1
ATOM 1059 O O . ILE A 1 146 ? -5.780 -19.560 5.789 1.00 83.81 146 ILE A O 1
ATOM 1063 N N . LYS A 1 147 ? -7.671 -18.471 6.370 1.00 87.50 147 LYS A N 1
ATOM 1064 C CA . LYS A 1 147 ? -8.246 -18.280 5.043 1.00 87.50 147 LYS A CA 1
ATOM 1065 C C . LYS A 1 147 ? -8.772 -16.853 4.961 1.00 87.50 147 LYS A C 1
ATOM 1067 O O . LYS A 1 147 ? -9.443 -16.432 5.902 1.00 87.50 147 LYS A O 1
ATOM 1072 N N . GLN A 1 148 ? -8.474 -16.176 3.872 1.00 83.50 148 GLN A N 1
ATOM 1073 C CA . GLN A 1 148 ? -8.894 -14.818 3.565 1.00 83.50 148 GLN A CA 1
ATOM 1074 C C . GLN A 1 148 ? -9.335 -14.794 2.101 1.00 83.50 148 GLN A C 1
ATOM 1076 O O . GLN A 1 148 ? -8.735 -15.498 1.283 1.00 83.50 148 GLN A O 1
ATOM 1081 N N . ASP A 1 149 ? -10.400 -14.055 1.829 1.00 82.88 149 ASP A N 1
ATOM 1082 C CA . ASP A 1 149 ? -11.017 -13.845 0.519 1.00 82.88 149 ASP A CA 1
ATOM 1083 C C . ASP A 1 149 ? -11.320 -12.340 0.428 1.00 82.88 149 ASP A C 1
ATOM 1085 O O . ASP A 1 149 ? -11.895 -11.796 1.373 1.00 82.88 149 ASP A O 1
ATOM 1089 N N . LYS A 1 150 ? -10.867 -11.668 -0.637 1.00 75.94 150 LYS A N 1
ATOM 1090 C CA . LYS A 1 150 ? -11.019 -10.215 -0.890 1.00 75.94 150 LYS A CA 1
ATOM 1091 C C . LYS A 1 150 ? -10.572 -9.316 0.273 1.00 75.94 150 LYS A C 1
ATOM 1093 O O . LYS A 1 150 ? -11.346 -8.994 1.179 1.00 75.94 150 LYS A O 1
ATOM 1098 N N . ALA A 1 151 ? -9.330 -8.851 0.205 1.00 73.81 151 ALA A N 1
ATOM 1099 C CA . ALA A 1 151 ? -8.846 -7.736 1.019 1.00 73.81 151 ALA A CA 1
ATOM 1100 C C . ALA A 1 151 ? -8.054 -6.744 0.159 1.00 73.81 151 ALA A C 1
ATOM 1102 O O . ALA A 1 151 ? -7.385 -7.199 -0.755 1.00 73.81 151 ALA A O 1
ATOM 1103 N N . ASN A 1 152 ? -8.052 -5.436 0.424 1.00 68.06 152 ASN A N 1
ATOM 1104 C CA . ASN A 1 152 ? -7.136 -4.551 -0.314 1.00 68.06 152 ASN A CA 1
ATOM 1105 C C . ASN A 1 152 ? -5.688 -4.825 0.127 1.00 68.06 152 ASN A C 1
ATOM 1107 O O . ASN A 1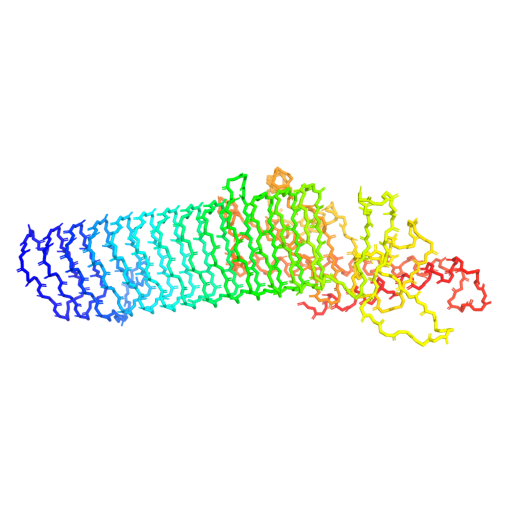 152 ? -4.861 -5.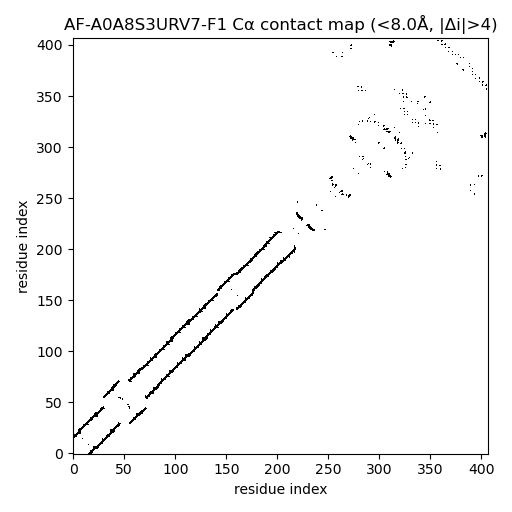181 -0.710 1.00 68.06 152 ASN A O 1
ATOM 1111 N N . GLU A 1 153 ? -5.409 -4.788 1.432 1.00 66.25 153 GLU A N 1
ATOM 1112 C CA . GLU A 1 153 ? -4.083 -5.077 1.999 1.00 66.25 153 GLU A CA 1
ATOM 1113 C C . GLU A 1 153 ? -4.122 -6.194 3.060 1.00 66.25 153 GLU A C 1
ATOM 1115 O O . GLU A 1 153 ? -5.043 -6.294 3.881 1.00 66.25 153 GLU A O 1
ATOM 1120 N N . VAL A 1 154 ? -3.096 -7.056 3.067 1.00 75.94 154 VAL A N 1
ATOM 1121 C CA . VAL A 1 154 ? -2.921 -8.112 4.078 1.00 75.94 154 VAL A CA 1
ATOM 1122 C C . VAL A 1 154 ? -1.495 -8.173 4.625 1.00 75.94 154 VAL A C 1
ATOM 1124 O O . VAL A 1 154 ? -0.572 -8.612 3.936 1.00 75.94 154 VAL A O 1
ATOM 1127 N N . MET A 1 155 ? -1.331 -7.898 5.925 1.00 75.62 155 MET A N 1
ATOM 1128 C CA . MET A 1 155 ? -0.036 -7.968 6.614 1.00 75.62 155 MET A CA 1
ATOM 1129 C C . MET A 1 155 ? 0.048 -9.116 7.642 1.00 75.62 155 MET A C 1
ATOM 1131 O O . MET A 1 155 ? -0.735 -9.214 8.592 1.00 75.62 155 MET A O 1
ATOM 1135 N N . ILE A 1 156 ? 1.058 -9.993 7.520 1.00 73.81 156 ILE A N 1
ATOM 1136 C CA . ILE A 1 156 ? 1.255 -11.162 8.404 1.00 73.81 156 ILE A CA 1
ATOM 1137 C C . ILE A 1 156 ? 2.676 -11.232 8.992 1.00 73.81 156 ILE A C 1
ATOM 1139 O O . ILE A 1 156 ? 3.649 -11.618 8.334 1.00 73.81 156 ILE A O 1
ATOM 1143 N N . SER A 1 157 ? 2.796 -10.979 10.300 1.00 62.31 157 SER A N 1
ATOM 1144 C CA . SER A 1 157 ? 4.072 -10.601 10.930 1.00 62.31 157 SER A CA 1
ATOM 1145 C C . SER A 1 157 ? 4.558 -11.487 12.103 1.00 62.31 157 SER A C 1
ATOM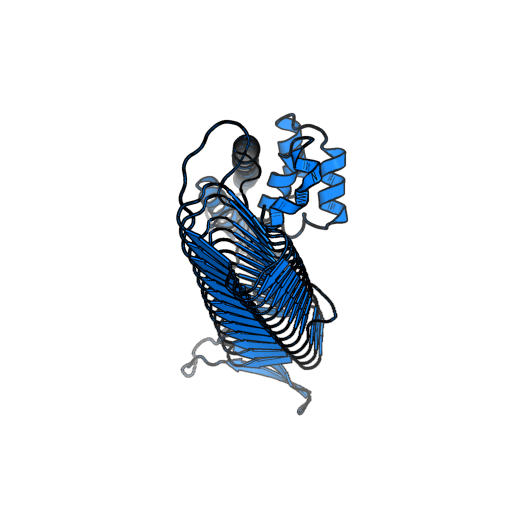 1147 O O . SER A 1 157 ? 4.662 -10.994 13.226 1.00 62.31 157 SER A O 1
ATOM 1149 N N . ARG A 1 158 ? 4.939 -12.775 11.872 1.00 62.44 158 ARG A N 1
ATOM 1150 C CA . ARG A 1 158 ? 6.009 -13.539 12.619 1.00 62.44 158 ARG A CA 1
ATOM 1151 C C . ARG A 1 158 ? 6.098 -15.064 12.359 1.00 62.44 158 ARG A C 1
ATOM 1153 O O . ARG A 1 158 ? 5.156 -15.736 11.959 1.00 62.44 158 ARG A O 1
ATOM 1160 N N . GLU A 1 159 ? 7.242 -15.633 12.771 1.00 47.50 159 GLU A N 1
ATOM 1161 C CA . GLU A 1 159 ? 7.771 -17.015 12.615 1.00 47.50 159 GLU A CA 1
ATOM 1162 C C . GLU A 1 159 ? 6.861 -18.243 12.802 1.00 47.50 159 GLU A C 1
ATOM 1164 O O . GLU A 1 159 ? 7.276 -19.359 12.475 1.00 47.50 159 GLU A O 1
ATOM 1169 N N . GLN A 1 160 ? 5.664 -18.102 13.368 1.00 56.59 160 GLN A N 1
ATOM 1170 C CA . GLN A 1 160 ? 4.788 -19.243 13.657 1.00 56.59 160 GLN A CA 1
ATOM 1171 C C . GLN A 1 160 ? 3.567 -19.346 12.746 1.00 56.59 160 GLN A C 1
ATOM 1173 O O . GLN A 1 160 ? 2.777 -20.284 12.931 1.00 56.59 160 GLN A O 1
ATOM 1178 N N . SER A 1 161 ? 3.434 -18.444 11.771 1.00 63.75 161 SER A N 1
ATOM 1179 C CA . SER A 1 161 ? 2.333 -18.483 10.820 1.00 63.75 161 SER A CA 1
ATOM 1180 C C . SER A 1 161 ? 2.413 -19.718 9.917 1.00 63.75 161 SER A C 1
ATOM 1182 O O . SER A 1 161 ? 3.419 -19.964 9.246 1.00 63.75 161 SER A O 1
ATOM 1184 N N . LYS A 1 162 ? 1.370 -20.558 9.982 1.00 72.94 162 LYS A N 1
ATOM 1185 C CA . LYS A 1 162 ? 1.292 -21.855 9.287 1.00 72.94 162 LYS A CA 1
ATOM 1186 C C . LYS A 1 162 ? -0.063 -22.065 8.624 1.00 72.94 162 LYS A C 1
ATOM 1188 O O . LYS A 1 162 ? -1.077 -21.978 9.319 1.00 72.94 162 LYS A O 1
ATOM 1193 N N . GLY A 1 163 ? -0.063 -22.474 7.355 1.00 77.06 163 GLY A N 1
ATOM 1194 C CA . GLY A 1 163 ? -1.291 -22.789 6.621 1.00 77.06 163 GLY A CA 1
ATOM 1195 C C . GLY A 1 163 ? -2.116 -21.532 6.376 1.00 77.06 163 GLY A C 1
ATOM 1196 O O . GLY A 1 163 ? -3.168 -21.372 6.994 1.00 77.06 163 GLY A O 1
ATOM 1197 N N . ILE A 1 164 ? -1.592 -20.637 5.543 1.00 78.31 164 ILE A N 1
ATOM 1198 C CA . ILE A 1 164 ? -2.286 -19.434 5.069 1.00 78.31 164 ILE A CA 1
ATOM 1199 C C . ILE A 1 164 ? -2.871 -19.749 3.691 1.00 78.31 164 ILE A C 1
ATOM 1201 O O . ILE A 1 164 ? -2.220 -20.431 2.895 1.00 78.31 164 ILE A O 1
ATOM 1205 N N . LYS A 1 165 ? -4.092 -19.281 3.436 1.00 84.19 165 LYS A N 1
ATOM 1206 C CA . LYS A 1 165 ? -4.680 -19.157 2.104 1.00 84.19 165 LYS A CA 1
ATOM 1207 C C . LYS A 1 165 ? -5.217 -17.736 1.934 1.00 84.19 165 LYS A C 1
ATOM 1209 O O . LYS A 1 165 ? -6.104 -17.381 2.704 1.00 84.19 165 LYS A O 1
ATOM 1214 N N . GLN A 1 166 ? -4.700 -17.000 0.961 1.00 79.31 166 GLN A N 1
ATOM 1215 C CA . GLN A 1 166 ? -5.290 -15.762 0.440 1.00 79.31 166 GLN A CA 1
ATOM 1216 C C . GLN A 1 166 ? -5.916 -16.063 -0.931 1.00 79.31 166 GLN A C 1
ATOM 1218 O O . GLN A 1 166 ? -5.370 -16.892 -1.661 1.00 79.31 166 GLN A O 1
ATOM 1223 N N . ASP A 1 167 ? -7.025 -15.417 -1.265 1.00 81.62 167 ASP A N 1
ATOM 1224 C CA . ASP A 1 167 ? -7.589 -15.324 -2.619 1.00 81.62 167 ASP A CA 1
ATOM 1225 C C . ASP A 1 167 ? -8.100 -13.886 -2.778 1.00 81.62 167 ASP A C 1
ATOM 1227 O O . ASP A 1 167 ? -8.801 -13.405 -1.888 1.00 81.62 167 ASP A O 1
ATOM 1231 N N . GLY A 1 168 ? -7.689 -13.171 -3.824 1.00 71.81 168 GLY A N 1
ATOM 1232 C CA . GLY A 1 168 ? -8.059 -11.767 -4.035 1.00 71.81 168 GLY A CA 1
ATOM 1233 C C . GLY A 1 168 ? -7.405 -10.802 -3.036 1.00 71.81 168 GLY A C 1
ATOM 1234 O O . GLY A 1 168 ? -7.882 -10.652 -1.906 1.00 71.81 168 GLY A O 1
ATOM 1235 N N . ALA A 1 169 ? -6.339 -10.114 -3.451 1.00 70.81 169 ALA A N 1
ATOM 1236 C CA . ALA A 1 169 ? -5.879 -8.904 -2.769 1.00 70.81 169 ALA A CA 1
ATOM 1237 C C . ALA A 1 169 ? -5.209 -7.871 -3.685 1.00 70.81 169 ALA A C 1
ATOM 1239 O O . ALA A 1 169 ? -4.797 -8.221 -4.783 1.00 70.81 169 ALA A O 1
ATOM 1240 N N . ASN A 1 170 ? -5.040 -6.622 -3.248 1.00 66.19 170 ASN A N 1
ATOM 1241 C CA . ASN A 1 170 ? -4.129 -5.713 -3.952 1.00 66.19 170 ASN A CA 1
ATOM 1242 C C . ASN A 1 170 ? -2.692 -5.976 -3.481 1.00 66.19 170 ASN A C 1
ATOM 1244 O O . ASN A 1 170 ? -1.866 -6.369 -4.298 1.00 66.19 170 ASN A O 1
ATOM 1248 N N . GLU A 1 171 ? -2.414 -5.891 -2.177 1.00 64.56 171 GLU A N 1
ATOM 1249 C CA . GLU A 1 171 ? -1.073 -6.122 -1.616 1.00 64.56 171 GLU A CA 1
ATOM 1250 C C . GLU A 1 171 ? -1.055 -7.189 -0.503 1.00 64.56 171 GLU A C 1
ATOM 1252 O O . GLU A 1 171 ? -1.950 -7.272 0.346 1.00 64.56 171 GLU A O 1
ATOM 1257 N N . VAL A 1 172 ? -0.012 -8.030 -0.488 1.00 72.75 172 VAL A N 1
ATOM 1258 C CA . VAL A 1 172 ? 0.189 -9.085 0.520 1.00 72.75 172 VAL A CA 1
ATOM 1259 C C . VAL A 1 172 ? 1.616 -9.076 1.089 1.00 72.75 172 VAL A C 1
ATOM 1261 O O . VAL A 1 172 ? 2.548 -9.632 0.503 1.00 72.75 172 VAL A O 1
ATOM 1264 N N . MET A 1 173 ? 1.779 -8.558 2.309 1.00 69.62 173 MET A N 1
ATOM 1265 C CA . MET A 1 173 ? 3.049 -8.516 3.046 1.00 69.62 173 MET A CA 1
ATOM 1266 C C . MET A 1 173 ? 3.177 -9.635 4.095 1.00 69.62 173 MET A C 1
ATOM 1268 O O . MET A 1 173 ? 2.451 -9.695 5.090 1.00 69.62 173 MET A O 1
ATOM 1272 N N . ILE A 1 174 ? 4.172 -10.521 3.961 1.00 72.12 174 ILE A N 1
ATOM 1273 C CA . ILE A 1 174 ? 4.394 -11.650 4.887 1.00 72.12 174 ILE A CA 1
ATOM 1274 C C . ILE A 1 174 ? 5.846 -11.713 5.372 1.00 72.12 174 ILE A C 1
ATOM 1276 O O . ILE A 1 174 ? 6.736 -12.267 4.722 1.00 72.12 174 ILE A O 1
ATOM 1280 N N . SER A 1 175 ? 6.105 -11.263 6.603 1.00 67.62 175 SER A N 1
ATOM 1281 C CA . SER A 1 175 ? 7.486 -11.200 7.105 1.00 67.62 175 SER A CA 1
ATOM 1282 C C . SER A 1 175 ? 8.117 -12.590 7.284 1.00 67.62 175 SER A C 1
ATOM 1284 O O . SER A 1 175 ? 9.291 -12.785 6.960 1.00 67.62 175 SER A O 1
ATOM 1286 N N . ARG A 1 176 ? 7.376 -13.571 7.838 1.00 68.88 176 ARG A N 1
ATOM 1287 C CA . ARG A 1 176 ? 7.830 -14.976 7.996 1.00 68.88 176 ARG A CA 1
ATOM 1288 C C . ARG A 1 176 ? 6.657 -15.970 8.010 1.00 68.88 176 ARG A C 1
ATOM 1290 O O . ARG A 1 176 ? 5.812 -15.877 8.897 1.00 68.88 176 ARG A O 1
ATOM 1297 N N . GLY A 1 177 ? 6.654 -16.993 7.144 1.00 68.88 177 GLY A N 1
ATOM 1298 C CA . GLY A 1 177 ? 5.581 -18.010 7.124 1.00 68.88 177 GLY A CA 1
ATOM 1299 C C . GLY A 1 177 ? 5.952 -19.393 6.560 1.00 68.88 177 GLY A C 1
ATOM 1300 O O . GLY A 1 177 ? 7.017 -19.591 5.970 1.00 68.88 177 GLY A O 1
ATOM 1301 N N . LYS A 1 178 ? 5.080 -20.392 6.781 1.00 74.31 178 LYS A N 1
ATOM 1302 C CA . LYS A 1 178 ? 5.231 -21.767 6.256 1.00 74.31 178 LYS A CA 1
ATOM 1303 C C . LYS A 1 178 ? 3.911 -22.338 5.730 1.00 74.31 178 LYS A C 1
ATOM 1305 O O . LYS A 1 178 ? 2.919 -22.336 6.457 1.00 74.31 178 LYS A O 1
ATOM 1310 N N . GLY A 1 179 ? 3.912 -22.929 4.536 1.00 76.00 179 GLY A N 1
ATOM 1311 C CA . GLY A 1 179 ? 2.686 -23.459 3.929 1.00 76.00 179 GLY A CA 1
ATOM 1312 C C . GLY A 1 179 ? 1.721 -22.327 3.587 1.00 76.00 179 GLY A C 1
ATOM 1313 O O . GLY A 1 179 ? 0.644 -22.247 4.178 1.00 76.00 179 GLY A O 1
ATOM 1314 N N . ILE A 1 180 ? 2.160 -21.424 2.715 1.00 76.12 180 ILE A N 1
ATOM 1315 C CA . ILE A 1 180 ? 1.363 -20.302 2.212 1.00 76.12 180 ILE A CA 1
ATOM 1316 C C . ILE A 1 180 ? 0.815 -20.722 0.851 1.00 76.12 180 ILE A C 1
ATOM 1318 O O . ILE A 1 180 ? 1.555 -21.282 0.041 1.00 76.12 180 ILE A O 1
ATOM 1322 N N . LYS A 1 181 ? -0.475 -20.490 0.631 1.00 80.69 181 LYS A N 1
ATOM 1323 C CA . LYS A 1 181 ? -1.067 -20.385 -0.697 1.00 80.69 181 LYS A CA 1
ATOM 1324 C C . LYS A 1 181 ? -1.632 -18.982 -0.845 1.00 80.69 181 LYS A C 1
ATOM 1326 O O . LYS A 1 181 ? -2.241 -18.499 0.108 1.00 80.69 181 LYS A O 1
ATOM 1331 N N . GLN A 1 182 ? -1.466 -18.369 -1.997 1.00 76.38 182 GLN A N 1
ATOM 1332 C CA . GLN A 1 182 ? -2.118 -17.112 -2.323 1.00 76.38 182 GLN A CA 1
ATOM 1333 C C . GLN A 1 182 ? -2.486 -17.147 -3.807 1.00 76.38 182 GLN A C 1
ATOM 1335 O O . GLN A 1 182 ? -1.719 -17.673 -4.604 1.00 76.38 182 GLN A O 1
ATOM 1340 N N . ASP A 1 183 ? -3.693 -16.706 -4.124 1.00 78.00 183 ASP A N 1
ATOM 1341 C CA . ASP A 1 183 ? -4.267 -16.649 -5.469 1.00 78.00 183 ASP A CA 1
ATOM 1342 C C . ASP A 1 183 ? -4.707 -15.197 -5.719 1.00 78.00 183 ASP A C 1
ATOM 1344 O O . ASP A 1 183 ? -5.123 -14.537 -4.762 1.00 78.00 183 ASP A O 1
ATOM 1348 N N . LYS A 1 184 ? -4.589 -14.697 -6.954 1.00 72.50 184 LYS A N 1
ATOM 1349 C CA . LYS A 1 184 ? -5.056 -13.361 -7.390 1.00 72.50 184 LYS A CA 1
ATOM 1350 C C . LYS A 1 184 ? -4.632 -12.208 -6.473 1.00 72.50 184 LYS A C 1
ATOM 1352 O O . LYS A 1 184 ? -5.430 -11.763 -5.650 1.00 72.50 184 LYS A O 1
ATOM 1357 N N . ALA A 1 185 ? -3.402 -11.702 -6.608 1.00 67.50 185 ALA A N 1
ATOM 1358 C CA . ALA A 1 185 ? -3.068 -10.403 -6.006 1.00 67.50 185 ALA A CA 1
ATOM 1359 C C . ALA A 1 185 ? -2.170 -9.514 -6.867 1.00 67.50 185 ALA A C 1
ATOM 1361 O O . ALA A 1 185 ? -1.401 -10.038 -7.662 1.00 67.50 185 ALA A O 1
ATOM 1362 N N . ASN A 1 186 ? -2.217 -8.192 -6.706 1.00 63.72 186 ASN A N 1
ATOM 1363 C CA . ASN A 1 186 ? -1.352 -7.321 -7.507 1.00 63.72 186 ASN A CA 1
ATOM 1364 C C . ASN A 1 186 ? 0.116 -7.452 -7.057 1.00 63.72 186 ASN A C 1
ATOM 1366 O O . ASN A 1 186 ? 0.942 -7.860 -7.866 1.00 63.72 186 ASN A O 1
ATOM 1370 N N . GLU A 1 187 ? 0.432 -7.238 -5.776 1.00 58.88 187 GLU A N 1
ATOM 1371 C CA . GLU A 1 187 ? 1.798 -7.360 -5.234 1.00 58.88 187 GLU A CA 1
ATOM 1372 C C . GLU A 1 187 ? 1.889 -8.309 -4.022 1.00 58.88 187 GLU A C 1
ATOM 1374 O O . GLU A 1 187 ? 0.987 -8.406 -3.184 1.00 58.88 187 GLU A O 1
ATOM 1379 N N . VAL A 1 188 ? 3.007 -9.041 -3.917 1.00 66.50 188 VAL A N 1
ATOM 1380 C CA . VAL A 1 188 ? 3.254 -10.029 -2.857 1.00 66.50 188 VAL A CA 1
ATOM 1381 C C . VAL A 1 188 ? 4.698 -9.966 -2.342 1.00 66.50 188 VAL A C 1
ATOM 1383 O O . VAL A 1 188 ? 5.619 -10.531 -2.937 1.00 66.50 188 VAL A O 1
ATOM 1386 N N . MET A 1 189 ? 4.911 -9.385 -1.161 1.00 63.81 189 MET A N 1
ATOM 1387 C CA . MET A 1 189 ? 6.227 -9.300 -0.511 1.00 63.81 189 MET A CA 1
ATOM 1388 C C . MET A 1 189 ? 6.393 -10.331 0.618 1.00 63.81 189 MET A C 1
ATOM 1390 O O . MET A 1 189 ? 5.684 -10.307 1.624 1.00 63.81 189 MET A O 1
ATOM 1394 N N . ILE A 1 190 ? 7.389 -11.225 0.531 1.00 68.75 190 ILE A N 1
ATOM 1395 C CA . ILE A 1 190 ? 7.638 -12.272 1.543 1.00 68.75 190 ILE A CA 1
ATOM 1396 C C . ILE A 1 190 ? 9.096 -12.297 2.019 1.00 68.75 190 ILE A C 1
ATOM 1398 O O . ILE A 1 190 ? 9.983 -12.857 1.371 1.00 68.75 190 ILE A O 1
ATOM 1402 N N . SER A 1 191 ? 9.371 -11.811 3.234 1.00 63.56 191 SER A N 1
ATOM 1403 C CA . SER A 1 191 ? 10.765 -11.713 3.702 1.00 63.56 191 SER A CA 1
ATOM 1404 C C . SER A 1 191 ? 11.410 -13.076 4.006 1.00 63.56 191 SER A C 1
ATOM 1406 O O . SER A 1 191 ? 12.598 -13.256 3.725 1.00 63.56 191 SER A O 1
ATOM 1408 N N . ARG A 1 192 ? 10.686 -14.056 4.591 1.00 64.19 192 ARG A N 1
ATOM 1409 C CA . ARG A 1 192 ? 11.175 -15.454 4.747 1.00 64.19 192 ARG A CA 1
ATOM 1410 C C . ARG A 1 192 ? 10.082 -16.530 4.641 1.00 64.19 192 ARG A C 1
ATOM 1412 O O . ARG A 1 192 ? 9.087 -16.482 5.364 1.00 64.19 192 ARG A O 1
ATOM 1419 N N . GLY A 1 193 ? 10.317 -17.588 3.859 1.00 66.69 193 GLY A N 1
ATOM 1420 C CA . GLY A 1 193 ? 9.288 -18.594 3.538 1.00 66.69 193 GLY A CA 1
ATOM 1421 C C . GLY A 1 193 ? 9.734 -20.062 3.470 1.00 66.69 193 GLY A C 1
ATOM 1422 O O . GLY A 1 193 ? 10.868 -20.375 3.113 1.00 66.69 193 GLY A O 1
ATOM 1423 N N . LYS A 1 194 ? 8.823 -21.009 3.750 1.00 70.06 194 LYS A N 1
ATOM 1424 C CA . LYS A 1 194 ? 8.980 -22.419 3.323 1.00 70.06 194 LYS A CA 1
ATOM 1425 C C . LYS A 1 194 ? 7.659 -23.021 2.848 1.00 70.06 194 LYS A C 1
ATOM 1427 O O . LYS A 1 194 ? 6.700 -23.038 3.618 1.00 70.06 194 LYS A O 1
ATOM 1432 N N . GLY A 1 195 ? 7.642 -23.609 1.652 1.00 72.00 195 GLY A N 1
ATOM 1433 C CA . GLY A 1 195 ? 6.426 -24.191 1.078 1.00 72.00 195 GLY A CA 1
ATOM 1434 C C . GLY A 1 195 ? 5.426 -23.095 0.724 1.00 72.00 195 GLY A C 1
ATOM 1435 O O . GLY A 1 195 ? 4.390 -22.989 1.377 1.00 72.00 195 GLY A O 1
ATOM 1436 N N . ILE A 1 196 ? 5.792 -22.247 -0.233 1.00 71.88 196 ILE A N 1
ATOM 1437 C CA . ILE A 1 196 ? 4.928 -21.192 -0.771 1.00 71.88 196 ILE A CA 1
ATOM 1438 C C . ILE A 1 196 ? 4.415 -21.675 -2.123 1.00 71.88 196 ILE A C 1
ATOM 1440 O O . ILE A 1 196 ? 5.190 -22.210 -2.915 1.00 71.88 196 ILE A O 1
ATOM 1444 N N . LYS A 1 197 ? 3.118 -21.512 -2.354 1.00 75.56 197 LYS A N 1
ATOM 1445 C CA . LYS A 1 197 ? 2.520 -21.479 -3.683 1.00 75.56 197 LYS A CA 1
ATOM 1446 C C . LYS A 1 197 ? 1.881 -20.111 -3.850 1.00 75.56 197 LYS A C 1
ATOM 1448 O O . LYS A 1 197 ? 1.172 -19.690 -2.935 1.00 75.56 197 LYS A O 1
ATOM 1453 N N . GLN A 1 198 ? 2.140 -19.453 -4.958 1.00 71.50 198 GLN A N 1
ATOM 1454 C CA . GLN A 1 198 ? 1.401 -18.275 -5.363 1.00 71.50 198 GLN A CA 1
ATOM 1455 C C . GLN A 1 198 ? 0.919 -18.522 -6.791 1.00 71.50 198 GLN A C 1
ATOM 1457 O O . GLN A 1 198 ? 1.680 -19.028 -7.613 1.00 71.50 198 GLN A O 1
ATOM 1462 N N . ASP A 1 199 ? -0.341 -18.199 -7.037 1.00 71.25 199 ASP A N 1
ATOM 1463 C CA . ASP A 1 199 ? -1.016 -18.400 -8.308 1.00 71.25 199 ASP A CA 1
ATOM 1464 C C . ASP A 1 199 ? -1.579 -17.014 -8.746 1.00 71.25 199 ASP A C 1
ATOM 1466 O O . ASP A 1 199 ? -2.071 -16.256 -7.908 1.00 71.25 199 ASP A O 1
ATOM 1470 N N . GLY A 1 200 ? -1.412 -16.614 -10.013 1.00 65.31 200 GLY A N 1
ATOM 1471 C CA . GLY A 1 200 ? -2.054 -15.425 -10.618 1.00 65.31 200 GLY A CA 1
ATOM 1472 C C . GLY A 1 200 ? -1.817 -14.068 -9.934 1.00 65.31 200 GLY A C 1
ATOM 1473 O O . GLY A 1 200 ? -2.783 -13.376 -9.632 1.00 65.31 200 GLY A O 1
ATOM 1474 N N . ALA A 1 201 ? -0.566 -13.685 -9.659 1.00 62.75 201 ALA A N 1
ATOM 1475 C CA . ALA A 1 201 ? -0.233 -12.366 -9.104 1.00 62.75 201 ALA A CA 1
ATOM 1476 C C . ALA A 1 201 ? 0.584 -11.524 -10.092 1.00 62.75 201 ALA A C 1
ATOM 1478 O O . ALA A 1 201 ? 1.322 -12.113 -10.877 1.00 62.75 201 ALA A O 1
ATOM 1479 N N . ASN A 1 202 ? 0.493 -10.191 -10.046 1.00 57.75 202 ASN A N 1
ATOM 1480 C CA . ASN A 1 202 ? 1.234 -9.347 -10.997 1.00 57.75 202 ASN A CA 1
ATOM 1481 C C . ASN A 1 202 ? 2.720 -9.228 -10.610 1.00 57.75 202 ASN A C 1
ATOM 1483 O O . ASN A 1 202 ? 3.579 -9.263 -11.484 1.00 57.75 202 ASN A O 1
ATOM 1487 N N . GLU A 1 203 ? 3.030 -9.144 -9.311 1.00 53.78 203 GLU A N 1
ATOM 1488 C CA . GLU A 1 203 ? 4.400 -9.102 -8.790 1.00 53.78 203 GLU A CA 1
ATOM 1489 C C . GLU A 1 203 ? 4.574 -9.933 -7.505 1.00 53.78 203 GLU A C 1
ATOM 1491 O O . GLU A 1 203 ? 3.700 -9.983 -6.635 1.00 53.78 203 GLU A O 1
ATOM 1496 N N . VAL A 1 204 ? 5.736 -10.590 -7.353 1.00 58.47 204 VAL A N 1
ATOM 1497 C CA . VAL A 1 204 ? 6.070 -11.388 -6.162 1.00 58.47 204 VAL A CA 1
ATOM 1498 C C . VAL A 1 204 ? 7.558 -11.318 -5.792 1.00 58.47 204 VAL A C 1
ATOM 1500 O O . VAL A 1 204 ? 8.408 -11.940 -6.434 1.00 58.47 204 VAL A O 1
ATOM 1503 N N . MET A 1 205 ? 7.875 -10.683 -4.662 1.00 55.28 205 MET A N 1
ATOM 1504 C CA . MET A 1 205 ? 9.239 -10.536 -4.139 1.00 55.28 205 MET A CA 1
ATOM 1505 C C . MET A 1 205 ? 9.478 -11.429 -2.909 1.00 55.28 205 MET A C 1
ATOM 1507 O O . MET A 1 205 ? 8.816 -11.285 -1.881 1.00 55.28 205 MET A O 1
ATOM 1511 N N . ILE A 1 206 ? 10.460 -12.346 -2.950 1.00 61.56 206 ILE A N 1
ATOM 1512 C CA . ILE A 1 206 ? 10.731 -13.284 -1.835 1.00 61.56 206 ILE A CA 1
ATOM 1513 C C . ILE A 1 206 ? 12.203 -13.273 -1.405 1.00 61.56 206 ILE A C 1
ATOM 1515 O O . ILE A 1 206 ? 13.047 -13.929 -2.012 1.00 61.56 206 ILE A O 1
ATOM 1519 N N . SER A 1 207 ? 12.524 -12.617 -0.284 1.00 54.22 207 SER A N 1
ATOM 1520 C CA . SER A 1 207 ? 13.928 -12.366 0.092 1.00 54.22 207 SER A CA 1
ATOM 1521 C C . SER A 1 207 ? 14.705 -13.621 0.528 1.00 54.22 207 SER A C 1
ATOM 1523 O O . SER A 1 207 ? 15.909 -13.703 0.297 1.00 54.22 207 SER A O 1
ATOM 1525 N N . ARG A 1 208 ? 14.074 -14.591 1.220 1.00 56.41 208 ARG A N 1
ATOM 1526 C CA . ARG A 1 208 ? 14.722 -15.862 1.645 1.00 56.41 208 ARG A CA 1
ATOM 1527 C C . ARG A 1 208 ? 13.727 -17.026 1.763 1.00 56.41 208 ARG A C 1
ATOM 1529 O O . ARG A 1 208 ? 13.075 -17.178 2.800 1.00 56.41 208 ARG A O 1
ATOM 1536 N N . GLY A 1 209 ? 13.651 -17.914 0.769 1.00 59.62 209 GLY A N 1
ATOM 1537 C CA . GLY A 1 209 ? 12.718 -19.051 0.800 1.00 59.62 209 GLY A CA 1
ATOM 1538 C C . GLY A 1 209 ? 13.276 -20.419 0.389 1.00 59.62 209 GLY A C 1
ATOM 1539 O O . GLY A 1 209 ? 14.335 -20.532 -0.219 1.00 59.62 209 GLY A O 1
ATOM 1540 N N . LYS A 1 210 ? 12.550 -21.491 0.744 1.00 55.97 210 LYS A N 1
ATOM 1541 C CA . LYS A 1 210 ? 12.791 -22.867 0.255 1.00 55.97 210 LYS A CA 1
ATOM 1542 C C . LYS A 1 210 ? 11.482 -23.546 -0.155 1.00 55.97 210 LYS A C 1
ATOM 1544 O O . LYS A 1 210 ? 10.554 -23.625 0.652 1.00 55.97 210 LYS A O 1
ATOM 1549 N N . GLY A 1 211 ? 11.438 -24.110 -1.363 1.00 56.47 211 GLY A N 1
ATOM 1550 C CA . GLY A 1 211 ? 10.235 -24.753 -1.906 1.00 56.47 211 GLY A CA 1
ATOM 1551 C C . GLY A 1 211 ? 9.135 -23.729 -2.178 1.00 56.47 211 GLY A C 1
ATOM 1552 O O . GLY A 1 211 ? 8.108 -23.735 -1.502 1.00 56.47 211 GLY A O 1
ATOM 1553 N N . ILE A 1 212 ? 9.417 -22.820 -3.104 1.00 62.06 212 ILE A N 1
ATOM 1554 C CA . ILE A 1 212 ? 8.469 -21.862 -3.676 1.00 62.06 212 ILE A CA 1
ATOM 1555 C C . ILE A 1 212 ? 7.994 -22.455 -5.010 1.00 62.06 212 ILE A C 1
ATOM 1557 O O . ILE A 1 212 ? 8.779 -23.122 -5.687 1.00 62.06 212 ILE A O 1
ATOM 1561 N N . LYS A 1 213 ? 6.726 -22.249 -5.358 1.00 59.84 213 LYS A N 1
ATOM 1562 C CA . LYS A 1 213 ? 6.186 -22.389 -6.715 1.00 59.84 213 LYS A CA 1
ATOM 1563 C C . LYS A 1 213 ? 5.339 -21.155 -7.014 1.00 59.84 213 LYS A C 1
ATOM 1565 O O . LYS A 1 213 ? 4.659 -20.682 -6.104 1.00 59.84 213 LYS A O 1
ATOM 1570 N N . GLN A 1 214 ? 5.418 -20.672 -8.242 1.00 61.03 214 GLN A N 1
ATOM 1571 C CA . GLN A 1 214 ? 4.717 -19.497 -8.741 1.00 61.03 214 GLN A CA 1
ATOM 1572 C C . GLN A 1 214 ? 4.109 -19.903 -10.079 1.00 61.03 214 GLN A C 1
ATOM 1574 O O . GLN A 1 214 ? 4.865 -20.178 -11.006 1.00 61.03 214 GLN A O 1
ATOM 1579 N N . ASP A 1 215 ? 2.786 -19.998 -10.158 1.00 50.12 215 ASP A N 1
ATOM 1580 C CA . ASP A 1 215 ? 2.085 -20.274 -11.411 1.00 50.12 215 ASP A CA 1
ATOM 1581 C C . ASP A 1 215 ? 1.418 -18.945 -11.857 1.00 50.12 215 ASP A C 1
ATOM 1583 O O . ASP A 1 215 ? 0.755 -18.280 -11.063 1.00 50.12 215 ASP A O 1
ATOM 1587 N N . GLN A 1 216 ? 1.614 -18.509 -13.109 1.00 47.94 216 GLN A N 1
ATOM 1588 C CA . GLN A 1 216 ? 1.054 -17.254 -13.675 1.00 47.94 216 GLN A CA 1
ATOM 1589 C C . GLN A 1 216 ? 1.504 -15.919 -13.028 1.00 47.94 216 GLN A C 1
ATOM 1591 O O . GLN A 1 216 ? 0.819 -14.915 -13.165 1.00 47.94 216 GLN A O 1
ATOM 1596 N N . ALA A 1 217 ? 2.641 -15.873 -12.326 1.00 41.94 217 ALA A N 1
ATOM 1597 C CA . ALA A 1 217 ? 3.087 -14.683 -11.576 1.00 41.94 217 ALA A CA 1
ATOM 1598 C C . ALA A 1 217 ? 3.769 -13.567 -12.401 1.00 41.94 217 ALA A C 1
ATOM 1600 O O . ALA A 1 217 ? 4.430 -12.702 -11.838 1.00 41.94 217 ALA A O 1
ATOM 1601 N N . ASN A 1 218 ? 3.754 -13.708 -13.723 1.00 44.34 218 ASN A N 1
ATOM 1602 C CA . ASN A 1 218 ? 4.372 -12.849 -14.729 1.00 44.34 218 ASN A CA 1
ATOM 1603 C C . ASN A 1 218 ? 3.913 -13.387 -16.096 1.00 44.34 218 ASN A C 1
ATOM 1605 O O . ASN A 1 218 ? 3.722 -14.597 -16.249 1.00 44.34 218 ASN A O 1
ATOM 1609 N N . GLU A 1 219 ? 3.897 -12.547 -17.131 1.00 53.00 219 GLU A N 1
ATOM 1610 C CA . GLU A 1 219 ? 3.860 -13.010 -18.534 1.00 53.00 219 GLU A CA 1
ATOM 1611 C C . GLU A 1 219 ? 5.114 -13.833 -18.917 1.00 53.00 219 GLU A C 1
ATOM 1613 O O . GLU A 1 219 ? 5.173 -14.435 -19.992 1.00 53.00 219 GLU A O 1
ATOM 1618 N N . VAL A 1 220 ? 6.119 -13.875 -18.029 1.00 53.12 220 VAL A N 1
ATOM 1619 C CA . VAL A 1 220 ? 7.397 -14.586 -18.149 1.00 53.12 220 VAL A CA 1
ATOM 1620 C C . VAL A 1 220 ? 7.831 -15.218 -16.806 1.00 53.12 220 VAL A C 1
ATOM 1622 O O . VAL A 1 220 ? 8.256 -14.524 -15.887 1.00 53.12 220 VAL A O 1
ATOM 1625 N N . GLU A 1 221 ? 7.791 -16.547 -16.687 1.00 61.22 221 GLU A N 1
ATOM 1626 C CA . GLU A 1 221 ? 8.408 -17.314 -15.587 1.00 61.22 221 GLU A CA 1
ATOM 1627 C C . GLU A 1 221 ? 9.903 -17.528 -15.881 1.00 61.22 221 GLU A C 1
ATOM 1629 O O . GLU A 1 221 ? 10.242 -18.188 -16.861 1.00 61.22 221 GLU A O 1
ATOM 1634 N N . ALA A 1 222 ? 10.801 -17.030 -15.025 1.00 64.56 222 ALA A N 1
ATOM 1635 C CA . ALA A 1 222 ? 12.247 -17.233 -15.149 1.00 64.56 222 ALA A CA 1
ATOM 1636 C C . ALA A 1 222 ? 12.842 -17.897 -13.893 1.00 64.56 222 ALA A C 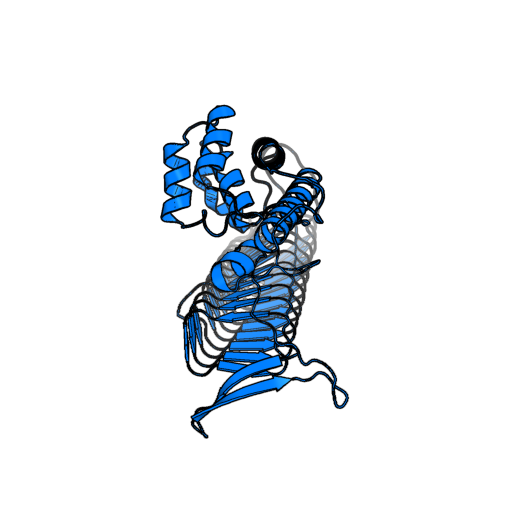1
ATOM 1638 O O . ALA A 1 222 ? 12.562 -17.479 -12.767 1.00 64.56 222 ALA A O 1
ATOM 1639 N N . GLY A 1 223 ? 13.689 -18.919 -14.054 1.00 65.25 223 GLY A N 1
ATOM 1640 C CA . GLY A 1 223 ? 14.341 -19.565 -12.912 1.00 65.25 223 GLY A CA 1
ATOM 1641 C C . GLY A 1 223 ? 15.184 -20.801 -13.227 1.00 65.25 223 GLY A C 1
ATOM 1642 O O . GLY A 1 223 ? 15.098 -21.407 -14.289 1.00 65.25 223 GLY A O 1
ATOM 1643 N N . PHE A 1 224 ? 16.012 -21.212 -12.262 1.00 68.88 224 PHE A N 1
ATOM 1644 C CA . PHE A 1 224 ? 16.872 -22.391 -12.396 1.00 68.88 224 PHE A CA 1
ATOM 1645 C C . PHE A 1 224 ? 16.124 -23.699 -12.086 1.00 68.88 224 PHE A C 1
ATOM 1647 O O . PHE A 1 224 ? 15.820 -24.002 -10.922 1.00 68.88 224 PHE A O 1
ATOM 1654 N N . ASN A 1 225 ? 15.878 -24.505 -13.118 1.00 73.38 225 ASN A N 1
ATOM 1655 C CA . ASN A 1 225 ? 15.308 -25.839 -13.003 1.00 73.38 225 ASN A CA 1
ATOM 1656 C C . ASN A 1 225 ? 16.383 -26.846 -12.553 1.00 73.38 225 ASN A C 1
ATOM 1658 O O . ASN A 1 225 ? 17.361 -27.141 -13.233 1.00 73.38 225 ASN A O 1
ATOM 1662 N N . LYS A 1 226 ? 16.180 -27.411 -11.360 1.00 78.88 226 LYS A N 1
ATOM 1663 C CA . LYS A 1 226 ? 17.122 -28.340 -10.713 1.00 78.88 226 LYS A CA 1
ATOM 1664 C C . LYS A 1 226 ? 17.039 -29.778 -11.219 1.00 78.88 226 LYS A C 1
ATOM 1666 O O . LYS A 1 226 ? 17.855 -30.596 -10.811 1.00 78.88 226 LYS A O 1
ATOM 1671 N N . ASN A 1 227 ? 16.044 -30.102 -12.043 1.00 82.19 227 ASN A N 1
ATOM 1672 C CA . ASN A 1 227 ? 15.864 -31.459 -12.558 1.00 82.19 227 ASN A CA 1
ATOM 1673 C C . ASN A 1 227 ? 16.718 -31.706 -13.813 1.00 82.19 227 ASN A C 1
ATOM 1675 O O . ASN A 1 227 ? 17.145 -32.831 -14.039 1.00 82.19 227 ASN A O 1
ATOM 1679 N N . ASN A 1 228 ? 16.976 -30.658 -14.602 1.00 87.12 228 ASN A N 1
ATOM 1680 C CA . ASN A 1 228 ? 17.840 -30.666 -15.791 1.00 87.12 228 ASN A CA 1
ATOM 1681 C C . ASN A 1 228 ? 19.101 -29.785 -15.637 1.00 87.12 228 ASN A C 1
ATOM 1683 O O . ASN A 1 228 ? 19.958 -29.813 -16.511 1.00 87.12 228 ASN A O 1
ATOM 1687 N N . ASN A 1 229 ? 19.242 -29.054 -14.521 1.00 85.19 229 ASN A N 1
ATOM 1688 C CA . ASN A 1 229 ? 20.328 -28.105 -14.241 1.00 85.19 229 ASN A CA 1
ATOM 1689 C C . ASN A 1 229 ? 20.431 -26.938 -15.245 1.00 85.19 229 ASN A C 1
ATOM 1691 O O . ASN A 1 229 ? 21.527 -26.443 -15.512 1.00 85.19 229 ASN A O 1
ATOM 1695 N N . CYS A 1 230 ? 19.297 -26.466 -15.766 1.00 77.94 230 CYS A N 1
ATOM 1696 C CA . CYS A 1 230 ? 19.238 -25.340 -16.701 1.00 77.94 230 CYS A CA 1
ATOM 1697 C C . CYS A 1 230 ? 18.546 -24.118 -16.081 1.00 77.94 230 CYS A C 1
ATOM 1699 O O . CYS A 1 230 ? 17.642 -24.250 -15.257 1.00 77.94 230 CYS A O 1
ATOM 1701 N N . PHE A 1 231 ? 18.932 -22.914 -16.510 1.00 70.62 231 PHE A N 1
ATOM 1702 C CA . PHE A 1 231 ? 18.089 -21.732 -16.327 1.00 70.62 231 PHE A CA 1
ATOM 1703 C C . PHE A 1 231 ? 17.030 -21.720 -17.431 1.00 70.62 231 PHE A C 1
ATOM 1705 O O . PHE A 1 231 ? 17.364 -21.819 -18.609 1.00 70.62 231 PHE A O 1
ATOM 1712 N N . GLU A 1 232 ? 15.761 -21.647 -17.046 1.00 78.62 232 GLU A N 1
ATOM 1713 C CA . GLU A 1 232 ? 14.615 -21.645 -17.949 1.00 78.62 232 GLU A CA 1
ATOM 1714 C C . GLU A 1 232 ? 13.928 -20.284 -17.904 1.00 78.62 232 GLU A C 1
ATOM 1716 O O . GLU A 1 232 ? 13.786 -19.689 -16.836 1.00 78.62 232 GLU A O 1
ATOM 1721 N N . ILE A 1 233 ? 13.470 -19.825 -19.067 1.00 72.62 233 ILE A N 1
ATOM 1722 C CA . ILE A 1 233 ? 12.565 -18.689 -19.215 1.00 72.62 233 ILE A CA 1
ATOM 1723 C C . ILE A 1 233 ? 11.381 -19.183 -20.048 1.00 72.62 233 ILE A C 1
ATOM 1725 O O . ILE A 1 233 ? 11.577 -19.719 -21.140 1.00 72.62 233 ILE A O 1
ATOM 1729 N N . LYS A 1 234 ? 10.162 -19.040 -19.529 1.00 72.44 234 LYS A N 1
ATOM 1730 C CA . LYS A 1 234 ? 8.911 -19.450 -20.180 1.00 72.44 234 LYS A CA 1
ATOM 1731 C C . LYS A 1 234 ? 8.002 -18.244 -20.254 1.00 72.44 234 LYS A C 1
ATOM 1733 O O . LYS A 1 234 ? 7.692 -17.664 -19.222 1.00 72.44 234 LYS A O 1
ATOM 1738 N N . THR A 1 235 ? 7.556 -17.885 -21.447 1.00 67.25 235 THR A N 1
ATOM 1739 C CA . THR A 1 235 ? 6.569 -16.820 -21.625 1.00 67.25 235 THR A CA 1
ATOM 1740 C C . THR A 1 235 ? 5.187 -17.394 -21.907 1.00 67.25 235 THR A C 1
ATOM 1742 O O . THR A 1 235 ? 5.059 -18.436 -22.550 1.00 67.25 235 THR A O 1
ATOM 1745 N N . TYR A 1 236 ? 4.167 -16.707 -21.402 1.00 68.50 236 TYR A N 1
ATOM 1746 C CA . TYR A 1 236 ? 2.756 -16.988 -21.648 1.00 68.50 236 TYR A CA 1
ATOM 1747 C C . TYR A 1 236 ? 2.188 -16.125 -22.793 1.00 68.50 236 TYR A C 1
ATOM 1749 O O . TYR A 1 236 ? 1.073 -16.376 -23.250 1.00 68.50 236 TYR A O 1
ATOM 1757 N N . ASN A 1 237 ? 2.970 -15.166 -23.306 1.00 67.31 237 ASN A N 1
ATOM 1758 C CA . ASN A 1 237 ? 2.614 -14.343 -24.458 1.00 67.31 237 ASN A CA 1
ATOM 1759 C C . ASN A 1 237 ? 2.858 -15.089 -25.776 1.00 67.31 237 ASN A C 1
ATOM 1761 O O . ASN A 1 237 ? 3.849 -15.802 -25.947 1.00 67.31 237 ASN A O 1
ATOM 1765 N N . SER A 1 238 ? 1.968 -14.886 -26.749 1.00 72.94 238 SER A N 1
ATOM 1766 C CA . SER A 1 238 ? 2.137 -15.413 -28.102 1.00 72.94 238 SER A CA 1
ATOM 1767 C C . SER A 1 238 ? 3.002 -14.479 -28.952 1.00 72.94 238 SER A C 1
ATOM 1769 O O . SER A 1 238 ? 2.568 -13.376 -29.280 1.00 72.94 238 SER A O 1
ATOM 1771 N N . PHE A 1 239 ? 4.172 -14.953 -29.375 1.00 77.44 239 PHE A N 1
ATOM 1772 C CA . PHE A 1 239 ? 5.046 -14.258 -30.323 1.00 77.44 239 PHE A CA 1
ATOM 1773 C C . PHE A 1 239 ? 4.946 -14.894 -31.711 1.00 77.44 239 PHE A C 1
ATOM 1775 O O . PHE A 1 239 ? 4.882 -16.121 -31.847 1.00 77.44 239 PHE A O 1
ATOM 1782 N N . ARG A 1 240 ? 4.955 -14.072 -32.761 1.00 86.62 240 ARG A N 1
ATOM 1783 C CA . ARG A 1 240 ? 5.126 -14.537 -34.140 1.00 86.62 240 ARG A CA 1
ATOM 1784 C C . ARG A 1 240 ? 6.606 -14.797 -34.404 1.00 86.62 240 ARG A C 1
ATOM 1786 O O . ARG A 1 240 ? 7.502 -14.318 -33.711 1.00 86.62 240 ARG A O 1
ATOM 1793 N N . LYS A 1 241 ? 6.882 -15.579 -35.448 1.00 89.12 241 LYS A N 1
ATOM 1794 C CA . LYS A 1 241 ? 8.255 -15.794 -35.908 1.00 89.12 241 LYS A CA 1
ATOM 1795 C C . LYS A 1 241 ? 8.867 -14.442 -36.299 1.00 89.12 241 LYS A C 1
ATOM 1797 O O . LYS A 1 241 ? 8.261 -13.728 -37.089 1.00 89.12 241 LYS A O 1
ATOM 1802 N N . TYR A 1 242 ? 10.075 -14.173 -35.802 1.00 89.00 242 TYR A N 1
ATOM 1803 C CA . TYR A 1 242 ? 10.830 -12.918 -35.958 1.00 89.00 242 TYR A CA 1
ATOM 1804 C C . TYR A 1 242 ? 10.367 -11.725 -35.101 1.00 89.00 242 TYR A C 1
ATOM 1806 O O . TYR A 1 242 ? 10.989 -10.669 -35.196 1.00 89.00 242 TYR A O 1
ATOM 1814 N N . ASP A 1 243 ? 9.368 -11.882 -34.225 1.00 86.44 243 ASP A N 1
ATOM 1815 C CA . ASP A 1 243 ? 9.068 -10.858 -33.216 1.00 86.44 243 ASP A CA 1
ATOM 1816 C C . ASP A 1 243 ? 10.205 -10.768 -32.182 1.00 86.44 243 ASP A C 1
ATOM 1818 O O . ASP A 1 243 ? 10.831 -11.772 -31.824 1.00 86.44 243 ASP A O 1
ATOM 1822 N N . GLN A 1 244 ? 10.454 -9.563 -31.662 1.00 81.25 244 GLN A N 1
ATOM 1823 C CA . GLN A 1 244 ? 11.347 -9.376 -30.522 1.00 81.25 244 GLN A CA 1
ATOM 1824 C C . GLN A 1 244 ? 10.667 -9.892 -29.247 1.00 81.25 244 GLN A C 1
ATOM 1826 O O . GLN A 1 244 ? 9.585 -9.439 -28.879 1.00 81.25 244 GLN A O 1
ATOM 1831 N N . VAL A 1 245 ? 11.321 -10.832 -28.564 1.00 78.62 245 VAL A N 1
ATOM 1832 C CA . VAL A 1 245 ? 10.858 -11.377 -27.283 1.00 78.62 245 VAL A CA 1
ATOM 1833 C C . VAL A 1 245 ? 11.500 -10.588 -26.147 1.00 78.62 245 VAL A C 1
ATOM 1835 O O . VAL A 1 245 ? 12.723 -10.453 -26.097 1.00 78.62 245 VAL A O 1
ATOM 1838 N N . PHE A 1 246 ? 10.675 -10.087 -25.231 1.00 73.56 246 PHE A N 1
ATOM 1839 C CA . PHE A 1 246 ? 11.107 -9.356 -24.041 1.00 73.56 246 PHE A CA 1
ATOM 1840 C C . PHE A 1 246 ? 10.942 -10.213 -22.781 1.00 73.56 246 PHE A C 1
ATOM 1842 O O . PHE A 1 246 ? 10.131 -11.139 -22.743 1.00 73.56 246 PHE A O 1
ATOM 1849 N N . ILE A 1 247 ? 11.712 -9.888 -21.744 1.00 71.69 247 ILE A N 1
ATOM 1850 C CA . ILE A 1 247 ? 11.603 -10.471 -20.402 1.00 71.69 247 ILE A CA 1
ATOM 1851 C C . ILE A 1 247 ? 11.512 -9.339 -19.379 1.00 71.69 247 ILE A C 1
ATOM 1853 O O . ILE A 1 247 ? 12.099 -8.278 -19.591 1.00 71.69 247 ILE A O 1
ATOM 1857 N N . SER A 1 248 ? 10.803 -9.557 -18.270 1.00 73.50 248 SER A N 1
ATOM 1858 C CA . SER A 1 248 ? 10.847 -8.621 -17.143 1.00 73.50 248 SER A CA 1
ATOM 1859 C C . SER A 1 248 ? 12.159 -8.786 -16.377 1.00 73.50 248 SER A C 1
ATOM 1861 O O . SER A 1 248 ? 12.590 -9.909 -16.107 1.00 73.50 248 SER A O 1
ATOM 1863 N N . TYR A 1 249 ? 12.777 -7.661 -16.023 1.00 68.88 249 TYR A N 1
ATOM 1864 C CA . TYR A 1 249 ? 13.973 -7.606 -15.179 1.00 68.88 249 TYR A CA 1
ATOM 1865 C C . TYR A 1 249 ? 13.606 -7.506 -13.683 1.00 68.88 249 TYR A C 1
ATOM 1867 O O . TYR A 1 249 ? 14.478 -7.665 -12.835 1.00 68.88 249 TYR A O 1
ATOM 1875 N N . GLY A 1 250 ? 12.320 -7.305 -13.363 1.00 69.88 250 GLY A N 1
ATOM 1876 C CA . GLY A 1 250 ? 11.807 -7.002 -12.023 1.00 69.88 250 GLY A CA 1
ATOM 1877 C C . GLY A 1 250 ? 11.361 -5.542 -11.880 1.00 69.88 250 GLY A C 1
ATOM 1878 O O . GLY A 1 250 ? 11.637 -4.715 -12.750 1.00 69.88 250 GLY A O 1
ATOM 1879 N N . ALA A 1 251 ? 10.673 -5.229 -10.778 1.00 72.38 251 ALA A N 1
ATOM 1880 C CA . ALA A 1 251 ? 10.247 -3.872 -10.445 1.00 72.38 251 ALA A CA 1
ATOM 1881 C C . ALA A 1 251 ? 11.440 -3.008 -10.023 1.00 72.38 251 ALA A C 1
ATOM 1883 O O . ALA A 1 251 ? 11.851 -2.961 -8.859 1.00 72.38 251 ALA A O 1
ATOM 1884 N N . HIS A 1 252 ? 12.018 -2.343 -11.013 1.00 82.12 252 HIS A N 1
ATOM 1885 C CA . HIS A 1 252 ? 13.173 -1.478 -10.865 1.00 82.12 252 HIS A CA 1
ATOM 1886 C C . HIS A 1 252 ? 12.829 -0.076 -11.365 1.00 82.12 252 HIS A C 1
ATOM 1888 O O . HIS A 1 252 ? 12.289 0.076 -12.462 1.00 82.12 252 HIS A O 1
ATOM 1894 N N . SER A 1 253 ? 13.176 0.945 -10.577 1.00 85.19 253 SER A N 1
ATOM 1895 C CA . SER A 1 253 ? 13.135 2.338 -11.023 1.00 85.19 253 SER A CA 1
ATOM 1896 C C . SER A 1 253 ? 14.110 2.561 -12.179 1.00 85.19 253 SER A C 1
ATOM 1898 O O . SER A 1 253 ? 15.079 1.814 -12.352 1.00 85.19 253 SER A O 1
ATOM 1900 N N . ASN A 1 254 ? 13.893 3.610 -12.965 1.00 92.06 254 ASN A N 1
ATOM 1901 C CA . ASN A 1 254 ? 14.802 3.980 -14.043 1.00 92.06 254 ASN A CA 1
ATOM 1902 C C . ASN A 1 254 ? 16.190 4.366 -13.518 1.00 92.06 254 ASN A C 1
ATOM 1904 O O . ASN A 1 254 ? 17.182 4.079 -14.185 1.00 92.06 254 ASN A O 1
ATOM 1908 N N . THR A 1 255 ? 16.288 4.908 -12.302 1.00 92.69 255 THR A N 1
ATOM 1909 C CA . THR A 1 255 ? 17.567 5.140 -11.615 1.00 92.69 255 THR A CA 1
ATOM 1910 C C . THR A 1 255 ? 18.315 3.821 -11.377 1.00 92.69 255 THR A C 1
ATOM 1912 O O . THR A 1 255 ? 19.501 3.721 -11.691 1.00 92.69 255 THR A O 1
ATOM 1915 N N . HIS A 1 256 ? 17.631 2.765 -10.915 1.00 89.56 256 HIS A N 1
ATOM 1916 C CA . HIS A 1 256 ? 18.243 1.442 -10.735 1.00 89.56 256 HIS A CA 1
ATOM 1917 C C . HIS A 1 256 ? 18.596 0.770 -12.073 1.00 89.56 256 HIS A C 1
ATOM 1919 O O . HIS A 1 256 ? 19.691 0.224 -12.221 1.00 89.56 256 HIS A O 1
ATOM 1925 N N . LEU A 1 257 ? 17.701 0.840 -13.066 1.00 88.94 257 LEU A N 1
ATOM 1926 C CA . LEU A 1 257 ? 17.946 0.297 -14.406 1.00 88.94 257 LEU A CA 1
ATOM 1927 C C . LEU A 1 257 ? 19.149 0.968 -15.084 1.00 88.94 257 LEU A C 1
ATOM 1929 O O . LEU A 1 257 ? 19.978 0.278 -15.680 1.00 88.94 257 LEU A O 1
ATOM 1933 N N . LEU A 1 258 ? 19.303 2.286 -14.937 1.00 94.19 258 LEU A N 1
ATOM 1934 C CA . LEU A 1 258 ? 20.429 3.012 -15.519 1.00 94.19 258 LEU A CA 1
ATOM 1935 C C . LEU A 1 258 ? 21.751 2.643 -14.841 1.00 94.19 258 LEU A C 1
ATOM 1937 O O . LEU A 1 258 ? 22.744 2.430 -15.535 1.00 94.19 258 LEU A O 1
ATOM 1941 N N . MET A 1 259 ? 21.760 2.543 -13.509 1.00 90.56 259 MET A N 1
ATOM 1942 C CA . MET A 1 259 ? 22.973 2.276 -12.728 1.00 90.56 259 MET A CA 1
ATOM 1943 C C . MET A 1 259 ? 23.481 0.835 -12.864 1.00 90.56 259 MET A C 1
ATOM 1945 O O . MET A 1 259 ? 24.686 0.635 -13.004 1.00 90.56 259 MET A O 1
ATOM 1949 N N . GLU A 1 260 ? 22.589 -0.160 -12.846 1.00 90.56 260 GLU A N 1
ATOM 1950 C CA . GLU A 1 260 ? 22.975 -1.583 -12.859 1.00 90.56 260 GLU A CA 1
ATOM 1951 C C . GLU A 1 260 ? 22.952 -2.210 -14.266 1.00 90.56 260 GLU A C 1
ATOM 1953 O O . GLU A 1 260 ? 23.699 -3.153 -14.535 1.00 90.56 260 GLU A O 1
ATOM 1958 N N . TYR A 1 261 ? 22.116 -1.698 -15.180 1.00 88.19 261 TYR A N 1
ATOM 1959 C CA . TYR A 1 261 ? 21.901 -2.290 -16.511 1.00 88.19 261 TYR A CA 1
ATOM 1960 C C . TYR A 1 261 ? 22.171 -1.336 -17.690 1.00 88.19 261 TYR A C 1
ATOM 1962 O O . TYR A 1 261 ? 22.213 -1.789 -18.836 1.00 88.19 261 TYR A O 1
ATOM 1970 N N . GLY A 1 262 ? 22.393 -0.040 -17.445 1.00 90.50 262 GLY A N 1
ATOM 1971 C CA . GLY A 1 262 ? 22.807 0.928 -18.469 1.00 90.50 262 GLY A CA 1
ATOM 1972 C C . GLY A 1 262 ? 21.697 1.449 -19.390 1.00 90.50 262 GLY A C 1
ATOM 1973 O O . GLY A 1 262 ? 22.006 2.005 -20.446 1.00 90.50 262 GLY A O 1
ATOM 1974 N N . PHE A 1 263 ? 20.420 1.293 -19.027 1.00 91.56 263 PHE A N 1
ATOM 1975 C CA . PHE A 1 263 ? 19.285 1.816 -19.801 1.00 91.56 263 PHE A CA 1
ATOM 1976 C C . PHE A 1 263 ? 18.157 2.340 -18.904 1.00 91.56 263 PHE A C 1
ATOM 1978 O O . PHE A 1 263 ? 18.103 2.034 -17.721 1.00 91.56 263 PHE A O 1
ATOM 1985 N N . ILE A 1 264 ? 17.231 3.104 -19.486 1.00 93.31 264 ILE A N 1
ATOM 1986 C CA . ILE A 1 264 ? 15.958 3.488 -18.858 1.00 93.31 264 ILE A CA 1
ATOM 1987 C C . ILE A 1 264 ? 14.795 2.987 -19.717 1.00 93.31 264 ILE A C 1
ATOM 1989 O O . ILE A 1 264 ? 14.946 2.820 -20.931 1.00 93.31 264 ILE A O 1
ATOM 1993 N N . LEU A 1 265 ? 13.637 2.771 -19.101 1.00 87.81 265 LEU A N 1
ATOM 1994 C CA . LEU A 1 265 ? 12.396 2.423 -19.784 1.00 87.81 265 LEU A CA 1
ATOM 1995 C C . LEU A 1 265 ? 11.492 3.661 -19.919 1.00 87.81 265 LEU A C 1
ATOM 1997 O O . LEU A 1 265 ? 11.237 4.340 -18.916 1.00 87.81 265 LEU A O 1
ATOM 2001 N N . PRO A 1 266 ? 10.966 3.957 -21.125 1.00 80.75 266 PRO A N 1
ATOM 2002 C CA . PRO A 1 266 ? 9.890 4.929 -21.269 1.00 80.75 266 PRO A CA 1
ATOM 2003 C C . PRO A 1 266 ? 8.648 4.420 -20.527 1.00 80.75 266 PRO A C 1
ATOM 2005 O O . PRO A 1 266 ? 8.341 3.232 -20.577 1.00 80.75 266 PRO A O 1
ATOM 2008 N N . ASP A 1 267 ? 7.958 5.324 -19.830 1.00 78.69 267 ASP A N 1
ATOM 2009 C CA . ASP A 1 267 ? 6.711 5.050 -19.101 1.00 78.69 267 ASP A CA 1
ATOM 2010 C C . ASP A 1 267 ? 6.766 3.853 -18.128 1.00 78.69 267 ASP A C 1
ATOM 2012 O O . ASP A 1 267 ? 5.777 3.156 -17.917 1.00 78.69 267 ASP A O 1
ATOM 2016 N N . ASN A 1 268 ? 7.925 3.648 -17.491 1.00 82.12 268 ASN A N 1
ATOM 2017 C CA . ASN A 1 268 ? 8.121 2.643 -16.447 1.00 82.12 268 ASN A CA 1
ATOM 2018 C C . ASN A 1 268 ? 7.083 2.807 -15.306 1.00 82.12 268 ASN A C 1
ATOM 2020 O O . ASN A 1 268 ? 7.052 3.868 -14.672 1.00 82.12 268 ASN A O 1
ATOM 2024 N N . PRO A 1 269 ? 6.241 1.792 -15.020 1.00 77.81 269 PRO A N 1
ATOM 2025 C CA . PRO A 1 269 ? 5.229 1.872 -13.965 1.00 77.81 269 PRO A CA 1
ATOM 2026 C C . PRO A 1 269 ? 5.819 1.741 -12.554 1.00 77.81 269 PRO A C 1
ATOM 2028 O O . PRO A 1 269 ? 5.190 2.179 -11.598 1.00 77.81 269 PRO A O 1
ATOM 2031 N N . HIS A 1 270 ? 7.026 1.184 -12.414 1.00 80.94 270 HIS A N 1
ATOM 2032 C CA . HIS A 1 270 ? 7.714 1.009 -11.129 1.00 80.94 270 HIS A CA 1
ATOM 2033 C C . HIS A 1 270 ? 8.664 2.172 -10.801 1.00 80.94 270 HIS A C 1
ATOM 2035 O O . HIS A 1 270 ? 9.534 2.041 -9.936 1.00 80.94 270 HIS A O 1
ATOM 2041 N N . ASP A 1 271 ? 8.557 3.289 -11.526 1.00 86.06 271 ASP A N 1
ATOM 2042 C CA . ASP A 1 271 ? 9.483 4.402 -11.373 1.00 86.06 271 ASP A CA 1
ATOM 2043 C C . ASP A 1 271 ? 9.129 5.302 -10.190 1.00 86.06 271 ASP A C 1
ATOM 2045 O O . ASP A 1 271 ? 7.976 5.700 -9.996 1.00 86.06 271 ASP A O 1
ATOM 2049 N N . VAL A 1 272 ? 10.149 5.620 -9.399 1.00 91.62 272 VAL A N 1
ATOM 2050 C CA . VAL A 1 272 ? 10.029 6.346 -8.136 1.00 91.62 272 VAL A CA 1
ATOM 2051 C C . VAL A 1 272 ? 11.221 7.275 -7.953 1.00 91.62 272 VAL A C 1
ATOM 2053 O O . VAL A 1 272 ? 12.334 6.952 -8.362 1.00 91.62 272 VAL A O 1
ATOM 2056 N N . TYR A 1 273 ? 10.988 8.405 -7.294 1.00 93.44 273 TYR A N 1
ATOM 2057 C CA . TYR A 1 273 ? 12.043 9.295 -6.820 1.00 93.44 273 TYR A CA 1
ATOM 2058 C C . TYR A 1 273 ? 12.408 8.899 -5.385 1.00 93.44 273 TYR A C 1
ATOM 2060 O O . TYR A 1 273 ? 11.517 8.817 -4.535 1.00 93.44 273 TYR A O 1
ATOM 2068 N N . GLU A 1 274 ? 13.685 8.627 -5.109 1.00 92.25 274 GLU A N 1
ATOM 2069 C CA . GLU A 1 274 ? 14.172 8.301 -3.761 1.00 92.25 274 GLU A CA 1
ATOM 2070 C C . GLU A 1 274 ? 14.510 9.581 -2.982 1.00 92.25 274 GLU A C 1
ATOM 2072 O O . GLU A 1 274 ? 15.095 10.504 -3.539 1.00 92.25 274 GLU A O 1
ATOM 2077 N N . LEU A 1 275 ? 14.152 9.640 -1.695 1.00 94.00 275 LEU A N 1
ATOM 2078 C CA . LEU A 1 275 ? 14.415 10.788 -0.821 1.00 94.00 275 LEU A CA 1
ATOM 2079 C C . LEU A 1 275 ? 15.301 10.397 0.365 1.00 94.00 275 LEU A C 1
ATOM 2081 O O . LEU A 1 275 ? 15.120 9.336 0.972 1.00 94.00 275 LEU A O 1
ATOM 2085 N N . ASP A 1 276 ? 16.222 11.285 0.746 1.00 94.25 276 ASP A N 1
ATOM 2086 C CA . ASP A 1 276 ? 17.051 11.083 1.935 1.00 94.25 276 ASP A CA 1
ATOM 2087 C C . ASP A 1 276 ? 16.242 11.330 3.220 1.00 94.25 276 ASP A C 1
ATOM 2089 O O . ASP A 1 276 ? 15.567 12.347 3.395 1.00 94.25 276 ASP A O 1
ATOM 2093 N N . TYR A 1 277 ? 16.356 10.394 4.162 1.00 96.25 277 TYR A N 1
ATOM 2094 C CA . TYR A 1 277 ? 15.811 10.505 5.510 1.00 96.25 277 TYR A CA 1
ATOM 2095 C C . TYR A 1 277 ? 16.292 11.767 6.241 1.00 96.25 277 TYR A C 1
ATOM 2097 O O . TYR A 1 277 ? 15.503 12.386 6.964 1.00 96.25 277 TYR A O 1
ATOM 2105 N N . ASP A 1 278 ? 17.559 12.157 6.070 1.00 95.88 278 ASP A N 1
ATOM 2106 C CA . ASP A 1 278 ? 18.100 13.332 6.755 1.00 95.88 278 ASP A CA 1
ATOM 2107 C C . ASP A 1 278 ? 17.539 14.656 6.196 1.00 95.88 278 ASP A C 1
ATOM 2109 O O . ASP A 1 278 ? 17.410 15.605 6.973 1.00 95.88 278 ASP A O 1
ATOM 2113 N N . GLU A 1 279 ? 17.088 14.727 4.935 1.00 95.88 279 GLU A N 1
ATOM 2114 C CA . GLU A 1 279 ? 16.347 15.898 4.425 1.00 95.88 279 GLU A CA 1
ATOM 2115 C C . GLU A 1 279 ? 14.936 15.989 5.029 1.00 95.88 279 GLU A C 1
ATOM 2117 O O . GLU A 1 279 ? 14.536 17.063 5.485 1.00 95.88 279 GLU A O 1
ATOM 2122 N N . ILE A 1 280 ? 14.213 14.866 5.181 1.00 97.06 280 ILE A N 1
ATOM 2123 C CA . ILE A 1 280 ? 12.916 14.861 5.899 1.00 97.06 280 ILE A CA 1
ATOM 2124 C C . ILE A 1 280 ? 13.091 15.392 7.333 1.00 97.06 280 ILE A C 1
ATOM 2126 O O . ILE A 1 280 ? 12.288 16.186 7.831 1.00 97.06 280 ILE A O 1
ATOM 2130 N N . VAL A 1 281 ? 14.173 14.981 8.001 1.00 97.00 281 VAL A N 1
ATOM 2131 C CA . VAL A 1 281 ? 14.513 15.449 9.352 1.00 97.00 281 VAL A CA 1
ATOM 2132 C C . VAL A 1 281 ? 14.858 16.943 9.364 1.00 97.00 281 VAL A C 1
ATOM 2134 O O . VAL A 1 281 ? 14.415 17.642 10.277 1.00 97.00 281 VAL A O 1
ATOM 2137 N N . ARG A 1 282 ? 15.590 17.459 8.367 1.00 96.69 282 ARG A N 1
ATOM 2138 C CA . ARG A 1 282 ? 15.882 18.900 8.241 1.00 96.69 282 ARG A CA 1
ATOM 2139 C C . ARG A 1 282 ? 14.616 19.724 8.017 1.00 96.69 282 ARG A C 1
ATOM 2141 O O . ARG A 1 282 ? 14.451 20.754 8.667 1.00 96.69 282 ARG A O 1
ATOM 2148 N N . VAL A 1 283 ? 13.685 19.265 7.179 1.00 96.94 283 VAL A N 1
ATOM 2149 C CA . VAL A 1 283 ? 12.382 19.933 6.992 1.00 96.94 283 VAL A CA 1
ATOM 2150 C C . VAL A 1 283 ? 11.591 19.960 8.305 1.00 96.94 283 VAL A C 1
ATOM 2152 O O . VAL A 1 283 ? 11.098 21.018 8.700 1.00 96.94 283 VAL A O 1
ATOM 2155 N N . ALA A 1 284 ? 11.558 18.851 9.052 1.00 95.81 284 ALA A N 1
ATOM 2156 C CA . ALA A 1 284 ? 10.928 18.802 10.375 1.00 95.81 284 ALA A CA 1
ATOM 2157 C C . ALA A 1 284 ? 11.580 19.760 11.398 1.00 95.81 284 ALA A C 1
ATOM 2159 O O . ALA A 1 284 ? 10.879 20.392 12.194 1.00 95.81 284 ALA A O 1
ATOM 2160 N N . GLN A 1 285 ? 12.910 19.907 11.364 1.00 94.88 285 GLN A N 1
ATOM 2161 C CA . GLN A 1 285 ? 13.650 20.874 12.186 1.00 94.88 285 GLN A CA 1
ATOM 2162 C C . GLN A 1 285 ? 13.339 22.327 11.793 1.00 94.88 285 GLN A C 1
ATOM 2164 O O . GLN A 1 285 ? 13.094 23.150 12.673 1.00 94.88 285 GLN A O 1
ATOM 2169 N N . ASN A 1 286 ? 13.269 22.633 10.494 1.00 95.00 286 ASN A N 1
ATOM 2170 C CA . ASN A 1 286 ? 12.938 23.969 9.979 1.00 95.00 286 ASN A CA 1
ATOM 2171 C C . ASN A 1 286 ? 11.500 24.400 10.327 1.00 95.00 286 ASN A C 1
ATOM 2173 O O . ASN A 1 286 ? 11.241 25.584 10.544 1.00 95.00 286 ASN A O 1
ATOM 2177 N N . LEU A 1 287 ? 10.574 23.445 10.463 1.00 93.75 287 LEU A N 1
ATOM 2178 C CA . LEU A 1 287 ? 9.223 23.670 10.997 1.00 93.75 287 LEU A CA 1
ATOM 2179 C C . LEU A 1 287 ? 9.173 23.791 12.535 1.00 93.75 287 LEU A C 1
ATOM 2181 O O . LEU A 1 287 ? 8.092 23.901 13.109 1.00 93.75 287 LEU A O 1
ATOM 2185 N N . ASN A 1 288 ? 10.325 23.804 13.216 1.00 93.12 288 ASN A N 1
ATOM 2186 C CA . ASN A 1 288 ? 10.463 23.899 14.674 1.00 93.12 288 ASN A CA 1
ATOM 2187 C C . ASN A 1 288 ? 9.736 22.778 15.449 1.00 93.12 288 ASN A C 1
ATOM 2189 O O . ASN A 1 288 ? 9.338 22.961 16.609 1.00 93.12 288 ASN A O 1
ATOM 2193 N N . LEU A 1 289 ? 9.574 21.599 14.834 1.00 91.50 289 LEU A N 1
ATOM 2194 C CA . LEU A 1 289 ? 8.923 20.457 15.473 1.00 91.50 289 LEU A CA 1
ATOM 2195 C C . LEU A 1 289 ? 9.773 19.942 16.642 1.00 91.50 289 LEU A C 1
ATOM 2197 O O . LEU A 1 289 ? 10.975 19.714 16.532 1.00 91.50 289 LEU A O 1
ATOM 2201 N N . GLN A 1 290 ? 9.137 19.760 17.797 1.00 88.81 290 GLN A N 1
ATOM 2202 C CA . GLN A 1 290 ? 9.839 19.488 19.052 1.00 88.81 290 GLN A CA 1
ATOM 2203 C C . GLN A 1 290 ? 10.261 18.014 19.194 1.00 88.81 290 GLN A C 1
ATOM 2205 O O . GLN A 1 290 ? 9.651 17.112 18.615 1.00 88.81 290 GLN A O 1
ATOM 2210 N N . TYR A 1 291 ? 11.272 17.760 20.033 1.00 89.31 291 TYR A N 1
ATOM 2211 C CA . TYR A 1 291 ? 11.737 16.419 20.440 1.00 89.31 291 TYR A CA 1
ATOM 2212 C C . TYR A 1 291 ? 12.272 15.508 19.310 1.00 89.31 291 TYR A C 1
ATOM 2214 O O . TYR A 1 291 ? 12.163 14.280 19.408 1.00 89.31 291 TYR A O 1
ATOM 2222 N N . ILE A 1 292 ? 12.875 16.089 18.263 1.00 93.00 292 ILE A N 1
ATOM 2223 C CA . ILE A 1 292 ? 13.396 15.374 17.079 1.00 93.00 292 ILE A CA 1
ATOM 2224 C C . ILE A 1 292 ? 14.275 14.166 17.440 1.00 93.00 292 ILE A C 1
ATOM 2226 O O . ILE A 1 292 ? 14.005 13.076 16.946 1.00 93.00 292 ILE A O 1
ATOM 2230 N N . ASP A 1 293 ? 15.244 14.284 18.353 1.00 91.75 293 ASP A N 1
ATOM 2231 C CA . ASP A 1 293 ? 16.160 13.172 18.688 1.00 91.75 293 ASP A CA 1
ATOM 2232 C C . ASP A 1 293 ? 15.440 11.916 19.204 1.00 91.75 293 ASP A C 1
ATOM 2234 O O . ASP A 1 293 ? 15.842 10.779 18.939 1.00 91.75 293 ASP A O 1
ATOM 2238 N N . ARG A 1 294 ? 14.339 12.106 19.942 1.00 91.94 294 ARG A N 1
ATOM 2239 C CA . ARG A 1 294 ? 13.514 10.999 20.441 1.00 91.94 294 ARG A CA 1
ATOM 2240 C C . ARG A 1 294 ? 12.693 10.369 19.315 1.00 91.94 294 ARG A C 1
ATOM 2242 O O . ARG A 1 294 ? 12.516 9.151 19.315 1.00 91.94 294 ARG A O 1
ATOM 2249 N N . LYS A 1 295 ? 12.211 11.183 18.373 1.00 95.00 295 LYS A N 1
ATOM 2250 C CA . LYS A 1 295 ? 11.470 10.745 17.181 1.00 95.00 295 LYS A CA 1
ATOM 2251 C C . LYS A 1 295 ? 12.379 9.971 16.222 1.00 95.00 295 LYS A C 1
ATOM 2253 O O . LYS A 1 295 ? 12.028 8.846 15.870 1.00 95.00 295 LYS A O 1
ATOM 2258 N N . LYS A 1 296 ? 13.579 10.493 15.920 1.00 96.56 296 LYS A N 1
ATOM 2259 C CA . LYS A 1 296 ? 14.621 9.806 15.130 1.00 96.56 296 LYS A CA 1
ATOM 2260 C C . LYS A 1 296 ? 14.913 8.412 15.681 1.00 96.56 296 LYS A C 1
ATOM 2262 O O . LYS A 1 296 ? 14.784 7.423 14.965 1.00 96.56 296 LYS A O 1
ATOM 2267 N N . ARG A 1 297 ? 15.165 8.311 16.993 1.00 93.12 297 ARG A N 1
ATOM 2268 C CA . ARG A 1 297 ? 15.412 7.024 17.661 1.00 93.12 297 ARG A CA 1
ATOM 2269 C C . ARG A 1 297 ? 14.263 6.027 17.484 1.00 93.12 297 ARG A C 1
ATOM 2271 O O . ARG A 1 297 ? 14.514 4.860 17.210 1.00 93.12 297 ARG A O 1
ATOM 2278 N N . ILE A 1 298 ? 13.008 6.470 17.613 1.00 91.31 298 ILE A N 1
ATOM 2279 C CA . ILE A 1 298 ? 11.834 5.607 17.391 1.00 91.31 298 ILE A CA 1
ATOM 2280 C C . ILE A 1 298 ? 11.798 5.103 15.941 1.00 91.31 298 ILE A C 1
ATOM 2282 O O . ILE A 1 298 ? 11.595 3.906 15.723 1.00 91.31 298 ILE A O 1
ATOM 2286 N N . ILE A 1 299 ? 12.026 5.987 14.968 1.00 94.62 299 ILE A N 1
ATOM 2287 C CA . ILE A 1 299 ? 12.043 5.662 13.535 1.00 94.62 299 ILE A CA 1
ATOM 2288 C C . ILE A 1 299 ? 13.143 4.638 13.215 1.00 94.62 299 ILE A C 1
ATOM 2290 O O . ILE A 1 299 ? 12.868 3.618 12.580 1.00 94.62 299 ILE A O 1
ATOM 2294 N N . GLU A 1 300 ? 14.359 4.866 13.709 1.00 91.69 300 GLU A N 1
ATOM 2295 C CA . GLU A 1 300 ? 15.548 4.043 13.456 1.00 91.69 300 GLU A CA 1
ATOM 2296 C C . GLU A 1 300 ? 15.473 2.674 14.153 1.00 91.69 300 GLU A C 1
ATOM 2298 O O . GLU A 1 300 ? 15.641 1.639 13.503 1.00 91.69 300 GLU A O 1
ATOM 2303 N N . GLU A 1 301 ? 15.130 2.624 15.449 1.00 88.38 301 GLU A N 1
ATOM 2304 C CA . GLU A 1 301 ? 14.979 1.364 16.201 1.00 88.38 301 GLU A CA 1
ATOM 2305 C C . GLU A 1 301 ? 13.920 0.445 15.570 1.00 88.38 301 GLU A C 1
ATOM 2307 O O . GLU A 1 301 ? 14.077 -0.780 15.540 1.00 88.38 301 GLU A O 1
ATOM 2312 N N . ASN A 1 302 ? 12.849 1.028 15.023 1.00 83.38 302 ASN A N 1
ATOM 2313 C CA . ASN A 1 302 ? 11.761 0.288 14.379 1.00 83.38 302 ASN A CA 1
ATOM 2314 C C . ASN A 1 302 ? 11.948 0.143 12.858 1.00 83.38 302 ASN A C 1
ATOM 2316 O O . ASN A 1 302 ? 11.192 -0.598 12.232 1.00 83.38 302 ASN A O 1
ATOM 2320 N N . ASN A 1 303 ? 13.012 0.732 12.296 1.00 84.88 303 ASN A N 1
ATOM 2321 C CA . ASN A 1 303 ? 13.398 0.666 10.884 1.00 84.88 303 ASN A CA 1
ATOM 2322 C C . ASN A 1 303 ? 12.300 1.165 9.920 1.00 84.88 303 ASN A C 1
ATOM 2324 O O . ASN A 1 303 ? 12.033 0.530 8.896 1.00 84.88 303 ASN A O 1
ATOM 2328 N N . ILE A 1 304 ? 11.654 2.277 10.277 1.00 87.88 304 ILE A N 1
ATOM 2329 C CA . ILE A 1 304 ? 10.544 2.885 9.520 1.00 87.88 304 ILE A CA 1
ATOM 2330 C C . ILE A 1 304 ? 11.082 3.715 8.338 1.00 87.88 304 ILE A C 1
ATOM 2332 O O . ILE A 1 304 ? 10.450 3.779 7.290 1.00 87.88 304 ILE A O 1
ATOM 2336 N N . ASN A 1 305 ? 12.302 4.249 8.452 1.00 88.94 305 ASN A N 1
ATOM 2337 C CA . ASN A 1 305 ? 13.032 5.001 7.422 1.00 88.94 305 ASN A CA 1
ATOM 2338 C C . ASN A 1 305 ? 13.588 4.135 6.267 1.00 88.94 305 ASN A C 1
ATOM 2340 O O . ASN A 1 305 ? 14.722 4.318 5.831 1.00 88.94 305 ASN A O 1
ATOM 2344 N N . ARG A 1 306 ? 12.826 3.149 5.784 1.00 83.31 306 ARG A N 1
ATOM 2345 C CA . ARG A 1 306 ? 13.231 2.267 4.675 1.00 83.31 306 ARG A CA 1
ATOM 2346 C C . ARG A 1 306 ? 12.421 2.565 3.422 1.00 83.31 306 ARG A C 1
ATOM 2348 O O . ARG A 1 306 ? 11.203 2.674 3.516 1.00 83.31 306 ARG A O 1
ATOM 2355 N N . LYS A 1 307 ? 13.090 2.597 2.260 1.00 81.38 307 LYS A N 1
ATOM 2356 C CA . LYS A 1 307 ? 12.479 2.920 0.955 1.00 81.38 307 LYS A CA 1
ATOM 2357 C C . LYS A 1 307 ? 11.620 4.191 1.049 1.00 81.38 307 LYS A C 1
ATOM 2359 O O . LYS A 1 307 ? 10.399 4.138 0.917 1.00 81.38 307 LYS A O 1
ATOM 2364 N N . LEU A 1 308 ? 12.258 5.309 1.378 1.00 89.81 308 LEU A N 1
ATOM 2365 C CA . LEU A 1 308 ? 11.609 6.616 1.414 1.00 89.81 308 LEU A CA 1
ATOM 2366 C C . LEU A 1 308 ? 11.550 7.123 -0.023 1.00 89.81 308 LEU A C 1
ATOM 2368 O O . LEU A 1 308 ? 12.576 7.490 -0.585 1.00 89.81 308 LEU A O 1
ATOM 2372 N N . VAL A 1 309 ? 10.378 7.022 -0.643 1.00 90.38 309 VAL A N 1
ATOM 2373 C CA . VAL A 1 309 ? 10.210 7.298 -2.071 1.00 90.38 309 VAL A CA 1
ATOM 2374 C C . VAL A 1 309 ? 8.893 8.015 -2.330 1.00 90.38 309 VAL A C 1
ATOM 2376 O O . VAL A 1 309 ? 7.964 7.928 -1.525 1.00 90.38 309 VAL A O 1
ATOM 2379 N N . CYS A 1 310 ? 8.780 8.667 -3.481 1.00 89.06 310 CYS A N 1
ATOM 2380 C CA . CYS A 1 310 ? 7.489 9.073 -4.028 1.00 89.06 310 CYS A CA 1
ATOM 2381 C C . CYS A 1 310 ? 7.345 8.647 -5.494 1.00 89.06 310 CYS A C 1
ATOM 2383 O O . CYS A 1 310 ? 8.334 8.442 -6.200 1.00 89.06 310 CYS A O 1
ATOM 2385 N N . SER A 1 311 ? 6.103 8.490 -5.938 1.00 88.81 311 SER A N 1
ATOM 2386 C CA . SER A 1 311 ? 5.730 8.158 -7.313 1.00 88.81 311 SER A CA 1
ATOM 2387 C C . SER A 1 311 ? 4.736 9.199 -7.846 1.00 88.81 311 SER A C 1
ATOM 2389 O O . SER A 1 311 ? 4.418 10.186 -7.181 1.00 88.81 311 SER A O 1
ATOM 2391 N N . LYS A 1 312 ? 4.194 8.971 -9.046 1.00 83.56 312 LYS A N 1
ATOM 2392 C CA . LYS A 1 312 ? 3.085 9.778 -9.589 1.00 83.56 312 LYS A CA 1
ATOM 2393 C C . LYS A 1 312 ? 1.786 9.656 -8.770 1.00 83.56 312 LYS A C 1
ATOM 2395 O O . LYS A 1 312 ? 0.868 10.433 -9.007 1.00 83.56 312 LYS A O 1
ATOM 2400 N N . GLU A 1 313 ? 1.720 8.700 -7.842 1.00 82.69 313 GLU A N 1
ATOM 2401 C CA . GLU A 1 313 ? 0.593 8.425 -6.939 1.00 82.69 313 GLU A CA 1
ATOM 2402 C C . GLU A 1 313 ? 0.821 8.982 -5.518 1.00 82.69 313 GLU A C 1
ATOM 2404 O O . GLU A 1 313 ? -0.017 8.791 -4.641 1.00 82.69 313 GLU A O 1
ATOM 2409 N N . GLY A 1 314 ? 1.929 9.703 -5.291 1.00 86.56 314 GLY A N 1
ATOM 2410 C CA . GLY A 1 314 ? 2.233 10.389 -4.032 1.00 86.56 314 GLY A CA 1
ATOM 2411 C C . GLY A 1 314 ? 3.401 9.769 -3.264 1.00 86.56 314 GLY A C 1
ATOM 2412 O O . GLY A 1 314 ? 4.271 9.104 -3.831 1.00 86.56 314 GLY A O 1
ATOM 2413 N N . VAL A 1 315 ? 3.459 10.030 -1.957 1.00 87.38 315 VAL A N 1
ATOM 2414 C CA . VAL A 1 315 ? 4.534 9.556 -1.066 1.00 87.38 315 VAL A CA 1
ATOM 2415 C C . VAL A 1 315 ? 4.305 8.121 -0.587 1.00 87.38 315 VAL A C 1
ATOM 2417 O O . VAL A 1 315 ? 3.178 7.716 -0.313 1.00 87.38 315 VAL A O 1
ATOM 2420 N N . SER A 1 316 ? 5.382 7.350 -0.421 1.00 84.88 316 SER A N 1
ATOM 2421 C CA . SER A 1 316 ? 5.303 5.985 0.107 1.00 84.88 316 SER A CA 1
ATOM 2422 C C . SER A 1 316 ? 4.816 5.942 1.561 1.00 84.88 316 SER A C 1
ATOM 2424 O O . SER A 1 316 ? 5.065 6.859 2.349 1.00 84.88 316 SER A O 1
ATOM 2426 N N . TRP A 1 317 ? 4.194 4.825 1.962 1.00 86.75 317 TRP A N 1
ATOM 2427 C CA . TRP A 1 317 ? 3.734 4.616 3.343 1.00 86.75 317 TRP A CA 1
ATOM 2428 C C . TRP A 1 317 ? 4.848 4.836 4.378 1.00 86.75 317 TRP A C 1
ATOM 2430 O O . TRP A 1 317 ? 4.625 5.457 5.413 1.00 86.75 317 TRP A O 1
ATOM 2440 N N . SER A 1 318 ? 6.075 4.381 4.098 1.00 85.12 318 SER A N 1
ATOM 2441 C CA . SER A 1 318 ? 7.232 4.568 4.986 1.00 85.12 318 SER A CA 1
ATOM 2442 C C . SER A 1 318 ? 7.584 6.043 5.177 1.00 85.12 318 SER A C 1
ATOM 2444 O O . SER A 1 318 ? 7.859 6.471 6.300 1.00 85.12 318 SER A O 1
ATOM 2446 N N . MET A 1 319 ? 7.526 6.832 4.104 1.00 91.44 319 MET A N 1
ATOM 2447 C CA . MET A 1 319 ? 7.740 8.276 4.134 1.00 91.44 319 MET A CA 1
ATOM 2448 C C . MET A 1 319 ? 6.618 8.986 4.899 1.00 91.44 319 MET A C 1
ATOM 2450 O O . MET A 1 319 ? 6.893 9.795 5.788 1.00 91.44 319 MET A O 1
ATOM 2454 N N . HIS A 1 320 ? 5.364 8.612 4.640 1.00 91.81 320 HIS A N 1
ATOM 2455 C CA . HIS A 1 320 ? 4.202 9.123 5.363 1.00 91.81 320 HIS A CA 1
ATOM 2456 C C . HIS A 1 320 ? 4.263 8.790 6.868 1.00 91.81 320 HIS A C 1
ATOM 2458 O O . HIS A 1 320 ? 4.037 9.660 7.707 1.00 91.81 320 HIS A O 1
ATOM 2464 N N . ALA A 1 321 ? 4.671 7.572 7.234 1.00 91.81 321 ALA A N 1
ATOM 2465 C CA . ALA A 1 321 ? 4.864 7.128 8.615 1.00 91.81 321 ALA A CA 1
ATOM 2466 C C . ALA A 1 321 ? 6.011 7.862 9.335 1.00 91.81 321 ALA A C 1
ATOM 2468 O O . ALA A 1 321 ? 5.872 8.222 10.510 1.00 91.81 321 ALA A O 1
ATOM 2469 N N . VAL A 1 322 ? 7.132 8.121 8.645 1.00 96.25 322 VAL A N 1
ATOM 2470 C CA . VAL A 1 322 ? 8.223 8.969 9.159 1.00 96.25 322 VAL A CA 1
ATOM 2471 C C . VAL A 1 322 ? 7.706 10.378 9.445 1.00 96.25 322 VAL A C 1
ATOM 2473 O O . VAL A 1 322 ? 7.899 10.873 10.557 1.00 96.25 322 VAL A O 1
ATOM 2476 N N . MET A 1 323 ? 6.995 10.997 8.498 1.00 96.56 323 MET A N 1
ATOM 2477 C CA . MET A 1 323 ? 6.419 12.333 8.680 1.00 96.56 323 MET A CA 1
ATOM 2478 C C . MET A 1 323 ? 5.382 12.358 9.814 1.00 96.56 323 MET A C 1
ATOM 2480 O O . MET A 1 323 ? 5.491 13.210 10.695 1.00 96.56 323 MET A O 1
ATOM 2484 N N . LYS A 1 324 ? 4.454 11.388 9.880 1.00 95.31 324 LYS A N 1
ATOM 2485 C CA . LYS A 1 324 ? 3.481 11.233 10.983 1.00 95.31 324 LYS A CA 1
ATOM 2486 C C . LYS A 1 324 ? 4.188 11.220 12.351 1.00 95.31 324 LYS A C 1
ATOM 2488 O O . LYS A 1 324 ? 3.785 11.965 13.244 1.00 95.31 324 LYS A O 1
ATOM 2493 N N . ILE A 1 325 ? 5.278 10.455 12.524 1.00 96.31 325 ILE A N 1
ATOM 2494 C CA . ILE A 1 325 ? 6.068 10.432 13.779 1.00 96.31 325 ILE A CA 1
ATOM 2495 C C . ILE A 1 325 ? 6.812 11.755 14.026 1.00 96.31 325 ILE A C 1
ATOM 2497 O O . ILE A 1 325 ? 6.865 12.226 15.167 1.00 96.31 325 ILE A O 1
ATOM 2501 N N . LEU A 1 326 ? 7.393 12.369 12.991 1.00 97.19 326 LEU A N 1
ATOM 2502 C CA . LEU A 1 326 ? 8.092 13.653 13.119 1.00 97.19 326 LEU A CA 1
ATOM 2503 C C . LEU A 1 326 ? 7.139 14.790 13.524 1.00 97.19 326 LEU A C 1
ATOM 2505 O O . LEU A 1 326 ? 7.527 15.637 14.331 1.00 97.19 326 LEU A O 1
ATOM 2509 N N . ALA A 1 327 ? 5.884 14.751 13.073 1.00 96.19 327 ALA A N 1
ATOM 2510 C CA . ALA A 1 327 ? 4.818 15.680 13.448 1.00 96.19 327 ALA A CA 1
ATOM 2511 C C . ALA A 1 327 ? 4.280 15.496 14.883 1.00 96.19 327 ALA A C 1
ATOM 2513 O O . ALA A 1 327 ? 3.717 16.442 15.426 1.00 96.19 327 ALA A O 1
ATOM 2514 N N . MET A 1 328 ? 4.468 14.332 15.526 1.00 94.94 328 MET A N 1
ATOM 2515 C CA . MET A 1 328 ? 3.804 14.027 16.807 1.00 94.94 328 MET A CA 1
ATOM 2516 C C . MET A 1 328 ? 4.153 14.973 17.961 1.00 94.94 328 MET A C 1
ATOM 2518 O O . MET A 1 328 ? 5.326 15.291 18.185 1.00 94.94 328 MET A O 1
ATOM 2522 N N . ASP A 1 329 ? 3.170 15.328 18.784 1.00 90.69 329 ASP A N 1
ATOM 2523 C CA . ASP A 1 329 ? 3.419 15.968 20.077 1.00 90.69 329 ASP A CA 1
ATOM 2524 C C . ASP A 1 329 ? 3.885 14.963 21.161 1.00 90.69 329 ASP A C 1
ATOM 2526 O O . ASP A 1 329 ? 4.013 13.755 20.938 1.00 90.69 329 ASP A O 1
ATOM 2530 N N . PHE A 1 330 ? 4.195 15.447 22.370 1.00 87.69 330 PHE A N 1
ATOM 2531 C CA . PHE A 1 330 ? 4.676 14.591 23.467 1.00 87.69 330 PHE A CA 1
ATOM 2532 C C . PHE A 1 330 ? 3.635 13.568 23.969 1.00 87.69 330 PHE A C 1
ATOM 2534 O O . PHE A 1 330 ? 4.003 12.536 24.546 1.00 87.69 330 PHE A O 1
ATOM 2541 N N . THR A 1 331 ? 2.345 13.857 23.806 1.00 88.00 331 THR A N 1
ATOM 2542 C CA . THR A 1 331 ? 1.235 12.977 24.180 1.00 88.00 331 THR A CA 1
ATOM 2543 C C . THR A 1 331 ? 1.013 11.907 23.113 1.00 88.00 331 THR A C 1
ATOM 2545 O O . THR A 1 331 ? 1.055 10.721 23.452 1.00 88.00 331 THR A O 1
ATOM 2548 N N . GLU A 1 332 ? 0.930 12.304 21.842 1.00 91.25 332 GLU A N 1
ATOM 2549 C CA . GLU A 1 332 ? 0.781 11.429 20.673 1.00 91.25 332 GLU A CA 1
ATOM 2550 C C . GLU A 1 332 ? 1.948 10.429 20.579 1.00 91.25 332 GLU A C 1
ATOM 2552 O O . GLU A 1 332 ? 1.741 9.226 20.398 1.00 91.25 332 GLU A O 1
ATOM 2557 N N . LEU A 1 333 ? 3.184 10.882 20.839 1.00 90.19 333 LEU A N 1
ATOM 2558 C CA . LEU A 1 333 ? 4.394 10.050 20.782 1.00 90.19 333 LEU A CA 1
ATOM 2559 C C . LEU A 1 333 ? 4.401 8.884 21.796 1.00 90.19 333 LEU A C 1
ATOM 2561 O O . LEU A 1 333 ? 5.157 7.922 21.632 1.00 90.19 333 LEU A O 1
ATOM 2565 N N . LYS A 1 334 ? 3.562 8.914 22.845 1.00 87.38 334 LYS A N 1
ATOM 2566 C CA . LYS A 1 334 ? 3.372 7.755 23.750 1.00 87.38 334 LYS A CA 1
ATOM 2567 C C . LYS A 1 334 ? 2.670 6.596 23.037 1.00 87.38 334 LYS A C 1
ATOM 2569 O O . LYS A 1 334 ? 2.974 5.434 23.314 1.00 87.38 334 LYS A O 1
ATOM 2574 N N . SER A 1 335 ? 1.792 6.931 22.098 1.00 85.75 335 SER A N 1
ATOM 2575 C CA . SER A 1 335 ? 0.971 6.023 21.298 1.00 85.75 335 SER A CA 1
ATOM 2576 C C . SER A 1 335 ? 1.420 5.987 19.836 1.00 85.75 335 SER A C 1
ATOM 2578 O O . SER A 1 335 ? 0.634 5.624 18.971 1.00 85.75 335 SER A O 1
ATOM 2580 N N . TRP A 1 336 ? 2.693 6.295 19.542 1.00 85.38 336 TRP A N 1
ATOM 2581 C CA . TRP A 1 336 ? 3.200 6.478 18.170 1.00 85.38 336 TRP A CA 1
ATOM 2582 C C . TRP A 1 336 ? 2.867 5.346 17.185 1.00 85.38 336 TRP A C 1
ATOM 2584 O O . TRP A 1 336 ? 2.810 5.568 15.985 1.00 85.38 336 TRP A O 1
ATOM 2594 N N . LYS A 1 337 ? 2.611 4.130 17.681 1.00 85.19 337 LYS A N 1
ATOM 2595 C CA . LYS A 1 337 ? 2.209 2.956 16.890 1.00 85.19 337 LYS A CA 1
ATOM 2596 C C . LYS A 1 337 ? 0.829 3.074 16.235 1.00 85.19 337 LYS A C 1
ATOM 2598 O O . LYS A 1 337 ? 0.496 2.197 15.448 1.00 85.19 337 LYS A O 1
ATOM 2603 N N . LEU A 1 338 ? 0.060 4.123 16.526 1.00 81.62 338 LEU A N 1
ATOM 2604 C CA . LEU A 1 338 ? -1.169 4.449 15.797 1.00 81.62 338 LEU A CA 1
ATOM 2605 C C . LEU A 1 338 ? -0.917 4.670 14.293 1.00 81.62 338 LEU A C 1
ATOM 2607 O O . LEU A 1 338 ? -1.819 4.424 13.509 1.00 81.62 338 LEU A O 1
ATOM 2611 N N . ILE A 1 339 ? 0.320 4.979 13.862 1.00 82.06 339 ILE A N 1
ATOM 2612 C CA . ILE A 1 339 ? 0.677 5.016 12.427 1.00 82.06 339 ILE A CA 1
ATOM 2613 C C . ILE A 1 339 ? 0.364 3.722 11.657 1.00 82.06 339 ILE A C 1
ATOM 2615 O O . ILE A 1 339 ? 0.259 3.763 10.439 1.00 82.06 339 ILE A O 1
ATOM 2619 N N . PHE A 1 340 ? 0.256 2.578 12.343 1.00 77.12 340 PHE A N 1
ATOM 2620 C CA . PHE A 1 340 ? -0.036 1.286 11.719 1.00 77.12 340 PHE A CA 1
ATOM 2621 C C . PHE A 1 340 ? -1.536 1.011 11.558 1.00 77.12 340 PHE A C 1
ATOM 2623 O O . PHE A 1 340 ? -1.861 -0.041 11.040 1.00 77.12 340 PHE A O 1
ATOM 2630 N N . LYS A 1 341 ? -2.424 1.896 12.027 1.00 64.62 341 LYS A N 1
ATOM 2631 C CA . LYS A 1 341 ? -3.881 1.810 11.810 1.00 64.62 341 LYS A CA 1
ATOM 2632 C C . LYS A 1 341 ? -4.372 2.676 10.636 1.00 64.62 341 LYS A C 1
ATOM 2634 O O . LYS A 1 341 ? -5.564 2.838 10.431 1.00 64.62 341 LYS A O 1
ATOM 2639 N N . ASP A 1 342 ? -3.443 3.398 10.014 1.00 61.00 342 ASP A N 1
ATOM 2640 C CA . ASP A 1 342 ? -3.632 4.578 9.158 1.00 61.00 342 ASP A CA 1
ATOM 2641 C C . ASP A 1 342 ? -4.544 5.720 9.680 1.00 61.00 342 ASP A C 1
ATOM 2643 O O . ASP A 1 342 ? -4.634 6.774 9.050 1.00 61.00 342 ASP A O 1
ATOM 2647 N N . ASP A 1 343 ? -5.094 5.584 10.891 1.00 60.56 343 ASP A N 1
ATOM 2648 C CA . ASP A 1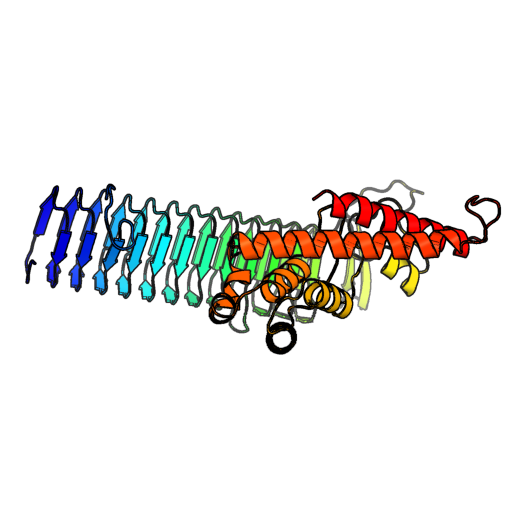 343 ? -5.841 6.606 11.629 1.00 60.56 343 ASP A CA 1
ATOM 2649 C C . ASP A 1 343 ? -5.226 8.012 11.544 1.00 60.56 343 ASP A C 1
ATOM 2651 O O . ASP A 1 343 ? -4.003 8.224 11.615 1.00 60.56 343 ASP A O 1
ATOM 2655 N N . GLN A 1 344 ? -6.109 9.012 11.509 1.00 72.81 344 GLN A N 1
ATOM 2656 C CA . GLN A 1 344 ? -5.714 10.392 11.749 1.00 72.81 344 GLN A CA 1
ATOM 2657 C C . GLN A 1 344 ? -5.290 10.574 13.210 1.00 72.81 344 GLN A C 1
ATOM 2659 O O . GLN A 1 344 ? -6.112 10.549 14.120 1.00 72.81 344 GLN A O 1
ATOM 2664 N N . ILE A 1 345 ? -3.994 10.810 13.424 1.00 87.50 345 ILE A N 1
ATOM 2665 C CA . ILE A 1 345 ? -3.415 11.048 14.755 1.00 87.50 345 ILE A CA 1
ATOM 2666 C C . ILE A 1 345 ? -4.034 12.301 15.392 1.00 87.50 345 ILE A C 1
ATOM 2668 O O . ILE A 1 345 ? -4.513 12.260 16.522 1.00 87.50 345 ILE A O 1
ATOM 2672 N N . SER A 1 346 ? -4.028 13.411 14.651 1.00 92.06 346 SER A N 1
ATOM 2673 C CA . SER A 1 346 ? -4.776 14.634 14.945 1.00 92.06 346 SER A CA 1
ATOM 2674 C C . SER A 1 346 ? -4.790 15.544 13.713 1.00 92.06 346 SER A C 1
ATOM 2676 O O . SER A 1 346 ? -3.924 15.438 12.841 1.00 92.06 346 SER A O 1
ATOM 2678 N N . VAL A 1 347 ? -5.728 16.496 13.656 1.00 94.06 347 VAL A N 1
ATOM 2679 C CA . VAL A 1 347 ? -5.783 17.519 12.588 1.00 94.06 347 VAL A CA 1
ATOM 2680 C C . VAL A 1 347 ? -4.508 18.379 12.564 1.00 94.06 347 VAL A C 1
ATOM 2682 O O . VAL A 1 347 ? -4.077 18.834 11.506 1.00 94.06 347 VAL A O 1
ATOM 2685 N N . THR A 1 348 ? -3.877 18.598 13.723 1.00 93.81 348 THR A N 1
ATOM 2686 C CA . THR A 1 348 ? -2.596 19.315 13.827 1.00 93.81 348 THR A CA 1
ATOM 2687 C C . THR A 1 348 ? -1.454 18.486 13.242 1.00 93.81 348 THR A C 1
ATOM 2689 O O . THR A 1 348 ? -0.653 19.017 12.473 1.00 93.81 348 THR A O 1
ATOM 2692 N N . ASN A 1 349 ? -1.406 17.186 13.557 1.00 94.44 349 ASN A N 1
ATOM 2693 C CA . ASN A 1 349 ? -0.425 16.259 13.000 1.00 94.44 349 ASN A CA 1
ATOM 2694 C C . ASN A 1 349 ? -0.566 16.162 11.472 1.00 94.44 349 ASN A C 1
ATOM 2696 O O . ASN A 1 349 ? 0.419 16.365 10.769 1.00 94.44 349 ASN A O 1
ATOM 2700 N N . GLN A 1 350 ? -1.790 15.972 10.960 1.00 93.50 350 GLN A N 1
ATOM 2701 C CA . GLN A 1 350 ? -2.072 15.914 9.521 1.00 93.50 350 GLN A CA 1
ATOM 2702 C C . GLN A 1 350 ? -1.549 17.158 8.789 1.00 93.50 350 GLN A C 1
ATOM 2704 O O . GLN A 1 350 ? -0.766 17.027 7.853 1.00 93.50 350 GLN A O 1
ATOM 2709 N N . LYS A 1 351 ? -1.905 18.364 9.253 1.00 94.94 351 LYS A N 1
ATOM 2710 C CA . LYS A 1 351 ? -1.447 19.620 8.632 1.00 94.94 351 LYS A CA 1
ATOM 2711 C C . LYS A 1 351 ? 0.075 19.755 8.625 1.00 94.94 351 LYS A C 1
ATOM 2713 O O . LYS A 1 351 ? 0.639 20.246 7.652 1.00 94.94 351 LYS A O 1
ATOM 2718 N N . ALA A 1 352 ? 0.749 19.312 9.687 1.00 95.38 352 ALA A N 1
ATOM 2719 C CA . ALA A 1 352 ? 2.209 19.300 9.733 1.00 95.38 352 ALA A CA 1
ATOM 2720 C C . ALA A 1 352 ? 2.815 18.268 8.761 1.00 95.38 352 ALA A C 1
ATOM 2722 O O . ALA A 1 352 ? 3.849 18.549 8.161 1.00 95.38 352 ALA A O 1
ATOM 2723 N N . VAL A 1 353 ? 2.178 17.106 8.568 1.00 95.44 353 VAL A N 1
ATOM 2724 C CA . VAL A 1 353 ? 2.589 16.089 7.580 1.00 95.44 353 VAL A CA 1
ATOM 2725 C C . VAL A 1 353 ? 2.429 16.600 6.148 1.00 95.44 353 VAL A C 1
ATOM 2727 O O . VAL A 1 353 ? 3.385 16.525 5.379 1.00 95.44 353 VAL A O 1
ATOM 2730 N N . GLU A 1 354 ? 1.274 17.175 5.813 1.00 94.44 354 GLU A N 1
ATOM 2731 C CA . GLU A 1 354 ? 1.004 17.801 4.508 1.00 94.44 354 GLU A CA 1
ATOM 2732 C C . GLU A 1 354 ? 2.011 18.926 4.221 1.00 94.44 354 GLU A C 1
ATOM 2734 O O . GLU A 1 354 ? 2.639 18.961 3.162 1.00 94.44 354 GLU A O 1
ATOM 2739 N N . GLN A 1 355 ? 2.248 19.803 5.204 1.00 95.88 355 GLN A N 1
ATOM 2740 C CA . GLN A 1 355 ? 3.222 20.886 5.088 1.00 95.88 355 GLN A CA 1
ATOM 2741 C C . GLN A 1 355 ? 4.662 20.371 4.922 1.00 95.88 355 GLN A C 1
ATOM 2743 O O . GLN A 1 355 ? 5.403 20.923 4.108 1.00 95.88 355 GLN A O 1
ATOM 2748 N N . MET A 1 356 ? 5.069 19.322 5.651 1.00 96.75 356 MET A N 1
ATOM 2749 C CA . MET A 1 356 ? 6.387 18.692 5.480 1.00 96.75 356 MET A CA 1
ATOM 2750 C C . MET A 1 356 ? 6.553 18.103 4.081 1.00 96.75 356 MET A C 1
ATOM 2752 O O . MET A 1 356 ? 7.542 18.414 3.419 1.00 96.75 356 MET A O 1
ATOM 2756 N N . GLY A 1 357 ? 5.591 17.295 3.623 1.00 96.00 357 GLY A N 1
ATOM 2757 C CA . GLY A 1 357 ? 5.642 16.653 2.309 1.00 96.00 357 GLY A CA 1
ATOM 2758 C C . GLY A 1 357 ? 5.731 17.677 1.180 1.00 96.00 357 GLY A C 1
ATOM 2759 O O . GLY A 1 357 ? 6.629 17.601 0.344 1.00 96.00 357 GLY A O 1
ATOM 2760 N N . HIS A 1 358 ? 4.868 18.694 1.211 1.00 95.88 358 HIS A N 1
ATOM 2761 C CA . HIS A 1 358 ? 4.851 19.747 0.199 1.00 95.88 358 HIS A CA 1
ATOM 2762 C C . HIS A 1 358 ? 6.146 20.582 0.187 1.00 95.88 358 HIS A C 1
ATOM 2764 O O . HIS A 1 358 ? 6.687 20.839 -0.887 1.00 95.88 358 HIS A O 1
ATOM 2770 N N . ILE A 1 359 ? 6.688 20.979 1.350 1.00 97.12 359 ILE A N 1
ATOM 2771 C CA . ILE A 1 359 ? 7.966 21.721 1.415 1.00 97.12 359 ILE A CA 1
ATOM 2772 C C . ILE A 1 359 ? 9.122 20.872 0.876 1.00 97.12 359 ILE A C 1
ATOM 2774 O O . ILE A 1 359 ? 9.897 21.359 0.054 1.00 97.12 359 ILE A O 1
ATOM 2778 N N . LEU A 1 360 ? 9.222 19.617 1.316 1.00 97.62 360 LEU A N 1
ATOM 2779 C CA . LEU A 1 360 ? 10.299 18.70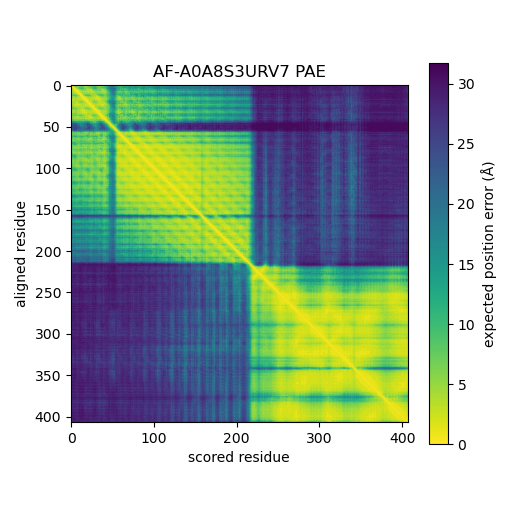8 0.933 1.00 97.62 360 LEU A CA 1
ATOM 2780 C C . LEU A 1 360 ? 10.302 18.445 -0.578 1.00 97.62 360 LEU A C 1
ATOM 2782 O O . LEU A 1 360 ? 11.308 18.677 -1.243 1.00 97.62 360 LEU A O 1
ATOM 2786 N N . LEU A 1 361 ? 9.161 18.043 -1.146 1.00 97.19 361 LEU A N 1
ATOM 2787 C CA . LEU A 1 361 ? 9.056 17.758 -2.580 1.00 97.19 361 LEU A CA 1
ATOM 2788 C C . LEU A 1 361 ? 9.300 19.010 -3.441 1.00 97.19 361 LEU A C 1
ATOM 2790 O O . LEU A 1 361 ? 9.860 18.910 -4.533 1.00 97.19 361 LEU A O 1
ATOM 2794 N N . GLN A 1 362 ? 8.935 20.204 -2.955 1.00 96.94 362 GLN A N 1
ATOM 2795 C CA . GLN A 1 362 ? 9.285 21.460 -3.626 1.00 96.94 362 GLN A CA 1
ATOM 2796 C C . GLN A 1 362 ? 10.787 21.771 -3.574 1.00 96.94 362 GLN A C 1
ATOM 2798 O O . GLN A 1 362 ? 11.319 22.297 -4.554 1.00 96.94 362 GLN A O 1
ATOM 2803 N N . GLN A 1 363 ? 11.475 21.457 -2.472 1.00 96.44 363 GLN A N 1
ATOM 2804 C CA . GLN A 1 363 ? 12.927 21.627 -2.356 1.00 96.44 363 GLN A CA 1
ATOM 2805 C C . GLN A 1 363 ? 13.671 20.687 -3.314 1.00 96.44 363 GLN A C 1
ATOM 2807 O O . GLN A 1 363 ? 14.466 21.171 -4.120 1.00 96.44 363 GLN A O 1
ATOM 2812 N N . GLU A 1 364 ? 13.315 19.399 -3.325 1.00 96.94 364 GLU A N 1
ATOM 2813 C CA . GLU A 1 364 ? 13.830 18.402 -4.280 1.00 96.94 364 GLU A CA 1
ATOM 2814 C C . GLU A 1 364 ? 13.624 18.848 -5.738 1.00 96.94 364 GLU A C 1
ATOM 2816 O O . GLU A 1 364 ? 14.557 18.859 -6.541 1.00 96.94 364 GLU A O 1
ATOM 2821 N N . LEU A 1 365 ? 12.419 19.323 -6.085 1.00 96.69 365 LEU A N 1
ATOM 2822 C CA . LEU A 1 365 ? 12.114 19.797 -7.441 1.00 96.69 365 LEU A CA 1
ATOM 2823 C C . LEU A 1 365 ? 12.966 21.013 -7.848 1.00 96.69 365 LEU A C 1
ATOM 2825 O O . LEU A 1 365 ? 13.334 21.151 -9.020 1.00 96.69 365 LEU A O 1
ATOM 2829 N N . LEU A 1 366 ? 13.280 21.912 -6.911 1.00 95.94 366 LEU A N 1
ATOM 2830 C CA . LEU A 1 366 ? 14.159 23.057 -7.165 1.00 95.94 366 LEU A CA 1
ATOM 2831 C C . LEU A 1 366 ? 15.625 22.629 -7.318 1.00 95.94 366 LEU A C 1
ATOM 2833 O O . LEU A 1 366 ? 16.310 23.134 -8.215 1.00 95.94 366 LEU A O 1
ATOM 2837 N N . GLU A 1 367 ? 16.097 21.684 -6.505 1.00 94.69 367 GLU A N 1
ATOM 2838 C CA . GLU A 1 367 ? 17.454 21.142 -6.613 1.00 94.69 367 GLU A CA 1
ATOM 2839 C C . GLU A 1 367 ? 17.655 20.389 -7.935 1.00 94.69 367 GLU A C 1
ATOM 2841 O O . GLU A 1 367 ? 18.591 20.709 -8.681 1.00 94.69 367 GLU A O 1
ATOM 2846 N N . LEU A 1 368 ? 16.721 19.506 -8.300 1.00 94.62 368 LEU A N 1
ATOM 2847 C CA . LEU A 1 368 ? 16.703 18.785 -9.575 1.00 94.62 368 LEU A CA 1
ATOM 2848 C C . LEU A 1 368 ? 16.735 19.749 -10.774 1.00 94.62 368 LEU A C 1
ATOM 2850 O O . LEU A 1 368 ? 17.530 19.597 -11.707 1.00 94.62 368 LEU A O 1
ATOM 2854 N N . ARG A 1 369 ? 15.937 20.824 -10.727 1.00 94.25 369 ARG A N 1
ATOM 2855 C CA . ARG A 1 369 ? 15.967 21.892 -11.745 1.00 94.25 369 ARG A CA 1
ATOM 2856 C C . ARG A 1 369 ? 17.302 22.633 -11.787 1.00 94.25 369 ARG A C 1
ATOM 2858 O O . ARG A 1 369 ? 17.739 23.018 -12.874 1.00 94.25 369 ARG A O 1
ATOM 2865 N N . SER A 1 370 ? 17.986 22.798 -10.654 1.00 93.44 370 SER A N 1
ATOM 2866 C CA . SER A 1 370 ? 19.340 23.369 -10.615 1.00 93.44 370 SER A CA 1
ATOM 2867 C C . SER A 1 370 ? 20.363 22.475 -11.333 1.00 93.44 370 SER A C 1
ATOM 2869 O O . SER A 1 370 ? 21.267 22.986 -11.999 1.00 93.44 370 SER A O 1
ATOM 2871 N N . VAL A 1 371 ? 20.203 21.147 -11.259 1.00 90.62 371 VAL A N 1
ATOM 2872 C CA . VAL A 1 371 ? 21.001 20.176 -12.030 1.00 90.62 371 VAL A CA 1
ATOM 2873 C C . VAL A 1 371 ? 20.667 20.281 -13.518 1.00 90.62 371 VAL A C 1
ATOM 2875 O O . VAL A 1 371 ? 21.574 20.349 -14.348 1.00 90.62 371 VAL A O 1
ATOM 2878 N N . PHE A 1 372 ? 19.386 20.421 -13.863 1.00 87.50 372 PHE A N 1
ATOM 2879 C CA . PHE A 1 372 ? 18.921 20.583 -15.245 1.00 87.50 372 PHE A CA 1
ATOM 2880 C C . PHE A 1 372 ? 19.493 21.828 -15.953 1.00 87.50 372 PHE A C 1
ATOM 2882 O O . PHE A 1 372 ? 19.688 21.825 -17.169 1.00 87.50 372 PHE A O 1
ATOM 2889 N N . VAL A 1 373 ? 19.787 22.903 -15.210 1.00 87.25 373 VAL A N 1
ATOM 2890 C CA . VAL A 1 373 ? 20.453 24.113 -15.740 1.00 87.25 373 VAL A CA 1
ATOM 2891 C C . VAL A 1 373 ? 21.940 23.878 -16.038 1.00 87.25 373 VAL A C 1
ATOM 2893 O O . VAL A 1 373 ? 22.479 24.502 -16.948 1.00 87.25 373 VAL A O 1
ATOM 2896 N N . LYS A 1 374 ? 22.600 22.953 -15.328 1.00 86.94 374 LYS A N 1
ATOM 2897 C CA . LYS A 1 374 ? 24.017 22.595 -15.542 1.00 86.94 374 LYS A CA 1
ATOM 2898 C C . LYS A 1 374 ? 24.224 21.693 -16.772 1.00 86.94 374 LYS A C 1
ATOM 2900 O O . LYS A 1 374 ? 25.366 21.411 -17.131 1.00 86.94 374 LYS A O 1
ATOM 2905 N N . PHE A 1 375 ? 23.151 21.225 -17.416 1.00 86.56 375 PHE A N 1
ATOM 2906 C CA . PHE A 1 375 ? 23.233 20.316 -18.560 1.00 86.56 375 PHE A CA 1
ATOM 2907 C C . PHE A 1 375 ? 23.729 21.042 -19.832 1.00 86.56 375 PHE A C 1
ATOM 2909 O O . PHE A 1 375 ? 23.195 22.097 -20.173 1.00 86.56 375 PHE A O 1
ATOM 2916 N N . PRO A 1 376 ? 24.712 20.495 -20.581 1.00 82.69 376 PRO A N 1
ATOM 2917 C CA . PRO A 1 376 ? 25.400 21.223 -21.659 1.00 82.69 376 PRO A CA 1
ATOM 2918 C C . PRO A 1 376 ? 24.527 21.563 -22.879 1.00 82.69 376 PRO A C 1
ATOM 2920 O O . PRO A 1 376 ? 24.869 22.450 -23.660 1.00 82.69 376 PRO A O 1
ATOM 2923 N N . SER A 1 377 ? 23.411 20.860 -23.071 1.00 82.69 377 SER A N 1
ATOM 2924 C CA . SER A 1 377 ? 22.402 21.145 -24.093 1.00 82.69 377 SER A CA 1
ATOM 2925 C C . SER A 1 377 ? 21.066 20.540 -23.664 1.00 82.69 377 SER A C 1
ATOM 2927 O O . SER A 1 377 ? 21.042 19.475 -23.052 1.00 82.69 377 SER A O 1
ATOM 2929 N N . LYS A 1 378 ? 19.949 21.186 -24.019 1.00 81.25 378 LYS A N 1
ATOM 2930 C CA . LYS A 1 378 ? 18.598 20.593 -23.927 1.00 81.25 378 LYS A CA 1
ATOM 2931 C C . LYS A 1 378 ? 18.159 19.916 -25.233 1.00 81.25 378 LYS A C 1
ATOM 2933 O O . LYS A 1 378 ? 17.207 19.141 -25.238 1.00 81.25 378 LYS A O 1
ATOM 2938 N N . ASP A 1 379 ? 18.859 20.204 -26.327 1.00 86.50 379 ASP A N 1
ATOM 2939 C CA . ASP A 1 379 ? 18.700 19.557 -27.627 1.00 86.50 379 ASP A CA 1
ATOM 2940 C C . ASP A 1 379 ? 19.472 18.230 -27.639 1.00 86.50 379 ASP A C 1
ATOM 2942 O O . ASP A 1 379 ? 20.705 18.222 -27.551 1.00 86.50 379 ASP A O 1
ATOM 2946 N N . LYS A 1 380 ? 18.722 17.124 -27.760 1.00 85.75 380 LYS A N 1
ATOM 2947 C CA . LYS A 1 380 ? 19.234 15.747 -27.757 1.00 85.75 380 LYS A CA 1
ATOM 2948 C C . LYS A 1 380 ? 20.197 15.441 -28.900 1.00 85.75 380 LYS A C 1
ATOM 2950 O O . LYS A 1 380 ? 21.063 14.582 -28.741 1.00 85.75 380 LYS A O 1
ATOM 2955 N N . SER A 1 381 ? 20.066 16.126 -30.039 1.00 88.81 381 SER A N 1
ATOM 2956 C CA . SER A 1 381 ? 20.924 15.897 -31.212 1.00 88.81 381 SER A CA 1
ATOM 2957 C C . SER A 1 381 ? 22.378 16.321 -30.972 1.00 88.81 381 SER A C 1
ATOM 2959 O O . SER A 1 381 ? 23.290 15.858 -31.652 1.00 88.81 381 SER A O 1
ATOM 2961 N N . ARG A 1 382 ? 22.596 17.170 -29.960 1.00 89.62 382 ARG A N 1
ATOM 2962 C CA . ARG A 1 382 ? 23.898 17.721 -29.560 1.00 89.62 382 ARG A CA 1
ATOM 2963 C C . ARG A 1 382 ? 24.498 17.023 -28.334 1.00 89.62 382 ARG A C 1
ATOM 2965 O O . ARG A 1 382 ? 25.482 17.510 -27.781 1.00 89.62 382 ARG A O 1
ATOM 2972 N N . LEU A 1 383 ? 23.893 15.921 -27.889 1.00 90.81 383 LEU A N 1
ATOM 2973 C CA . LEU A 1 383 ? 24.288 15.157 -26.708 1.00 90.81 383 LEU A CA 1
ATOM 2974 C C . LEU A 1 383 ? 24.769 13.755 -27.091 1.00 90.81 383 LEU A C 1
ATOM 2976 O O . LEU A 1 383 ? 24.272 13.135 -28.031 1.00 90.81 383 LEU A O 1
ATOM 2980 N N . THR A 1 384 ? 25.708 13.221 -26.313 1.00 92.75 384 THR A N 1
ATOM 2981 C CA . THR A 1 384 ? 26.081 11.799 -26.394 1.00 92.75 384 THR A CA 1
ATOM 2982 C C . THR A 1 384 ? 24.920 10.895 -25.941 1.00 92.75 384 THR A C 1
ATOM 2984 O O . THR A 1 384 ? 24.051 11.348 -25.192 1.00 92.75 384 THR A O 1
ATOM 2987 N N . PRO A 1 385 ? 24.895 9.598 -26.312 1.00 91.69 385 PRO A N 1
ATOM 2988 C CA . PRO A 1 385 ? 23.857 8.668 -25.856 1.00 91.69 385 PRO A CA 1
ATOM 2989 C C . PRO A 1 385 ? 23.697 8.619 -24.326 1.00 91.69 385 PRO A C 1
ATOM 2991 O O . PRO A 1 385 ? 22.579 8.690 -23.826 1.00 91.69 385 PRO A O 1
ATOM 2994 N N . HIS A 1 386 ? 24.804 8.607 -23.577 1.00 91.44 386 HIS A N 1
ATOM 2995 C CA . HIS A 1 386 ? 24.790 8.616 -22.108 1.00 91.44 386 HIS A CA 1
ATOM 2996 C C . HIS A 1 386 ? 24.236 9.927 -21.525 1.00 91.44 386 HIS A C 1
ATOM 2998 O O . HIS A 1 386 ? 23.473 9.904 -20.563 1.00 91.44 386 HIS A O 1
ATOM 3004 N N . GLN A 1 387 ? 24.563 11.074 -22.131 1.00 91.38 387 GLN A N 1
ATOM 3005 C CA . GLN A 1 387 ? 23.967 12.357 -21.745 1.00 91.38 387 GLN A CA 1
ATOM 3006 C C . GLN A 1 387 ? 22.467 12.409 -22.063 1.00 91.38 387 GLN A C 1
ATOM 3008 O O . GLN A 1 387 ? 21.716 13.004 -21.299 1.00 91.38 387 GLN A O 1
ATOM 3013 N N . ASN A 1 388 ? 22.016 11.779 -23.149 1.00 91.62 388 ASN A N 1
ATOM 3014 C CA . ASN A 1 388 ? 20.590 11.667 -23.452 1.00 91.62 388 ASN A CA 1
ATOM 3015 C C . ASN A 1 388 ? 19.848 10.807 -22.415 1.00 91.62 388 ASN A C 1
ATOM 3017 O O . ASN A 1 388 ? 18.804 11.241 -21.938 1.00 91.62 388 ASN A O 1
ATOM 3021 N N . LEU A 1 389 ? 20.412 9.664 -22.000 1.00 93.31 389 LEU A N 1
ATOM 3022 C CA . LEU A 1 389 ? 19.848 8.832 -20.924 1.00 93.31 389 LEU A CA 1
ATOM 3023 C C . LEU A 1 389 ? 19.732 9.606 -19.602 1.00 93.31 389 LEU A C 1
ATOM 3025 O O . LEU A 1 389 ? 18.661 9.630 -19.004 1.00 93.31 389 LEU A O 1
ATOM 3029 N N . ALA A 1 390 ? 20.797 10.296 -19.181 1.00 91.88 390 ALA A N 1
ATOM 3030 C CA . ALA A 1 390 ? 20.770 11.111 -17.965 1.00 91.88 390 ALA A CA 1
ATOM 3031 C C . ALA A 1 390 ? 19.770 12.281 -18.063 1.00 91.88 390 ALA A C 1
ATOM 3033 O O . ALA A 1 390 ? 19.032 12.540 -17.117 1.00 91.88 390 ALA A O 1
ATOM 3034 N N . LEU A 1 391 ? 19.691 12.962 -19.213 1.00 92.25 391 LEU A N 1
ATOM 3035 C CA . LEU A 1 391 ? 18.719 14.039 -19.435 1.00 92.25 391 LEU A CA 1
ATOM 3036 C C . LEU A 1 391 ? 17.270 13.536 -19.399 1.00 92.25 391 LEU A C 1
ATOM 3038 O O . LEU A 1 391 ? 16.378 14.275 -18.987 1.00 92.25 391 LEU A O 1
ATOM 3042 N N . ASP A 1 392 ? 17.016 12.321 -19.878 1.00 93.12 392 ASP A N 1
ATOM 3043 C CA . ASP A 1 392 ? 15.677 11.742 -19.870 1.00 93.12 392 ASP A CA 1
ATOM 3044 C C . ASP A 1 392 ? 15.287 11.206 -18.490 1.00 93.12 392 ASP A C 1
ATOM 3046 O O . ASP A 1 392 ? 14.154 11.451 -18.084 1.00 93.12 392 ASP A O 1
ATOM 3050 N N . LEU A 1 393 ? 16.214 10.612 -17.725 1.00 94.25 393 LEU A N 1
ATOM 3051 C CA . LEU A 1 393 ? 15.983 10.271 -16.315 1.00 94.25 393 LEU A CA 1
ATOM 3052 C C . LEU A 1 393 ? 15.565 11.513 -15.509 1.00 94.25 393 LEU A C 1
ATOM 3054 O O . LEU A 1 393 ? 14.491 11.511 -14.912 1.00 94.25 393 LEU A O 1
ATOM 3058 N N . LEU A 1 394 ? 16.324 12.613 -15.612 1.00 93.06 394 LEU A N 1
ATOM 3059 C CA . LEU A 1 394 ? 16.013 13.877 -14.927 1.00 93.06 394 LEU A CA 1
ATOM 3060 C C . LEU A 1 394 ? 14.614 14.427 -15.271 1.00 93.06 394 LEU A C 1
ATOM 3062 O O . LEU A 1 394 ? 13.969 15.041 -14.427 1.00 93.06 394 LEU A O 1
ATOM 3066 N N . LYS A 1 395 ? 14.114 14.224 -16.501 1.00 93.19 395 LYS A N 1
ATOM 3067 C CA . LYS A 1 395 ? 12.743 14.632 -16.881 1.00 93.19 395 LYS A CA 1
ATOM 3068 C C . LYS A 1 395 ? 11.673 13.733 -16.272 1.00 93.19 395 LYS A C 1
ATOM 3070 O O . LYS A 1 395 ? 10.569 14.206 -16.007 1.00 93.19 395 LYS A O 1
ATOM 3075 N N . ILE A 1 396 ? 11.963 12.443 -16.117 1.00 94.44 396 ILE A N 1
ATOM 3076 C CA . ILE A 1 396 ? 11.024 11.495 -15.515 1.00 94.44 396 ILE A CA 1
ATOM 3077 C C . ILE A 1 396 ? 10.933 11.764 -14.009 1.00 94.44 396 ILE A C 1
ATOM 3079 O O . ILE A 1 396 ? 9.823 11.902 -13.497 1.00 94.44 396 ILE A O 1
ATOM 3083 N N . GLU A 1 397 ? 12.071 11.974 -13.346 1.00 95.00 397 GLU A N 1
ATOM 3084 C CA . GLU A 1 397 ? 12.161 12.435 -11.954 1.00 95.00 397 GLU A CA 1
ATOM 3085 C C . GLU A 1 397 ? 11.426 13.776 -11.754 1.00 95.00 397 GLU A C 1
ATOM 3087 O O . GLU A 1 397 ? 10.606 13.899 -10.841 1.00 95.00 397 GLU A O 1
ATOM 3092 N N . GLU A 1 398 ? 11.605 14.754 -12.658 1.00 95.38 398 GLU A N 1
ATOM 3093 C CA . GLU A 1 398 ? 10.884 16.036 -12.585 1.00 95.38 398 GLU A CA 1
ATOM 3094 C C . GLU A 1 398 ? 9.363 15.835 -12.691 1.00 95.38 398 GLU A C 1
ATOM 3096 O O . GLU A 1 398 ? 8.600 16.464 -11.957 1.00 95.38 398 GLU A O 1
ATOM 3101 N N . ASN A 1 399 ? 8.906 14.944 -13.576 1.00 94.62 399 ASN A N 1
ATOM 3102 C CA . ASN A 1 399 ? 7.487 14.618 -13.720 1.00 94.62 399 ASN A CA 1
ATOM 3103 C C . ASN A 1 399 ? 6.938 13.916 -12.465 1.00 94.62 399 ASN A C 1
ATOM 3105 O O . ASN A 1 399 ? 5.862 14.287 -12.003 1.00 94.62 399 ASN A O 1
ATOM 3109 N N . ILE A 1 400 ? 7.671 12.957 -11.885 1.00 94.56 400 ILE A N 1
ATOM 3110 C CA . ILE A 1 400 ? 7.284 12.277 -10.635 1.00 94.56 400 ILE A CA 1
ATOM 3111 C C . ILE A 1 400 ? 7.059 13.306 -9.522 1.00 94.56 400 ILE A C 1
ATOM 3113 O O . ILE A 1 400 ? 5.958 13.367 -8.971 1.00 94.56 400 ILE A O 1
ATOM 3117 N N . LEU A 1 401 ? 8.040 14.179 -9.267 1.00 96.19 401 LEU A N 1
ATOM 3118 C CA . LEU A 1 401 ? 7.921 15.240 -8.261 1.00 96.19 401 LEU A CA 1
ATOM 3119 C C . LEU A 1 401 ? 6.750 16.190 -8.569 1.00 96.19 401 LEU A C 1
ATOM 3121 O O . LEU A 1 401 ? 5.958 16.503 -7.683 1.00 96.19 401 LEU A O 1
ATOM 3125 N N . GLN A 1 402 ? 6.578 16.607 -9.829 1.00 95.38 402 GLN A N 1
ATOM 3126 C CA . GLN A 1 402 ? 5.479 17.495 -10.230 1.00 95.38 402 GLN A CA 1
ATOM 3127 C C . GLN A 1 402 ? 4.078 16.890 -10.073 1.00 95.38 402 GLN A C 1
ATOM 3129 O O . GLN A 1 402 ? 3.134 17.660 -9.888 1.00 95.38 402 GLN A O 1
ATOM 3134 N N . GLN A 1 403 ? 3.900 15.570 -10.201 1.00 91.62 403 GLN A N 1
ATOM 3135 C CA . GLN A 1 403 ? 2.606 14.939 -9.906 1.00 91.62 403 GLN A CA 1
ATOM 3136 C C . GLN A 1 403 ? 2.433 14.723 -8.400 1.00 91.62 403 GLN A C 1
ATOM 3138 O O . GLN A 1 403 ? 1.388 15.084 -7.870 1.00 91.62 403 GLN A O 1
ATOM 3143 N N . SER A 1 404 ? 3.471 14.234 -7.715 1.00 91.81 404 SER A N 1
ATOM 3144 C CA . S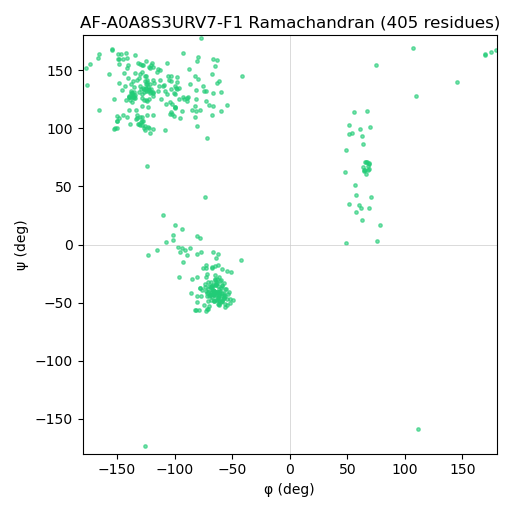ER A 1 404 ? 3.470 13.975 -6.269 1.00 91.81 404 SER A CA 1
ATOM 3145 C C . SER A 1 404 ? 3.116 15.224 -5.441 1.00 91.81 404 SER A C 1
ATOM 3147 O O . SER A 1 404 ? 2.335 15.136 -4.507 1.00 91.81 404 SER A O 1
ATOM 3149 N N . ILE A 1 405 ? 3.588 16.416 -5.838 1.00 92.94 405 ILE A N 1
ATOM 3150 C CA . ILE A 1 405 ? 3.270 17.708 -5.180 1.00 92.94 405 ILE A CA 1
ATOM 3151 C C . ILE A 1 405 ? 1.781 18.111 -5.277 1.00 92.94 405 ILE A C 1
ATOM 3153 O O . ILE A 1 405 ? 1.339 18.992 -4.541 1.00 92.94 405 ILE A O 1
ATOM 3157 N N . LYS A 1 406 ? 1.006 17.533 -6.206 1.00 87.56 406 LYS A N 1
ATOM 3158 C CA . LYS A 1 406 ? -0.419 17.875 -6.414 1.00 87.56 406 LYS A CA 1
ATOM 3159 C C . LYS A 1 406 ? -1.382 17.011 -5.593 1.00 87.56 406 LYS A C 1
ATOM 3161 O O . LYS A 1 406 ? -2.589 17.239 -5.692 1.00 87.56 406 LYS A O 1
ATOM 3166 N N . LEU A 1 407 ? -0.857 16.014 -4.883 1.00 73.50 407 LEU A N 1
ATOM 3167 C CA . LEU A 1 407 ? -1.585 15.043 -4.067 1.00 73.50 407 LEU A CA 1
ATOM 3168 C C . LEU A 1 407 ? -1.429 15.394 -2.581 1.00 73.50 407 LEU A C 1
ATOM 3170 O O . LEU A 1 407 ? -2.456 15.286 -1.879 1.00 73.50 407 LEU A O 1
#

pLDDT: mean 78.19, std 14.87, range [20.92, 97.62]

Secondary structure (DSSP, 8-state):
-B-S-EEEEEES-SEEEESSEEEEEEES-SEEEESSEEEEEEE-------SSS---EEEESSEEEEEEEEEEEEEESSEEEEEEEEEEEEEESSEEEEEEEEEEEEEESSEEEEEEEEEEEEEESSEEEEEEEEEEEEEESSEEEEEEEEEEEEEEEEEEEEEEEEEEEEEEEEEEEEEEEEEEEEEEEESSEEEEEEEEEEEEEESSEEEEEEESSSSEEEEEETTTTEEEEEE-S-PPTTPPP-----S--HHHHHHHHS---TT-TT--EE--HHHHHHHHHHTT-TTHHHHHHHHHHHT--SS-EEETTEE-HHHHHHHHHHH--TTGGGGGGGGGG-----HHHHHHHHHHHHHHHHHHHHHHHHHHHTSS-S-GGGS-HHHHHHHHHHHHHHHHHHHHTT-

Organism: Mytilus edulis (NCBI:txid6550)

Solvent-accessible surface area (backbone atoms only — not comparable to full-atom values): 20815 Å² total; per-residue (Å²): 120,45,87,59,52,72,64,44,74,52,69,71,40,66,69,44,47,33,56,33,41,32,40,36,40,37,38,43,33,36,35,39,42,34,49,33,42,34,40,36,40,39,44,44,45,68,92,87,89,83,87,81,93,78,81,44,43,38,40,31,58,25,40,35,39,37,36,42,35,44,38,49,33,38,41,31,52,28,38,32,40,35,38,41,36,43,32,47,35,38,41,28,52,32,38,34,39,37,39,40,36,43,32,45,37,38,40,30,52,29,39,34,38,39,37,43,35,42,31,44,37,36,40,30,55,28,38,34,39,38,38,38,35,44,32,43,36,38,41,33,42,33,38,34,38,37,36,40,36,41,28,44,35,37,42,34,56,34,85,72,24,34,40,40,35,43,33,42,33,45,39,38,43,32,53,21,41,35,41,37,38,37,34,39,29,45,35,34,43,31,52,28,44,36,42,37,38,39,34,48,22,65,38,74,50,69,78,44,71,48,63,73,48,70,47,64,43,40,65,49,52,70,51,74,42,82,89,80,72,41,79,44,75,46,64,77,67,91,75,61,93,89,56,88,85,82,75,84,91,65,91,54,23,44,70,54,33,36,75,79,71,71,45,71,63,86,88,52,88,54,41,56,46,79,56,64,68,69,56,57,50,50,50,41,50,75,69,66,44,66,67,53,74,63,41,52,49,52,36,58,79,69,59,41,82,48,79,32,32,33,22,70,90,22,71,29,69,33,39,52,44,48,36,50,52,54,40,35,51,84,71,52,54,75,54,54,72,47,63,79,71,73,57,82,88,38,76,67,33,50,54,46,29,54,51,44,52,47,52,50,49,52,50,52,49,51,53,54,51,54,53,61,70,71,48,97,62,92,54,63,92,81,44,54,73,68,54,43,53,54,56,49,50,54,52,52,49,49,49,28,43,62,40,26,67,76,106